Protein AF-A0ABD4PJG3-F1 (afdb_monomer)

Mean predicted aligned error: 10.16 Å

Solvent-accessible surface area (backbone atoms only — not comparable to full-atom values): 41115 Å² total; per-residue (Å²): 79,70,44,45,52,60,44,84,84,50,49,64,63,70,62,28,51,52,53,38,54,52,43,53,50,52,49,50,38,61,74,66,46,69,42,80,93,56,46,42,66,62,51,51,53,50,52,51,52,48,48,68,75,68,51,92,57,63,47,67,53,42,50,46,45,52,51,21,60,75,36,37,88,81,36,68,66,66,35,54,73,58,62,63,37,69,65,52,40,52,51,38,52,53,50,46,54,70,47,51,86,48,71,66,59,54,51,49,52,51,48,54,33,24,37,67,58,37,89,65,84,79,83,62,93,57,47,49,85,73,57,69,99,68,44,65,55,57,51,53,32,49,36,60,70,79,49,56,71,71,50,29,51,51,49,51,55,38,50,55,50,45,57,73,76,45,58,86,37,82,87,38,16,71,62,41,40,53,53,32,64,31,40,62,91,65,38,44,80,42,75,79,54,100,88,44,73,46,76,44,45,57,72,64,71,47,31,40,57,50,51,56,51,52,55,62,73,44,45,67,60,54,53,50,53,49,51,51,52,54,50,51,55,28,48,77,67,76,64,64,47,69,66,60,44,54,54,49,47,53,54,51,51,56,53,34,75,75,42,95,63,40,58,82,46,34,39,64,49,49,55,44,48,50,59,47,70,70,40,88,85,57,50,52,69,62,48,42,55,55,49,50,55,51,51,52,40,59,54,33,50,83,74,73,49,81,62,48,62,71,59,81,55,50,49,63,64,58,52,44,61,80,45,87,50,55,67,70,59,35,49,51,50,53,48,51,49,51,52,41,62,71,56,87,71,72,43,31,52,55,55,54,40,26,53,44,46,32,58,49,21,52,79,33,60,72,58,13,47,15,52,28,45,31,36,49,50,48,9,30,50,50,31,52,44,48,52,50,48,47,52,49,40,57,72,79,40,58,89,71,69,75,79,86,54,70,72,71,57,54,75,75,74,68,45,58,60,51,34,49,75,71,72,44,85,58,83,82,81,55,62,69,60,42,41,50,46,16,53,68,64,53,50,86,76,88,63,90,84,72,55,70,76,53,34,30,56,53,47,42,25,47,37,59,46,37,26,68,60,72,86,41,62,71,55,39,53,50,52,38,53,54,53,53,50,52,47,50,32,40,44,74,24,60,86,72,74,50,40,58,60,51,55,36,73,65,37,51,47,33,45,33,55,38,50,34,50,39,44,75,68,40,74,70,41,27,52,51,48,50,40,58,73,57,58,91,59,73,68,92,55,63,40,70,68,48,51,52,49,54,40,46,32,44,24,49,54,35,54,52,49,49,71,26,43,87,34,68,68,60,31,52,51,49,52,52,51,46,54,55,47,50,56,59,47,68,70,50,82,55,60,73,59,36,59,61,53,40,43,48,65,42,39,28,74,32,91,82,83,53,83,68,83,53,85,80,54,88,73,55,62,54,73,66,53,48,50,52,51,28,54,37,31,40,72,42,20,62,83,40,52,64,45,36,55,52,25,47,54,62,71,38,45,83,57,47,56,66,70,45,40,52,20,53,27,48,21,53,52,56,38,64,72,45,60,73,70,50,35,55,53,48,54,52,42,51,60,76,40,38,69,61,56,52,51,49,57,51,47,39,50,79,75,31,43,74,64,32,71,75,32,72,68,48,41,51,21,52,50,53,44,28,52,58,37,36,78,72,69,36,66,69,34,46,54,50,49,54,52,63,74,74,104

pLDDT: mean 89.96, std 7.24, range [56.19, 98.38]

Foldseek 3Di:
DLCQLQDPPPDPPVVSVVLLVVLVVLCVCLVVCVDVVSVNQVVLVVLLVCCVVPPPDCNNLNSQFQCCFVPCVVHPLSNLVLLLDLVSQVVQVVSLVSLPDDVVVVLVVCQVCLQLVNNDDDDDPNPSPPRPNDTNLNSLQVSCPPDDPVSVVSSVVSLVSQPVVQDQDLVRLVSVLSSQSSDQVQWDWDDPDPPDIDTHGDDDGNNVVVVVVVVVVCVLVVVVVVLVVVQVVCVVVVNCDLVSLVVSLVVLVVSLVPDPCNLVCLAVNVVSLLVNLPDPPRDQVVNQVSLVVVLVLLVCVVVVDHRDYDLLSVLSSLCCLVPPHDLVSVLSSLVLLLCLLPDPDSGSSSVVNNVSSLVSCLVVVLQLQLSLQLLFVVQLLQLVLQVVLQVCCVPPPVVVVDDDFALQDFRPPCSQVVCVVVVHDHRDGCNVVSSVQRNSVVDDDDCPVPDCSSGQLQSNLSSLSSNDAVVPVVSLVVLLVSLLSLLVNCLSCQVVVVSCSRHNPVSLVSNLVSLLCQCLVDPVSVVSSLCSLQPPDDPVSGHPVNLLSLLSSLLSLLVQCFVCQVPPVSNVSSLVSLVVVLVRLVPDPPVVSSLSNLLSNLSFQHDPPQPDDQLPDDGADDPVRLVSNLVSLLVNCLSPVLRNLVSCVSSPVLRSPDSSLLSVLSSLVVQCPDDPVSVVVSLVSCVVVVVSLLVNLVCCQPPPLVVLVVDPSSVVSSLSSLVSVVVSVDPSSVVSNVVSVVD

Sequence (743 aa):
MWLVTTEENRMPMVISDLIYCLKEELKSIIKNDAVVNKETIKFSENVKKFIYERSNNIALLTIIADIGMEFCDKLPGYALELATNIYIISYDLTRFSLSIKNPFIEMLEKQMLMTMSMPFRLQDRYNKNDIKQYNLLEYVGNSQIYYGEEIKRRCHNILDYLYSIVPNDKENANNYLQIQKMDLRTAQMVKLDDTTIALIPTVTGEAEKRIIQNKKQRQSENSVISLINDCNQKISKNKFELRDCLDSIKLLLEIRGNSITPVKYDKFLVDLIIIALQSKELDNNTREKLSQLWIDGIRSYFSGQCFIFEYRYCQVLFSQIETNVCSSIKEQIKLLILDLILYEGGNGVIIEIARYAKLYLRNNEEFARAIFNTIFKFAEDEMNHQKFNAQYISKYRPEEKIKFIPNTQPKLLGIDSYIEKDSGEKYKSQKDEIIIEYLFSNTKLDLLNFDIDNYDITTLCYAINCGLSLDDNNFAIIVKKIFRSMINVWKITERTHNSHDILGVYQLFEVMDFFQRELVASETKTSIVLDILFTGVDFSIFTRETIEFYLDVFGILLSEYFDSHSDKEKRVNCENIIYSLESKITEIKEERIKVELYKSLILFTNRYGTRGEWSKYPSGYSYQDKQFLNYLFSKYGVFHLREMLDTIYKLNLDKLLPEILLSVRDVFKNISQTNKLYNDIFEETIKEKKRIVLTMITKAFLNFSDTIKQDYDLINAFEEILEILVEMNYEEAATILDEFRVH

Nearest PDB structures (foldseek):
  6sl0-assembly1_B  TM=1.768E-01  e=1.335E-01  Thermochaetoides thermophila DSM 1495
  8oxm-assembly1_B  TM=1.268E-01  e=5.992E-02  Homo sapiens
  8oxo-assembly1_B  TM=1.230E-01  e=9.469E-02  Homo sapiens
  7mwq-assembly2_C  TM=2.675E-01  e=2.332E+00  synthetic construct
  6x35-assembly1_B  TM=1.376E-01  e=2.080E+00  Sus scrofa

Secondary structure (DSSP, 8-state):
-TTTTTSTTSS-HHHHHHHHHHHHHHHHHHHHT-SGGG-HHHHHHHHHHHHHHH--SSTTHHHHHHHHHHTTTTSTTTTGGGGGSHHHHHHHHHHHHHHS--HHHHHHHHHHHHHTT--SPPPPTT-GGGS-S--HHHHHHHHHHHS-HHHHHHHHHHHHHHHHHS-SSTTTHHHHHHHHHH--TTPEEEE-SSS-EEEE----THHHHHHHHHHHHTHHHHHHHHHHHHHHHHHHTT---HHHHHHHHHHHHHHHHT-S-GGGGHHHHHHHHHHHHH-TT--HHHHHHHHHHHHHHHHGGGGT----S-GGGHHHHHGGGGTT--HHHHHHHHHHHHHHHT--S--HHHHHHHHHHHHHHHT-HHHHHHHHHHHHHHHHHHHHHHHHHHHHHHHH-GGG-----TTSS---TTHHHHHHHTTPPPP---HHHHIIIIIIS------TT--GGGS-HHHHHHHHTSS--TTSHHHHHHHHHHHHHHHHHHHHHTTTT-GGGTS-HHHHHHHHHHHHHHHHH-HHHHHHHHHHHHTT--GGG--HHHHHHHHHHHTHHHHHHHHGGG-HHHHHHHHHHHHHHHHHHHT-S-HHHHHHHHHHHTT---TTT--S-GGGS-----HHHHHHHHHHHHHHGGG-HHHHHHHHHHTTHHHHTTTTHHHHHHHHHHHHTS-HHHHHHHHHHHHHTHHHHHHHHHHHHHHHHHHHTT-HHHHHHHHHHHHHHHHTT-HHHHHHHHHHHH-

Organism: Clostridium perfringens (NCBI:txid1502)

Radius of gyration: 34.22 Å; Cα contacts (8 Å, |Δi|>4): 811; chains: 1; bounding box: 86×71×84 Å

Structure (mmCIF, N/CA/C/O backbone):
data_AF-A0ABD4PJG3-F1
#
_entry.id   AF-A0ABD4PJG3-F1
#
loop_
_atom_site.group_PDB
_atom_site.id
_atom_site.type_symbol
_atom_site.label_atom_id
_atom_site.label_alt_id
_atom_site.label_comp_id
_atom_site.label_asym_id
_atom_site.label_entity_id
_atom_site.label_seq_id
_atom_site.pdbx_PDB_ins_code
_atom_site.Cartn_x
_atom_site.Cartn_y
_atom_site.Cartn_z
_atom_site.occupancy
_atom_site.B_iso_or_equiv
_atom_site.auth_seq_id
_atom_site.auth_comp_id
_atom_site.auth_asym_id
_atom_site.auth_atom_id
_atom_site.pdbx_PDB_model_num
ATOM 1 N N . MET A 1 1 ? 13.045 21.775 -25.726 1.00 83.75 1 MET A N 1
ATOM 2 C CA . MET A 1 1 ? 13.052 21.033 -27.007 1.00 83.75 1 MET A CA 1
ATOM 3 C C . MET A 1 1 ? 14.137 19.959 -27.063 1.00 83.75 1 MET A C 1
ATOM 5 O O . MET A 1 1 ? 13.777 18.849 -27.400 1.00 83.75 1 MET A O 1
ATOM 9 N N . TRP A 1 2 ? 15.409 20.208 -26.700 1.00 88.62 2 TRP A N 1
ATOM 10 C CA . TRP A 1 2 ? 16.451 19.148 -26.705 1.00 88.62 2 TRP A CA 1
ATOM 11 C C . TRP A 1 2 ? 16.137 17.942 -25.798 1.00 88.62 2 TRP A C 1
ATOM 13 O O . TRP A 1 2 ? 16.485 16.817 -26.110 1.00 88.62 2 TRP A O 1
ATOM 23 N N . LEU A 1 3 ? 15.425 18.168 -24.691 1.00 85.06 3 LEU A N 1
ATOM 24 C CA . LEU A 1 3 ? 14.982 17.116 -23.763 1.00 85.06 3 LEU A CA 1
ATOM 25 C C . LEU A 1 3 ? 13.711 16.370 -24.224 1.00 85.06 3 LEU A C 1
ATOM 27 O O . LEU A 1 3 ? 13.081 15.675 -23.427 1.00 85.06 3 LEU A O 1
ATOM 31 N N . VAL A 1 4 ? 13.293 16.545 -25.486 1.00 85.62 4 VAL A N 1
ATOM 32 C CA . VAL A 1 4 ? 12.200 15.758 -26.077 1.00 85.62 4 VAL A CA 1
ATOM 33 C C . VAL A 1 4 ? 12.536 14.271 -25.976 1.00 85.62 4 VAL A C 1
ATOM 35 O O . VAL A 1 4 ? 13.710 13.909 -26.030 1.00 85.62 4 VAL A O 1
ATOM 38 N N . THR A 1 5 ? 11.525 13.422 -25.792 1.00 83.12 5 THR A N 1
ATOM 39 C CA . THR A 1 5 ? 11.704 11.970 -25.600 1.00 83.12 5 THR A CA 1
ATOM 40 C C . THR A 1 5 ? 12.589 11.577 -24.410 1.00 83.12 5 THR A C 1
ATOM 42 O O . THR A 1 5 ? 13.045 10.444 -24.343 1.00 83.12 5 THR A O 1
ATOM 45 N N . THR A 1 6 ? 12.908 12.512 -23.513 1.00 78.75 6 THR A N 1
ATOM 46 C CA . THR A 1 6 ? 13.667 12.256 -22.279 1.00 78.75 6 THR A CA 1
ATOM 47 C C . THR A 1 6 ? 12.860 12.701 -21.074 1.00 78.75 6 THR A C 1
ATOM 49 O O . THR A 1 6 ? 12.818 12.007 -20.071 1.00 78.75 6 THR A O 1
ATOM 52 N N . GLU A 1 7 ? 12.192 13.851 -21.156 1.00 79.31 7 GLU A N 1
ATOM 53 C CA . GLU A 1 7 ? 11.362 14.375 -20.077 1.00 79.31 7 GLU A CA 1
ATOM 54 C C . GLU A 1 7 ? 9.979 14.753 -20.605 1.00 79.31 7 GLU A C 1
ATOM 56 O O . GLU A 1 7 ? 9.832 15.345 -21.680 1.00 79.31 7 GLU A O 1
ATOM 61 N N . GLU A 1 8 ? 8.953 14.397 -19.838 1.00 81.50 8 GLU A N 1
ATOM 62 C CA . GLU A 1 8 ? 7.569 14.713 -20.166 1.00 81.50 8 GLU A CA 1
ATOM 63 C C . GLU A 1 8 ? 7.324 16.228 -20.204 1.00 81.50 8 GLU A C 1
ATOM 65 O O . GLU A 1 8 ? 8.038 17.022 -19.591 1.00 81.50 8 GLU A O 1
ATOM 70 N N . ASN A 1 9 ? 6.303 16.647 -20.955 1.00 81.38 9 ASN A N 1
ATOM 71 C CA . ASN A 1 9 ? 5.842 18.040 -21.039 1.00 81.38 9 ASN A CA 1
ATOM 72 C C . ASN A 1 9 ? 6.875 19.062 -21.570 1.00 81.38 9 ASN A C 1
ATOM 74 O O . ASN A 1 9 ? 6.647 20.269 -21.510 1.00 81.38 9 ASN A O 1
ATOM 78 N N . ARG A 1 10 ? 7.993 18.611 -22.159 1.00 83.12 10 ARG A N 1
ATOM 79 C CA . ARG A 1 10 ? 8.966 19.482 -22.854 1.00 83.12 10 ARG A CA 1
ATOM 80 C C . ARG A 1 10 ? 8.514 19.934 -24.245 1.00 83.12 10 ARG A C 1
ATOM 82 O O . ARG A 1 10 ? 9.064 20.903 -24.776 1.00 83.12 10 ARG A O 1
ATOM 89 N N . MET A 1 11 ? 7.557 19.218 -24.827 1.00 86.00 11 MET A N 1
ATOM 90 C CA . MET A 1 11 ? 6.849 19.494 -26.081 1.00 86.00 11 MET A CA 1
ATOM 91 C C . MET A 1 11 ? 5.424 18.924 -25.978 1.00 86.00 11 MET A C 1
ATOM 93 O O . MET A 1 11 ? 5.178 18.117 -25.076 1.00 86.00 11 MET A O 1
ATOM 97 N N . PRO A 1 12 ? 4.492 19.294 -26.882 1.00 89.56 12 PRO A N 1
ATOM 98 C CA . PRO A 1 12 ? 3.200 18.623 -26.972 1.00 89.56 12 PRO A CA 1
ATOM 99 C C . PRO A 1 12 ? 3.376 17.102 -27.019 1.00 89.56 12 PRO A C 1
ATOM 101 O O . PRO A 1 12 ? 4.178 16.596 -27.804 1.00 89.56 12 PRO A O 1
ATOM 104 N N . MET A 1 13 ? 2.632 16.396 -26.167 1.00 87.31 13 MET A N 1
ATOM 105 C CA . MET A 1 13 ? 2.800 14.964 -25.891 1.00 87.31 13 MET A CA 1
ATOM 106 C C . MET A 1 13 ? 2.864 14.117 -27.168 1.00 87.31 13 MET A C 1
ATOM 108 O O . MET A 1 13 ? 3.813 13.368 -27.348 1.00 87.31 13 MET A O 1
ATOM 112 N N . VAL A 1 14 ? 1.937 14.343 -28.104 1.00 88.56 14 VAL A N 1
ATOM 113 C CA . VAL A 1 14 ? 1.886 13.646 -29.402 1.00 88.56 14 VAL A CA 1
ATOM 114 C C . VAL A 1 14 ? 3.178 13.823 -30.206 1.00 88.56 14 VAL A C 1
ATOM 116 O O . VAL A 1 14 ? 3.673 12.873 -30.798 1.00 88.56 14 VAL A O 1
ATOM 119 N N . ILE A 1 15 ? 3.756 15.027 -30.216 1.00 88.19 15 ILE A N 1
ATOM 120 C CA . ILE A 1 15 ? 4.996 15.302 -30.956 1.00 88.19 15 ILE A CA 1
ATOM 121 C C . ILE A 1 15 ? 6.170 14.561 -30.309 1.00 88.19 15 ILE A C 1
ATOM 123 O O . ILE A 1 15 ? 7.007 14.001 -31.011 1.00 88.19 15 ILE A O 1
ATOM 127 N N . SER A 1 16 ? 6.230 14.547 -28.977 1.00 89.00 16 SER A N 1
ATOM 128 C CA . SER A 1 16 ? 7.287 13.843 -28.252 1.00 89.00 16 SER A CA 1
ATOM 129 C C . SER A 1 16 ? 7.177 12.322 -28.422 1.00 89.00 16 SER A C 1
ATOM 131 O O . SER A 1 16 ? 8.187 11.684 -28.703 1.00 89.00 16 SER A O 1
ATOM 133 N N . ASP A 1 17 ? 5.968 11.757 -28.355 1.00 89.06 17 ASP A N 1
ATOM 134 C CA . ASP A 1 17 ? 5.719 10.329 -28.593 1.00 89.06 17 ASP A CA 1
ATOM 135 C C . ASP A 1 17 ? 6.102 9.927 -30.031 1.00 89.06 17 ASP A C 1
ATOM 137 O O . ASP A 1 17 ? 6.810 8.943 -30.227 1.00 89.06 17 ASP A O 1
ATOM 141 N N . LEU A 1 18 ? 5.739 10.729 -31.041 1.00 91.06 18 LEU A N 1
ATOM 142 C CA . LEU A 1 18 ? 6.120 10.474 -32.439 1.00 91.06 18 LEU A CA 1
ATOM 143 C C . LEU A 1 18 ? 7.640 10.476 -32.646 1.00 91.06 18 LEU A C 1
ATOM 145 O O . LEU A 1 18 ? 8.169 9.605 -33.335 1.00 91.06 18 LEU A O 1
ATOM 149 N N . ILE A 1 19 ? 8.351 11.442 -32.053 1.00 90.38 19 ILE A N 1
ATOM 150 C CA . ILE A 1 19 ? 9.817 11.497 -32.141 1.00 90.38 19 ILE A CA 1
ATOM 151 C C . ILE A 1 19 ? 10.432 10.295 -31.414 1.00 90.38 19 ILE A C 1
ATOM 153 O O . ILE A 1 19 ? 11.405 9.735 -31.912 1.00 90.38 19 ILE A O 1
ATOM 157 N N . TYR A 1 20 ? 9.873 9.875 -30.274 1.00 89.88 20 TYR A N 1
ATOM 158 C CA . TYR A 1 20 ? 10.345 8.698 -29.542 1.00 89.88 20 TYR A CA 1
ATOM 159 C C . TYR A 1 20 ? 10.176 7.420 -30.371 1.00 89.88 20 TYR A C 1
ATOM 161 O O . TYR A 1 20 ? 11.154 6.710 -30.590 1.00 89.88 20 TYR A O 1
ATOM 169 N N . CYS A 1 21 ? 8.986 7.175 -30.927 1.00 89.81 21 CYS A N 1
ATOM 170 C CA . CYS A 1 21 ? 8.741 6.027 -31.802 1.00 89.81 21 CYS A CA 1
ATOM 171 C C . CYS A 1 21 ? 9.666 6.028 -33.027 1.00 89.81 21 CYS A C 1
ATOM 173 O O . CYS A 1 21 ? 10.227 4.992 -33.373 1.00 89.81 21 CYS A O 1
ATOM 175 N N . LEU A 1 22 ? 9.881 7.191 -33.655 1.00 91.12 22 LEU A N 1
ATOM 176 C CA . LEU A 1 22 ? 10.804 7.316 -34.784 1.00 91.12 22 LEU A CA 1
ATOM 177 C C . LEU A 1 22 ? 12.248 6.974 -34.389 1.00 91.12 22 LEU A C 1
ATOM 179 O O . LEU A 1 22 ? 12.945 6.304 -35.148 1.00 91.12 22 LEU A O 1
ATOM 183 N N . LYS A 1 23 ? 12.707 7.423 -33.213 1.00 89.75 23 LYS A N 1
ATOM 184 C CA . LYS A 1 23 ? 14.040 7.084 -32.695 1.00 89.75 23 LYS A CA 1
ATOM 185 C C . LYS A 1 23 ? 14.196 5.583 -32.497 1.00 89.75 23 LYS A C 1
ATOM 187 O O . LYS A 1 23 ? 15.181 5.027 -32.973 1.00 89.75 23 LYS A O 1
ATOM 192 N N . GLU A 1 24 ? 13.248 4.944 -31.819 1.00 88.81 24 GLU A N 1
ATOM 193 C CA . GLU A 1 24 ? 13.313 3.509 -31.528 1.00 88.81 24 GLU A CA 1
ATOM 194 C C . GLU A 1 24 ? 13.258 2.662 -32.805 1.00 88.81 24 GLU A C 1
ATOM 196 O O . GLU A 1 24 ? 14.026 1.709 -32.944 1.00 88.81 24 GLU A O 1
ATOM 201 N N . GLU A 1 25 ? 12.458 3.066 -33.792 1.00 90.81 25 GLU A N 1
ATOM 202 C CA . GLU A 1 25 ? 12.422 2.395 -35.093 1.00 90.81 25 GLU A CA 1
ATOM 203 C C . GLU A 1 25 ? 13.756 2.532 -35.843 1.00 90.81 25 GLU A C 1
ATOM 205 O O . GLU A 1 25 ? 14.317 1.544 -36.318 1.00 90.81 25 GLU A O 1
ATOM 210 N N . LEU A 1 26 ? 14.337 3.737 -35.891 1.00 91.00 26 LEU A N 1
ATOM 211 C CA . LEU A 1 26 ? 15.648 3.950 -36.513 1.00 91.00 26 LEU A CA 1
ATOM 212 C C . LEU A 1 26 ? 16.750 3.144 -35.815 1.00 91.00 26 LEU A C 1
ATOM 214 O O . LEU A 1 26 ? 17.592 2.545 -36.488 1.00 91.00 26 LEU A O 1
ATOM 218 N N . LYS A 1 27 ? 16.735 3.084 -34.478 1.00 89.06 27 LYS A N 1
ATOM 219 C CA . LYS A 1 27 ? 17.655 2.240 -33.706 1.00 89.06 27 LYS A CA 1
ATOM 220 C C . LYS A 1 27 ? 17.476 0.768 -34.055 1.00 89.06 27 LYS A C 1
ATOM 222 O O . LYS A 1 27 ? 18.472 0.090 -34.294 1.00 89.06 27 LYS A O 1
ATOM 227 N N . SER A 1 28 ? 16.238 0.281 -34.131 1.00 88.62 28 SER A N 1
ATOM 228 C CA . SER A 1 28 ? 15.931 -1.100 -34.519 1.00 88.62 28 SER A CA 1
ATOM 229 C C . SER A 1 28 ? 16.490 -1.432 -35.907 1.00 88.62 28 SER A C 1
ATOM 231 O O . SER A 1 28 ? 17.200 -2.429 -36.068 1.00 88.62 28 SER A O 1
ATOM 233 N N . ILE A 1 29 ? 16.268 -0.554 -36.889 1.00 88.50 29 ILE A N 1
ATOM 234 C CA . ILE A 1 29 ? 16.765 -0.718 -38.262 1.00 88.50 29 ILE A CA 1
ATOM 235 C C . ILE A 1 29 ? 18.299 -0.792 -38.299 1.00 88.50 29 ILE A C 1
ATOM 237 O O . ILE A 1 29 ? 18.853 -1.695 -38.929 1.00 88.50 29 ILE A O 1
ATOM 241 N N . ILE A 1 30 ? 18.995 0.124 -37.611 1.00 88.62 30 ILE A N 1
ATOM 242 C CA . ILE A 1 30 ? 20.469 0.192 -37.598 1.00 88.62 30 ILE A CA 1
ATOM 243 C C . ILE A 1 30 ? 21.082 -0.973 -36.808 1.00 88.62 30 ILE A C 1
ATOM 245 O O . ILE A 1 30 ? 22.118 -1.533 -37.187 1.00 88.62 30 ILE A O 1
ATOM 249 N N . LYS A 1 31 ? 20.450 -1.363 -35.700 1.00 87.38 31 LYS A N 1
ATOM 250 C CA . LYS A 1 31 ? 20.897 -2.475 -34.860 1.00 87.38 31 LYS A CA 1
ATOM 251 C C . LYS A 1 31 ? 20.825 -3.800 -35.615 1.00 87.38 31 LYS A C 1
ATOM 253 O O . LYS A 1 31 ? 21.801 -4.548 -35.583 1.00 87.38 31 LYS A O 1
ATOM 258 N N . ASN A 1 32 ? 19.720 -4.039 -36.321 1.00 84.62 32 ASN A N 1
ATOM 259 C CA . ASN A 1 32 ? 19.439 -5.292 -37.025 1.00 84.62 32 ASN A CA 1
ATOM 260 C C . ASN A 1 32 ? 19.937 -5.322 -38.481 1.00 84.62 32 ASN A C 1
ATOM 262 O O . ASN A 1 32 ? 19.772 -6.338 -39.151 1.00 84.62 32 ASN A O 1
ATOM 266 N N . ASP A 1 33 ? 20.521 -4.226 -38.982 1.00 81.88 33 ASP A N 1
ATOM 267 C CA . ASP A 1 33 ? 20.931 -4.070 -40.385 1.00 81.88 33 ASP A CA 1
ATOM 268 C C . ASP A 1 33 ? 19.795 -4.422 -41.370 1.00 81.88 33 ASP A C 1
ATOM 270 O O . ASP A 1 33 ? 20.003 -5.052 -42.408 1.00 81.88 33 ASP A O 1
ATOM 274 N N . ALA A 1 34 ? 18.570 -3.996 -41.033 1.00 78.44 34 ALA A N 1
ATOM 275 C CA . ALA A 1 34 ? 17.327 -4.350 -41.729 1.00 78.44 34 ALA A CA 1
ATOM 276 C C . ALA A 1 34 ? 17.119 -3.609 -43.069 1.00 78.44 34 ALA A C 1
ATOM 278 O O . ALA A 1 34 ? 16.090 -3.763 -43.726 1.00 78.44 34 ALA A O 1
ATOM 279 N N . VAL A 1 35 ? 18.087 -2.787 -43.485 1.00 80.25 35 VAL A N 1
ATOM 280 C CA . VAL A 1 35 ? 18.043 -2.031 -44.742 1.00 80.25 35 VAL A CA 1
ATOM 281 C C . VAL A 1 35 ? 18.309 -2.964 -45.929 1.00 80.25 35 VAL A C 1
ATOM 283 O O . VAL A 1 35 ? 19.200 -3.815 -45.888 1.00 80.25 35 VAL A O 1
ATOM 286 N N . VAL A 1 36 ? 17.578 -2.766 -47.030 1.00 67.69 36 VAL A N 1
ATOM 287 C CA . VAL A 1 36 ? 17.808 -3.473 -48.302 1.00 67.69 36 VAL A CA 1
ATOM 288 C C . VAL A 1 36 ? 19.280 -3.337 -48.722 1.00 67.69 36 VAL A C 1
ATOM 290 O O . VAL A 1 36 ? 19.853 -2.251 -48.669 1.00 67.69 36 VAL A O 1
ATOM 293 N N . ASN A 1 37 ? 19.904 -4.448 -49.125 1.00 71.81 37 ASN A N 1
ATOM 294 C CA . ASN A 1 37 ? 21.336 -4.552 -49.458 1.00 71.81 37 ASN A CA 1
ATOM 295 C C . ASN A 1 37 ? 22.316 -4.255 -48.304 1.00 71.81 37 ASN A C 1
ATOM 297 O O . ASN A 1 37 ? 23.512 -4.121 -48.556 1.00 71.81 37 ASN A O 1
ATOM 301 N N . LYS A 1 38 ? 21.847 -4.176 -47.048 1.00 75.75 38 LYS A N 1
ATOM 302 C CA . LYS A 1 38 ? 22.664 -3.873 -45.856 1.00 75.75 38 LYS A CA 1
ATOM 303 C C . LYS A 1 38 ? 23.443 -2.552 -45.952 1.00 75.75 38 LYS A C 1
ATOM 305 O O . LYS A 1 38 ? 24.475 -2.383 -45.306 1.00 75.75 38 LYS A O 1
ATOM 310 N N . GLU A 1 39 ? 22.951 -1.581 -46.727 1.00 84.31 39 GLU A N 1
ATOM 311 C CA . GLU A 1 39 ? 23.560 -0.246 -46.858 1.00 84.31 39 GLU A CA 1
ATOM 312 C C . GLU A 1 39 ? 23.261 0.665 -45.640 1.00 84.31 39 GLU A C 1
ATOM 314 O O . GLU A 1 39 ? 22.984 1.857 -45.792 1.00 84.31 39 GLU A O 1
ATOM 319 N N . THR A 1 40 ? 23.313 0.131 -44.414 1.00 86.25 40 THR A N 1
ATOM 320 C CA . THR A 1 40 ? 22.914 0.822 -43.173 1.00 86.25 40 THR A CA 1
ATOM 321 C C . THR A 1 40 ? 23.628 2.163 -42.982 1.00 86.25 40 THR A C 1
ATOM 323 O O . THR A 1 40 ? 22.999 3.143 -42.596 1.00 86.25 40 THR A O 1
ATOM 326 N N . ILE A 1 41 ? 24.921 2.254 -43.318 1.00 87.19 41 ILE A N 1
ATOM 327 C CA . ILE A 1 41 ? 25.700 3.502 -43.207 1.00 87.19 41 ILE A CA 1
ATOM 328 C C . ILE A 1 41 ? 25.124 4.593 -44.115 1.00 87.19 41 ILE A C 1
ATOM 330 O O . ILE A 1 41 ? 24.888 5.718 -43.680 1.00 87.19 41 ILE A O 1
ATOM 334 N N . LYS A 1 42 ? 24.852 4.257 -45.377 1.00 89.62 42 LYS A N 1
ATOM 335 C CA . LYS A 1 42 ? 24.311 5.196 -46.366 1.00 89.62 42 LYS A CA 1
ATOM 336 C C . LYS A 1 42 ? 22.880 5.603 -46.026 1.00 89.62 42 LYS A C 1
ATOM 338 O O . LYS A 1 42 ? 22.520 6.764 -46.204 1.00 89.62 42 LYS A O 1
ATOM 343 N N . PHE A 1 43 ? 22.079 4.671 -45.508 1.00 92.19 43 PHE A N 1
ATOM 344 C CA . PHE A 1 43 ? 20.758 4.976 -44.964 1.00 92.19 43 PHE A CA 1
ATOM 345 C C . PHE A 1 43 ? 20.850 6.001 -43.827 1.00 92.19 43 PHE A C 1
ATOM 347 O O . PHE A 1 43 ? 20.203 7.044 -43.907 1.00 92.19 43 PHE A O 1
ATOM 354 N N . SER A 1 44 ? 21.703 5.763 -42.828 1.00 92.50 44 SER A N 1
ATOM 355 C CA . SER A 1 44 ? 21.902 6.689 -41.708 1.00 92.50 44 SER A CA 1
ATOM 356 C C . SER A 1 44 ? 22.377 8.064 -42.181 1.00 92.50 44 SER A C 1
ATOM 358 O O . SER A 1 44 ? 21.832 9.081 -41.764 1.00 92.50 44 SER A O 1
ATOM 360 N N . GLU A 1 45 ? 23.330 8.132 -43.113 1.00 92.19 45 GLU A N 1
ATOM 361 C CA . GLU A 1 45 ? 23.791 9.406 -43.684 1.00 92.19 45 GLU A CA 1
ATOM 362 C C . GLU A 1 45 ? 22.677 10.167 -44.423 1.00 92.19 45 GLU A C 1
ATOM 364 O O . GLU A 1 45 ? 22.563 11.388 -44.289 1.00 92.19 45 GLU A O 1
ATOM 369 N N . ASN A 1 46 ? 21.794 9.462 -45.139 1.00 92.88 46 ASN A N 1
ATOM 370 C CA . ASN A 1 46 ? 20.620 10.075 -45.763 1.00 92.88 46 ASN A CA 1
ATOM 371 C C . ASN A 1 46 ? 19.631 10.610 -44.720 1.00 92.88 46 ASN A C 1
ATOM 373 O O . ASN A 1 46 ? 19.108 11.711 -44.896 1.00 92.88 46 ASN A O 1
ATOM 377 N N . VAL A 1 47 ? 19.398 9.871 -43.628 1.00 92.69 47 VAL A N 1
ATOM 378 C CA . VAL A 1 47 ? 18.558 10.325 -42.507 1.00 92.69 47 VAL A CA 1
ATOM 379 C C . VAL A 1 47 ? 19.147 11.590 -41.883 1.00 92.69 47 VAL A C 1
ATOM 381 O O . VAL A 1 47 ? 18.433 12.582 -41.728 1.00 92.69 47 VAL A O 1
ATOM 384 N N . LYS A 1 48 ? 20.456 11.602 -41.594 1.00 94.81 48 LYS A N 1
ATOM 385 C CA . LYS A 1 48 ? 21.175 12.775 -41.075 1.00 94.81 48 LYS A CA 1
ATOM 386 C C . LYS A 1 48 ? 20.994 13.991 -41.979 1.00 94.81 48 LYS A C 1
ATOM 388 O O . LYS A 1 48 ? 20.584 15.054 -41.514 1.00 94.81 48 LYS A O 1
ATOM 393 N N . LYS A 1 49 ? 21.257 13.823 -43.279 1.00 94.38 49 LYS A N 1
ATOM 394 C CA . LYS A 1 49 ? 21.125 14.883 -44.285 1.00 94.38 49 LYS A CA 1
ATOM 395 C C . LYS A 1 49 ? 19.695 15.414 -44.354 1.00 94.38 49 LYS A C 1
ATOM 397 O O . LYS A 1 49 ? 19.492 16.624 -44.321 1.00 94.38 49 LYS A O 1
ATOM 402 N N . PHE A 1 50 ? 18.709 14.521 -44.381 1.00 94.19 50 PHE A N 1
ATOM 403 C CA . PHE A 1 50 ? 17.301 14.902 -44.416 1.00 94.19 50 PHE A CA 1
ATOM 404 C C . PHE A 1 50 ? 16.905 15.727 -43.187 1.00 94.19 50 PHE A C 1
ATOM 406 O O . PHE A 1 50 ? 16.250 16.759 -43.330 1.00 94.19 50 PHE A O 1
ATOM 413 N N . ILE A 1 51 ? 17.333 15.316 -41.988 1.00 93.50 51 ILE A N 1
ATOM 414 C CA . ILE A 1 51 ? 17.071 16.062 -40.752 1.00 93.50 51 ILE A CA 1
ATOM 415 C C . ILE A 1 51 ? 17.704 17.457 -40.817 1.00 93.50 51 ILE A C 1
ATOM 417 O O . ILE A 1 51 ? 17.018 18.429 -40.507 1.00 93.50 51 ILE A O 1
ATOM 421 N N . TYR A 1 52 ? 18.962 17.589 -41.248 1.00 91.06 52 TYR A N 1
ATOM 422 C CA . TYR A 1 52 ? 19.611 18.901 -41.356 1.00 91.06 52 TYR A CA 1
ATOM 423 C C . TYR A 1 52 ? 18.952 19.823 -42.390 1.00 91.06 52 TYR A C 1
ATOM 425 O O . TYR A 1 52 ? 18.837 21.021 -42.147 1.00 91.06 52 TYR A O 1
ATOM 433 N N . GLU A 1 53 ? 18.496 19.286 -43.523 1.00 92.44 53 GLU A N 1
ATOM 434 C CA . GLU A 1 53 ? 17.881 20.080 -44.596 1.00 92.44 53 GLU A CA 1
ATOM 435 C C . GLU A 1 53 ? 16.424 20.467 -44.311 1.00 92.44 53 GLU A C 1
ATOM 437 O O . GLU A 1 53 ? 15.948 21.493 -44.801 1.00 92.44 53 GLU A O 1
ATOM 442 N N . ARG A 1 54 ? 15.685 19.631 -43.571 1.00 90.56 54 ARG A N 1
ATOM 443 C CA . ARG A 1 54 ? 14.229 19.777 -43.394 1.00 90.56 54 ARG A CA 1
ATOM 444 C C . ARG A 1 54 ? 13.807 20.192 -41.992 1.00 90.56 54 ARG A C 1
ATOM 446 O O . ARG A 1 54 ? 12.690 20.685 -41.837 1.00 90.56 54 ARG A O 1
ATOM 453 N N . SER A 1 55 ? 14.644 19.997 -40.975 1.00 85.69 55 SER A N 1
ATOM 454 C CA . SER A 1 55 ? 14.296 20.392 -39.612 1.00 85.69 55 SER A CA 1
ATOM 455 C C . SER A 1 55 ? 14.440 21.898 -39.419 1.00 85.69 55 SER A C 1
ATOM 457 O O . SER A 1 55 ? 15.463 22.491 -39.741 1.00 85.69 55 SER A O 1
ATOM 459 N N . ASN A 1 56 ? 13.433 22.512 -38.802 1.00 83.88 56 ASN A N 1
ATOM 460 C CA . ASN A 1 56 ? 13.470 23.906 -38.356 1.00 83.88 56 ASN A CA 1
ATOM 461 C C . ASN A 1 56 ? 13.688 24.043 -36.839 1.00 83.88 56 ASN A C 1
ATOM 463 O O . ASN A 1 56 ? 13.591 25.143 -36.297 1.00 83.88 56 ASN A O 1
ATOM 467 N N . ASN A 1 57 ? 13.928 22.934 -36.132 1.00 84.06 57 ASN A N 1
ATOM 468 C CA . ASN A 1 57 ? 14.070 22.926 -34.681 1.00 84.06 57 ASN A CA 1
ATOM 469 C C . ASN A 1 57 ? 15.089 21.883 -34.193 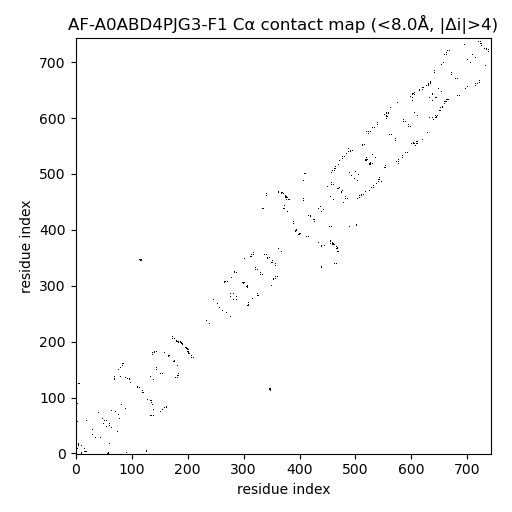1.00 84.06 57 ASN A C 1
ATOM 471 O O . ASN A 1 57 ? 15.454 20.937 -34.892 1.00 84.06 57 ASN A O 1
ATOM 475 N N . ILE A 1 58 ? 15.533 22.055 -32.948 1.00 88.12 58 ILE A N 1
ATOM 476 C CA . ILE A 1 58 ? 16.573 21.217 -32.338 1.00 88.12 58 ILE A CA 1
ATOM 477 C C . ILE A 1 58 ? 16.069 19.839 -31.879 1.00 88.12 58 ILE A C 1
ATOM 479 O O . ILE A 1 58 ? 16.879 19.003 -31.497 1.00 88.12 58 ILE A O 1
ATOM 483 N N . ALA A 1 59 ? 14.756 19.582 -31.887 1.00 89.81 59 ALA A N 1
ATOM 484 C CA . ALA A 1 59 ? 14.184 18.335 -31.376 1.00 89.81 59 ALA A CA 1
ATOM 485 C C . ALA A 1 59 ? 14.593 17.140 -32.250 1.00 89.81 59 ALA A C 1
ATOM 487 O O . ALA A 1 59 ? 15.031 16.120 -31.727 1.00 89.81 59 ALA A O 1
ATOM 488 N N . LEU A 1 60 ? 14.550 17.285 -33.579 1.00 91.12 60 LEU A N 1
ATOM 489 C CA . LEU A 1 60 ? 14.973 16.226 -34.507 1.00 91.12 60 LEU A CA 1
ATOM 490 C C . LEU A 1 60 ? 16.491 15.993 -34.501 1.00 91.12 60 LEU A C 1
ATOM 492 O O . LEU A 1 60 ? 16.937 14.885 -34.779 1.00 91.12 60 LEU A O 1
ATOM 496 N N . LEU A 1 61 ? 17.294 16.990 -34.115 1.00 92.50 61 LEU A N 1
ATOM 497 C CA . LEU A 1 61 ? 18.746 16.821 -33.971 1.00 92.50 61 LEU A CA 1
ATOM 498 C C . LEU A 1 61 ? 19.113 15.842 -32.846 1.00 92.50 61 LEU A C 1
ATOM 500 O O . LEU A 1 61 ? 20.173 15.222 -32.895 1.00 92.50 61 LEU A O 1
ATOM 504 N N . THR A 1 62 ? 18.222 15.639 -31.871 1.00 90.19 62 THR A N 1
ATOM 505 C CA . THR A 1 62 ? 18.422 14.632 -30.817 1.00 90.19 62 THR A CA 1
ATOM 506 C C . THR A 1 62 ? 18.464 13.209 -31.379 1.00 90.19 62 THR A C 1
ATOM 508 O O . THR A 1 62 ? 19.138 12.362 -30.811 1.00 90.19 62 THR A O 1
ATOM 511 N N . ILE A 1 63 ? 17.818 12.952 -32.526 1.00 90.69 63 ILE A N 1
ATOM 512 C CA . ILE A 1 63 ? 17.897 11.667 -33.239 1.00 90.69 63 ILE A CA 1
ATOM 513 C C . ILE A 1 63 ? 19.332 11.424 -33.719 1.00 90.69 63 ILE A C 1
ATOM 515 O O . ILE A 1 63 ? 19.863 10.330 -33.556 1.00 90.69 63 ILE A O 1
ATOM 519 N N . ILE A 1 64 ? 19.978 12.456 -34.277 1.00 92.81 64 ILE A N 1
ATOM 520 C CA . ILE A 1 64 ? 21.368 12.376 -34.744 1.00 92.81 64 ILE A CA 1
ATOM 521 C C . ILE A 1 64 ? 22.305 12.116 -33.562 1.00 92.81 64 ILE A C 1
ATOM 523 O O . ILE A 1 64 ? 23.183 11.260 -33.663 1.00 92.81 64 ILE A O 1
ATOM 527 N N . ALA A 1 65 ? 22.098 12.829 -32.449 1.00 90.56 65 ALA A N 1
ATOM 528 C CA . ALA A 1 65 ? 22.873 12.639 -31.229 1.00 90.56 65 ALA A CA 1
ATOM 529 C C . ALA A 1 65 ? 22.750 11.194 -30.722 1.00 90.56 65 ALA A C 1
ATOM 531 O O . ALA A 1 65 ? 23.762 10.509 -30.599 1.00 90.56 65 ALA A O 1
ATOM 532 N N . ASP A 1 66 ? 21.523 10.715 -30.497 1.00 87.94 66 ASP A N 1
ATOM 533 C CA . ASP A 1 66 ? 21.260 9.392 -29.924 1.00 87.94 66 ASP A CA 1
ATOM 534 C C . ASP A 1 66 ? 21.807 8.268 -30.824 1.00 87.94 66 ASP A C 1
ATOM 536 O O . ASP A 1 66 ? 22.519 7.397 -30.332 1.00 87.94 66 ASP A O 1
ATOM 540 N N . ILE A 1 67 ? 21.576 8.325 -32.145 1.00 90.06 67 ILE A N 1
ATOM 541 C CA . ILE A 1 67 ? 22.123 7.343 -33.102 1.00 90.06 67 ILE A CA 1
ATOM 542 C C . ILE A 1 67 ? 23.656 7.371 -33.107 1.00 90.06 67 ILE A C 1
ATOM 544 O O . ILE A 1 67 ? 24.291 6.318 -33.047 1.00 90.06 67 ILE A O 1
ATOM 548 N N . GLY A 1 68 ? 24.262 8.559 -33.178 1.00 89.94 68 GLY A N 1
ATOM 549 C CA . GLY A 1 68 ? 25.718 8.686 -33.240 1.00 89.94 68 GLY A CA 1
ATOM 550 C C . GLY A 1 68 ? 26.410 8.176 -31.979 1.00 89.94 68 GLY A C 1
ATOM 551 O O . GLY A 1 68 ? 27.450 7.531 -32.075 1.00 89.94 68 GLY A O 1
ATOM 552 N N . MET A 1 69 ? 25.822 8.414 -30.805 1.00 87.56 69 MET A N 1
ATOM 553 C CA . MET A 1 69 ? 26.360 7.923 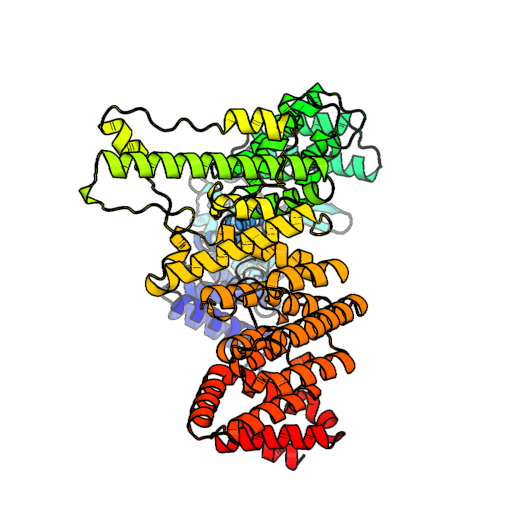-29.534 1.00 87.56 69 MET A CA 1
ATOM 554 C C . MET A 1 69 ? 26.095 6.426 -29.336 1.00 87.56 69 MET A C 1
ATOM 556 O O . MET A 1 69 ? 26.969 5.717 -28.846 1.00 87.56 69 MET A O 1
ATOM 560 N N . GLU A 1 70 ? 24.920 5.923 -29.722 1.00 87.25 70 GLU A N 1
ATOM 561 C CA . GLU A 1 70 ? 24.556 4.517 -29.530 1.00 87.25 70 GLU A CA 1
ATOM 562 C C . GLU A 1 70 ? 25.322 3.565 -30.454 1.00 87.25 70 GLU A C 1
ATOM 564 O O . GLU A 1 70 ? 25.674 2.459 -30.025 1.00 87.25 70 GLU A O 1
ATOM 569 N N . PHE A 1 71 ? 25.570 3.999 -31.692 1.00 88.75 71 PHE A N 1
ATOM 570 C CA . PHE A 1 71 ? 26.195 3.221 -32.761 1.00 88.75 71 PHE A CA 1
ATOM 571 C C . PHE A 1 71 ? 27.563 3.783 -33.164 1.00 88.75 71 PHE A C 1
ATOM 573 O O . PHE A 1 71 ? 27.949 3.676 -34.326 1.00 88.75 71 PHE A O 1
ATOM 580 N N . CYS A 1 72 ? 28.301 4.371 -32.222 1.00 87.31 72 CYS A N 1
ATOM 581 C CA . CYS A 1 72 ? 29.575 5.049 -32.473 1.00 87.31 72 CYS A CA 1
ATOM 582 C C . CYS A 1 72 ? 30.632 4.164 -33.169 1.00 87.31 72 CYS A C 1
ATOM 584 O O . CYS A 1 72 ? 31.420 4.669 -33.964 1.00 87.31 72 CYS A O 1
ATOM 586 N N . ASP A 1 73 ? 30.599 2.844 -32.952 1.00 85.44 73 ASP A N 1
ATOM 587 C CA . ASP A 1 73 ? 31.463 1.880 -33.649 1.00 85.44 73 ASP A CA 1
ATOM 588 C C . ASP A 1 73 ? 31.040 1.639 -35.109 1.00 85.44 73 ASP A C 1
ATOM 590 O O . ASP A 1 73 ? 31.889 1.508 -35.990 1.00 85.44 73 ASP A O 1
ATOM 594 N N . LYS A 1 74 ? 29.726 1.590 -35.388 1.00 87.81 74 LYS A N 1
ATOM 595 C CA . LYS A 1 74 ? 29.183 1.395 -36.749 1.00 87.81 74 LYS A CA 1
ATOM 596 C C . LYS A 1 74 ? 29.180 2.697 -37.564 1.00 87.81 74 LYS A C 1
ATOM 598 O O . LYS A 1 74 ? 29.274 2.650 -38.788 1.00 87.81 74 LYS A O 1
ATOM 603 N N . LEU A 1 75 ? 29.027 3.844 -36.901 1.00 89.81 75 LEU A N 1
ATOM 604 C CA . LEU A 1 75 ? 28.853 5.174 -37.493 1.00 89.81 75 LEU A CA 1
ATOM 605 C C . LEU A 1 75 ? 29.827 6.188 -36.854 1.00 89.81 75 LEU A C 1
ATOM 607 O O . LEU A 1 75 ? 29.397 7.158 -36.217 1.00 89.81 75 LEU A O 1
ATOM 611 N N . PRO A 1 76 ? 31.148 5.989 -37.000 1.00 88.62 76 PRO A N 1
ATOM 612 C CA . PRO A 1 76 ? 32.135 6.821 -36.327 1.00 88.62 76 PRO A CA 1
ATOM 613 C C . PRO A 1 76 ? 32.075 8.260 -36.852 1.00 88.62 76 PRO A C 1
ATOM 615 O O . PRO A 1 76 ? 32.081 8.523 -38.054 1.00 88.62 76 PRO A O 1
ATOM 618 N N . GLY A 1 77 ? 31.996 9.221 -35.935 1.00 88.88 77 GLY A N 1
ATOM 619 C CA . GLY A 1 77 ? 31.931 10.645 -36.265 1.00 88.88 77 GLY A CA 1
ATOM 620 C C . GLY A 1 77 ? 30.547 11.178 -36.673 1.00 88.88 77 GLY A C 1
ATOM 621 O O . GLY A 1 77 ? 30.421 12.378 -36.916 1.00 88.88 77 GLY A O 1
ATOM 622 N N . TYR A 1 78 ? 29.499 10.346 -36.675 1.00 92.69 78 TYR A N 1
ATOM 623 C CA . TYR A 1 78 ? 28.155 10.701 -37.158 1.00 92.69 78 TYR A CA 1
ATOM 624 C C . TYR A 1 78 ? 27.539 11.942 -36.490 1.00 92.69 78 TYR A C 1
ATOM 626 O O . TYR A 1 78 ? 26.974 12.790 -37.178 1.00 92.69 78 TYR A O 1
ATOM 634 N N . ALA A 1 79 ? 27.697 12.086 -35.169 1.00 93.44 79 ALA A N 1
ATOM 635 C CA . ALA A 1 79 ? 27.146 13.204 -34.398 1.00 93.44 79 ALA A CA 1
ATOM 636 C C . ALA A 1 79 ? 28.112 14.392 -34.190 1.00 93.44 79 ALA A C 1
ATOM 638 O O . ALA A 1 79 ? 27.738 15.359 -33.528 1.00 93.44 79 ALA A O 1
ATOM 639 N N . LEU A 1 80 ? 29.343 14.364 -34.730 1.00 93.12 80 LEU A N 1
ATOM 640 C CA . LEU A 1 80 ? 30.372 15.375 -34.407 1.00 93.12 80 LEU A CA 1
ATOM 641 C C . LEU A 1 80 ? 29.966 16.800 -34.780 1.00 93.12 80 LEU A C 1
ATOM 643 O O . LEU A 1 80 ? 30.302 17.741 -34.071 1.00 93.12 80 LEU A O 1
ATOM 647 N N . GLU A 1 81 ? 29.222 16.969 -35.869 1.00 91.50 81 GLU A N 1
ATOM 648 C CA . GLU A 1 81 ? 28.760 18.282 -36.334 1.00 91.50 81 GLU A CA 1
ATOM 649 C C . GLU A 1 81 ? 27.893 19.002 -35.295 1.00 91.50 81 GLU A C 1
ATOM 651 O O . GLU A 1 81 ? 27.925 20.229 -35.217 1.00 91.50 81 GLU A O 1
ATOM 656 N N . LEU A 1 82 ? 27.184 18.262 -34.434 1.00 93.25 82 LEU A N 1
ATOM 657 C CA . LEU A 1 82 ? 26.394 18.844 -33.348 1.00 93.25 82 LEU A CA 1
ATOM 658 C C . LEU A 1 82 ? 27.266 19.568 -32.311 1.00 93.25 82 LEU A C 1
ATOM 660 O O . LEU A 1 82 ? 26.805 20.525 -31.690 1.00 93.25 82 LEU A O 1
ATOM 664 N N . ALA A 1 83 ? 28.529 19.161 -32.154 1.00 93.38 83 ALA A N 1
ATOM 665 C CA . ALA A 1 83 ? 29.466 19.777 -31.218 1.00 93.38 83 ALA A CA 1
ATOM 666 C C . ALA A 1 83 ? 29.981 21.148 -31.686 1.00 93.38 83 ALA A C 1
ATOM 668 O O . ALA A 1 83 ? 30.609 21.854 -30.907 1.00 93.38 83 ALA A O 1
ATOM 669 N N . THR A 1 84 ? 29.679 21.574 -32.919 1.00 92.62 84 THR A N 1
ATOM 670 C CA . THR A 1 84 ? 30.006 22.932 -33.402 1.00 92.62 84 THR A CA 1
ATOM 671 C C . THR A 1 84 ? 29.285 24.038 -32.628 1.00 92.62 84 THR A C 1
ATOM 673 O O . THR A 1 84 ? 29.673 25.199 -32.718 1.00 92.62 84 THR A O 1
ATOM 676 N N . ASN A 1 85 ? 28.261 23.701 -31.838 1.00 92.06 85 ASN A N 1
ATOM 677 C CA . ASN A 1 85 ? 27.523 24.644 -31.012 1.00 92.06 85 ASN A CA 1
ATOM 678 C C . ASN A 1 85 ? 27.633 24.279 -29.523 1.00 92.06 85 ASN A C 1
ATOM 680 O O . ASN A 1 85 ? 27.107 23.262 -29.067 1.00 92.06 85 ASN A O 1
ATOM 684 N N . ILE A 1 86 ? 28.253 25.164 -28.739 1.00 92.06 86 ILE A N 1
ATOM 685 C CA . ILE A 1 86 ? 28.464 24.956 -27.301 1.00 92.06 86 ILE A CA 1
ATOM 686 C C . ILE A 1 86 ? 27.161 24.842 -26.497 1.00 92.06 86 ILE A C 1
ATOM 688 O O . ILE A 1 86 ? 27.112 24.137 -25.490 1.00 92.06 86 ILE A O 1
ATOM 692 N N . TYR A 1 87 ? 26.074 25.474 -26.949 1.00 91.19 87 TYR A N 1
ATOM 693 C CA . TYR A 1 87 ? 24.774 25.359 -26.292 1.00 91.19 87 TYR A CA 1
ATOM 694 C C . TYR A 1 87 ? 24.163 23.972 -26.484 1.00 91.19 87 TYR A C 1
ATOM 696 O O . TYR A 1 87 ? 23.541 23.467 -25.554 1.00 91.19 87 TYR A O 1
ATOM 704 N N . ILE A 1 88 ? 24.379 23.324 -27.637 1.00 91.94 88 ILE A N 1
ATOM 705 C CA . ILE A 1 88 ? 23.944 21.935 -27.851 1.00 91.94 88 ILE A CA 1
ATOM 706 C C . ILE A 1 88 ? 24.668 21.012 -26.874 1.00 91.94 88 ILE A C 1
ATOM 708 O O . ILE A 1 88 ? 24.013 20.208 -26.219 1.00 91.94 88 ILE A O 1
ATOM 712 N N . ILE A 1 89 ? 25.980 21.186 -26.695 1.00 92.19 89 ILE A N 1
ATOM 713 C CA . ILE A 1 89 ? 26.753 20.431 -25.697 1.00 92.19 89 ILE A CA 1
ATOM 714 C C . ILE A 1 89 ? 26.183 20.658 -24.290 1.00 92.19 89 ILE A C 1
ATOM 716 O O . ILE A 1 89 ? 25.945 19.702 -23.559 1.00 92.19 89 ILE A O 1
ATOM 720 N N . SER A 1 90 ? 25.893 21.905 -23.914 1.00 90.00 90 SER A N 1
ATOM 721 C CA . SER A 1 90 ? 25.300 22.228 -22.608 1.00 90.00 90 SER A CA 1
ATOM 722 C C . SER A 1 90 ? 23.900 21.619 -22.411 1.00 90.00 90 SER A C 1
ATOM 724 O O . SER A 1 90 ? 23.592 21.105 -21.330 1.00 90.00 90 SER A O 1
ATOM 726 N N . TYR A 1 91 ? 23.045 21.624 -23.439 1.00 90.19 91 TYR A N 1
ATOM 727 C CA . TYR A 1 91 ? 21.739 20.958 -23.391 1.00 90.19 91 TYR A CA 1
ATOM 728 C C . TYR A 1 91 ? 21.868 19.435 -23.323 1.00 90.19 91 TYR A C 1
ATOM 730 O O . TYR A 1 91 ? 21.105 18.794 -22.601 1.00 90.19 91 TYR A O 1
ATOM 738 N N . ASP A 1 92 ? 22.845 18.861 -24.019 1.00 90.31 92 ASP A N 1
ATOM 739 C CA . ASP A 1 92 ? 23.138 17.431 -23.996 1.00 90.31 92 ASP A CA 1
ATOM 740 C C . ASP A 1 92 ? 23.659 16.977 -22.630 1.00 90.31 92 ASP A C 1
ATOM 742 O O . ASP A 1 92 ? 23.176 15.989 -22.089 1.00 90.31 92 ASP A O 1
ATOM 746 N N . LEU A 1 93 ? 24.541 17.760 -22.002 1.00 88.94 93 LEU A N 1
ATOM 747 C CA . LEU A 1 93 ? 24.979 17.544 -20.621 1.00 88.94 93 LEU A CA 1
ATOM 748 C C . LEU A 1 93 ? 23.814 17.639 -19.632 1.00 88.94 93 LEU A C 1
ATOM 750 O O . LEU A 1 93 ? 23.754 16.873 -18.673 1.00 88.94 93 LEU A O 1
ATOM 754 N N . THR A 1 94 ? 22.860 18.541 -19.877 1.00 86.00 94 THR A N 1
ATOM 755 C CA . THR A 1 94 ? 21.627 18.610 -19.079 1.00 86.00 94 THR A CA 1
ATOM 756 C C . THR A 1 94 ? 20.800 17.336 -19.262 1.00 86.00 94 THR A C 1
ATOM 758 O O . THR A 1 94 ? 20.408 16.729 -18.267 1.00 86.00 94 THR A O 1
ATOM 761 N N . ARG A 1 95 ? 20.603 16.869 -20.506 1.00 84.81 95 ARG A N 1
ATOM 762 C CA . ARG A 1 95 ? 19.924 15.593 -20.809 1.00 84.81 95 ARG A CA 1
ATOM 763 C C . ARG A 1 95 ? 20.607 14.426 -20.105 1.00 84.81 95 ARG A C 1
ATOM 765 O O . ARG A 1 95 ? 19.954 13.638 -19.432 1.00 84.81 95 ARG A O 1
ATOM 772 N N . PHE A 1 96 ? 21.926 14.351 -20.221 1.00 84.00 96 PHE A N 1
ATOM 773 C CA . PHE A 1 96 ? 22.750 13.328 -19.599 1.00 84.00 96 PHE A CA 1
ATOM 774 C C . PHE A 1 96 ? 22.635 13.358 -18.074 1.00 84.00 96 PHE A C 1
ATOM 776 O O . PHE A 1 96 ? 22.461 12.313 -17.456 1.00 84.00 96 PHE A O 1
ATOM 783 N N . SER A 1 97 ? 22.629 14.541 -17.455 1.00 80.56 97 SER A N 1
ATOM 784 C CA . SER A 1 97 ? 22.470 14.665 -16.002 1.00 80.56 97 SER A CA 1
ATOM 785 C C . SER A 1 97 ? 21.152 14.081 -15.481 1.00 80.56 97 SER A C 1
ATOM 787 O O . SER A 1 97 ? 21.130 13.576 -14.364 1.00 80.56 97 SER A O 1
ATOM 789 N N . LEU A 1 98 ? 20.088 14.076 -16.298 1.00 76.69 98 LEU A N 1
ATOM 790 C CA . LEU A 1 98 ? 18.806 13.445 -15.962 1.00 76.69 98 LEU A CA 1
ATOM 791 C C . LEU A 1 98 ? 18.858 11.910 -16.031 1.00 76.69 98 LEU A C 1
ATOM 793 O O . LEU A 1 98 ? 18.057 11.253 -15.375 1.00 76.69 98 LEU A O 1
ATOM 797 N N . SER A 1 99 ? 19.783 11.340 -16.813 1.00 72.44 99 SER A N 1
ATOM 798 C CA . SER A 1 99 ? 20.017 9.886 -16.867 1.00 72.44 99 SER A CA 1
ATOM 799 C C . SER A 1 99 ? 20.868 9.378 -15.698 1.00 72.44 99 SER A C 1
ATOM 801 O O . SER A 1 99 ? 20.823 8.197 -15.350 1.00 72.44 99 SER A O 1
ATOM 803 N N . ILE A 1 100 ? 21.635 10.266 -15.054 1.00 76.25 100 ILE A N 1
ATOM 804 C CA . ILE A 1 100 ? 22.408 9.917 -13.865 1.00 76.25 100 ILE A CA 1
ATOM 805 C C . ILE A 1 100 ? 21.429 9.744 -12.708 1.00 76.25 100 ILE A C 1
ATOM 807 O O . ILE A 1 100 ? 20.844 10.713 -12.220 1.00 76.25 100 ILE A O 1
ATOM 811 N N . LYS A 1 101 ? 21.291 8.505 -12.228 1.00 73.19 101 LYS A N 1
ATOM 812 C CA . LYS A 1 101 ? 20.514 8.220 -11.021 1.00 73.19 101 LYS A CA 1
ATOM 813 C C . LYS A 1 101 ? 21.071 9.039 -9.867 1.00 73.19 101 LYS A C 1
ATOM 815 O O . LYS A 1 101 ? 22.214 8.848 -9.453 1.00 73.19 101 LYS A O 1
ATOM 820 N N . ASN A 1 102 ? 20.256 9.953 -9.355 1.00 76.69 102 ASN A N 1
ATOM 821 C CA . ASN A 1 102 ? 20.552 10.696 -8.146 1.00 76.69 102 ASN A CA 1
ATOM 822 C C . ASN A 1 102 ? 19.756 10.061 -6.999 1.00 76.69 102 ASN A C 1
ATOM 824 O O . ASN A 1 102 ? 18.551 10.310 -6.905 1.00 76.69 102 ASN A O 1
ATOM 828 N N . PRO A 1 103 ? 20.403 9.283 -6.109 1.00 79.19 103 PRO A N 1
ATOM 829 C CA . PRO A 1 103 ? 19.703 8.574 -5.041 1.00 79.19 103 PRO A CA 1
ATOM 830 C C . PRO A 1 103 ? 18.910 9.505 -4.122 1.00 79.19 103 PRO A C 1
ATOM 832 O O . PRO A 1 103 ? 17.893 9.103 -3.572 1.00 79.19 103 PRO A O 1
ATOM 835 N N . PHE A 1 104 ? 19.353 10.758 -3.961 1.00 80.75 104 PHE A N 1
ATOM 836 C CA . PHE A 1 104 ? 18.650 11.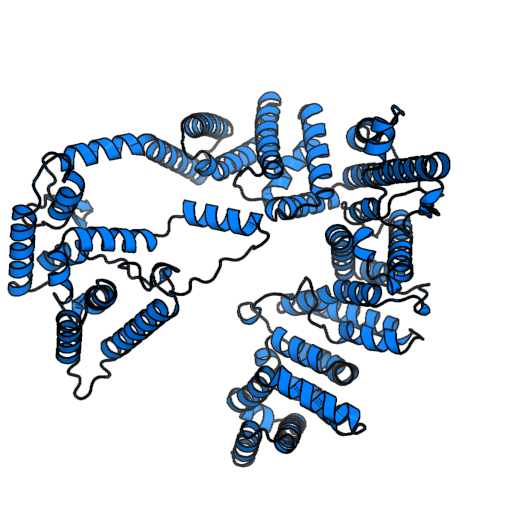738 -3.140 1.00 80.75 104 PHE A CA 1
ATOM 837 C C . PHE A 1 104 ? 17.366 12.233 -3.814 1.00 80.75 104 PHE A C 1
ATOM 839 O O . PHE A 1 104 ? 16.338 12.314 -3.150 1.00 80.75 104 PHE A O 1
ATOM 846 N N . ILE A 1 105 ? 17.397 12.511 -5.124 1.00 81.56 105 ILE A N 1
ATOM 847 C CA . ILE A 1 105 ? 16.187 12.879 -5.877 1.00 81.56 105 ILE A CA 1
ATOM 848 C C . ILE A 1 105 ? 15.210 11.704 -5.894 1.00 81.56 105 ILE A C 1
ATOM 850 O O . ILE A 1 105 ? 14.053 11.896 -5.545 1.00 81.56 105 ILE A O 1
ATOM 854 N N . GLU A 1 106 ? 15.673 10.487 -6.195 1.00 81.44 106 GLU A N 1
ATOM 855 C CA . GLU A 1 106 ? 14.813 9.294 -6.192 1.00 81.44 106 GLU A CA 1
ATOM 856 C C . GLU A 1 106 ? 14.183 9.048 -4.810 1.00 81.44 106 GLU A C 1
ATOM 858 O O . GLU A 1 106 ? 13.009 8.694 -4.704 1.00 81.44 106 GLU A O 1
ATOM 863 N N . MET A 1 107 ? 14.944 9.271 -3.734 1.00 83.75 107 MET A N 1
ATOM 864 C CA . MET A 1 107 ? 14.441 9.181 -2.365 1.00 83.75 107 MET A CA 1
ATOM 865 C C . MET A 1 107 ? 13.385 10.256 -2.067 1.00 83.75 107 MET A C 1
ATOM 867 O O . MET A 1 107 ? 12.364 9.937 -1.462 1.00 83.75 107 MET A O 1
ATOM 871 N N . LEU A 1 108 ? 13.595 11.505 -2.496 1.00 85.88 108 LEU A N 1
ATOM 872 C CA . LEU A 1 108 ? 12.618 12.588 -2.333 1.00 85.88 108 LEU A CA 1
ATOM 873 C C . LEU A 1 108 ? 11.350 12.351 -3.159 1.00 85.88 108 LEU A C 1
ATOM 875 O O . LEU A 1 108 ? 10.255 12.530 -2.639 1.00 85.88 108 LEU A O 1
ATOM 879 N N . GLU A 1 109 ? 11.479 11.914 -4.412 1.00 85.31 109 GLU A N 1
ATOM 880 C CA . GLU A 1 109 ? 10.346 11.548 -5.269 1.00 85.31 109 GLU A CA 1
ATOM 881 C C . GLU A 1 109 ? 9.535 10.421 -4.631 1.00 85.31 109 GLU A C 1
ATOM 883 O O . GLU A 1 109 ? 8.316 10.531 -4.502 1.00 85.31 109 GLU A O 1
ATOM 888 N N . LYS A 1 110 ? 10.214 9.369 -4.151 1.00 85.06 110 LYS A N 1
ATOM 889 C CA . LYS A 1 110 ? 9.570 8.287 -3.402 1.00 85.06 110 LYS A CA 1
ATOM 890 C C . LYS A 1 110 ? 8.844 8.833 -2.176 1.00 85.06 110 LYS A C 1
ATOM 892 O O . LYS A 1 110 ? 7.714 8.431 -1.924 1.00 85.06 110 LYS A O 1
ATOM 897 N N . GLN A 1 111 ? 9.459 9.753 -1.436 1.00 85.38 111 GLN A N 1
ATOM 898 C CA . GLN A 1 111 ? 8.840 10.356 -0.262 1.00 85.38 111 GLN A CA 1
ATOM 899 C C . GLN A 1 111 ? 7.598 11.178 -0.616 1.00 85.38 111 GLN A C 1
ATOM 901 O O . GLN A 1 111 ? 6.582 11.052 0.058 1.00 85.38 111 GLN A O 1
ATOM 906 N N . MET A 1 112 ? 7.646 11.983 -1.678 1.00 87.44 112 MET A N 1
ATOM 907 C CA . MET A 1 112 ? 6.497 12.759 -2.152 1.00 87.44 112 MET A CA 1
ATOM 908 C C . MET A 1 112 ? 5.340 11.849 -2.566 1.00 87.44 112 MET A C 1
ATOM 910 O O . MET A 1 112 ? 4.205 12.077 -2.152 1.00 87.44 112 MET A O 1
ATOM 914 N N . LEU A 1 113 ? 5.632 10.794 -3.332 1.00 87.50 113 LEU A N 1
ATOM 915 C CA . LEU A 1 113 ? 4.633 9.811 -3.748 1.00 87.50 113 LEU A CA 1
ATOM 916 C C . LEU A 1 113 ? 4.036 9.079 -2.535 1.00 87.50 113 LEU A C 1
ATOM 918 O O . LEU A 1 113 ? 2.815 8.999 -2.421 1.00 87.50 113 LEU A O 1
ATOM 922 N N . MET A 1 114 ? 4.868 8.646 -1.579 1.00 87.12 114 MET A N 1
ATOM 923 C CA . MET A 1 114 ? 4.411 8.042 -0.319 1.00 87.12 114 MET A CA 1
ATOM 924 C C . MET A 1 114 ? 3.516 8.987 0.488 1.00 87.12 114 MET A C 1
ATOM 926 O O . MET A 1 114 ? 2.478 8.555 0.977 1.00 87.12 114 MET A O 1
ATOM 930 N N . THR A 1 115 ? 3.863 10.272 0.602 1.00 88.25 115 THR A N 1
ATOM 931 C CA . THR A 1 115 ? 3.019 11.275 1.274 1.00 88.25 115 THR A CA 1
ATOM 932 C C . THR A 1 115 ? 1.649 11.388 0.605 1.00 88.25 115 THR A C 1
ATOM 934 O O . THR A 1 115 ? 0.646 11.529 1.293 1.00 88.25 115 THR A O 1
ATOM 937 N N . MET A 1 116 ? 1.579 11.255 -0.722 1.00 86.06 116 MET A N 1
ATOM 938 C CA . MET A 1 116 ? 0.322 11.225 -1.481 1.00 86.06 116 MET A CA 1
ATOM 939 C C . MET A 1 116 ? -0.350 9.839 -1.509 1.00 86.06 116 MET A C 1
ATOM 941 O O . MET A 1 116 ? -1.242 9.611 -2.324 1.00 86.06 116 MET A O 1
ATOM 945 N N . SER A 1 117 ? 0.073 8.905 -0.650 1.00 78.94 117 SER A N 1
ATOM 946 C CA . SER A 1 117 ? -0.440 7.530 -0.586 1.00 78.94 117 SER A CA 1
ATOM 947 C C . SER A 1 117 ? -0.265 6.730 -1.890 1.00 78.94 117 SER A C 1
ATOM 949 O O . SER A 1 117 ? -1.045 5.831 -2.197 1.00 78.94 117 SER A O 1
ATOM 951 N N . MET A 1 118 ? 0.787 7.031 -2.659 1.00 80.50 118 MET A N 1
ATOM 952 C CA . MET A 1 118 ? 1.198 6.308 -3.867 1.00 80.50 118 MET A CA 1
ATOM 953 C C . MET A 1 118 ? 2.535 5.588 -3.619 1.00 80.50 118 MET A C 1
ATOM 955 O O . MET A 1 118 ? 3.599 6.162 -3.837 1.00 80.50 118 MET A O 1
ATOM 959 N N . PRO A 1 119 ? 2.531 4.321 -3.168 1.00 67.31 119 PRO A N 1
ATOM 960 C CA . PRO A 1 119 ? 3.752 3.641 -2.731 1.00 67.31 119 PRO A CA 1
ATOM 961 C C . PRO A 1 119 ? 4.634 3.094 -3.862 1.00 67.31 119 PRO A C 1
ATOM 963 O O . PRO A 1 119 ? 5.675 2.487 -3.606 1.00 67.31 119 PRO A O 1
ATOM 966 N N . PHE A 1 120 ? 4.234 3.283 -5.118 1.00 67.56 120 PHE A N 1
ATOM 967 C CA . PHE A 1 120 ? 4.920 2.748 -6.289 1.00 67.56 120 PHE A CA 1
ATOM 968 C C . PHE A 1 120 ? 5.552 3.856 -7.129 1.00 67.56 120 PHE A C 1
ATOM 970 O O . PHE A 1 120 ? 5.073 4.986 -7.190 1.00 67.56 120 PHE A O 1
ATOM 977 N N . ARG A 1 121 ? 6.640 3.505 -7.821 1.00 67.31 121 ARG A N 1
ATOM 978 C CA . ARG A 1 121 ? 7.270 4.396 -8.796 1.00 67.31 121 ARG A CA 1
ATOM 979 C C . ARG A 1 121 ? 6.339 4.539 -9.998 1.00 67.31 121 ARG A C 1
ATOM 981 O O . ARG A 1 121 ? 5.916 3.534 -10.570 1.00 67.31 121 ARG A O 1
ATOM 988 N N . LEU A 1 122 ? 6.056 5.774 -10.396 1.00 72.94 122 LEU A N 1
ATOM 989 C CA . LEU A 1 122 ? 5.391 6.036 -11.667 1.00 72.94 122 LEU A CA 1
ATOM 990 C C . LEU A 1 122 ? 6.291 5.538 -12.802 1.00 72.94 122 LEU A C 1
ATOM 992 O O . LEU A 1 122 ? 7.500 5.785 -12.796 1.00 72.94 122 LEU A O 1
ATOM 996 N N . GLN A 1 123 ? 5.713 4.786 -13.739 1.00 70.44 123 GLN A N 1
ATOM 997 C CA . GLN A 1 123 ? 6.456 4.343 -14.912 1.00 70.44 123 GLN A CA 1
ATOM 998 C C . GLN A 1 123 ? 6.856 5.564 -15.730 1.00 70.44 123 GLN A C 1
ATOM 1000 O O . GLN A 1 123 ? 6.056 6.469 -15.953 1.00 70.44 123 GLN A O 1
ATOM 1005 N N . ASP A 1 124 ? 8.113 5.581 -16.148 1.00 74.12 124 ASP A N 1
ATOM 1006 C CA . ASP A 1 124 ? 8.641 6.643 -16.982 1.00 74.12 124 ASP A CA 1
ATOM 1007 C C . ASP A 1 124 ? 8.252 6.386 -18.434 1.00 74.12 124 ASP A C 1
ATOM 1009 O O . ASP A 1 124 ? 8.615 5.353 -18.996 1.00 74.12 124 ASP A O 1
ATOM 1013 N N . ARG A 1 125 ? 7.532 7.325 -19.046 1.00 78.06 125 ARG A N 1
ATOM 1014 C CA . ARG A 1 125 ? 7.017 7.182 -20.411 1.00 78.06 125 ARG A CA 1
ATOM 1015 C C . ARG A 1 125 ? 8.101 6.909 -21.454 1.00 78.06 125 ARG A C 1
ATOM 1017 O O . ARG A 1 125 ? 7.826 6.222 -22.431 1.00 78.06 125 ARG A O 1
ATOM 1024 N N . TYR A 1 126 ? 9.307 7.451 -21.262 1.00 79.25 126 TYR A N 1
ATOM 1025 C CA . TYR A 1 126 ? 10.404 7.344 -22.233 1.00 79.25 126 TYR A CA 1
ATOM 1026 C C . TYR A 1 126 ? 11.589 6.502 -21.746 1.00 79.25 126 TYR A C 1
ATOM 1028 O O . TYR A 1 126 ? 12.657 6.566 -22.353 1.00 79.25 126 TYR A O 1
ATOM 1036 N N . ASN A 1 127 ? 11.428 5.729 -20.665 1.00 68.31 127 ASN A N 1
ATOM 1037 C CA . ASN A 1 127 ? 12.471 4.856 -20.115 1.00 68.31 127 ASN A CA 1
ATOM 1038 C C . ASN A 1 127 ? 13.847 5.550 -19.970 1.00 68.31 127 ASN A C 1
ATOM 1040 O O . ASN A 1 127 ? 14.841 5.085 -20.526 1.00 68.31 127 ASN A O 1
ATOM 1044 N N . LYS A 1 128 ? 13.960 6.631 -19.177 1.00 65.69 128 LYS A N 1
ATOM 1045 C CA . LYS A 1 128 ? 15.233 7.358 -18.929 1.00 65.69 128 LYS A CA 1
ATOM 1046 C C . LYS A 1 128 ? 16.393 6.451 -18.493 1.00 65.69 128 LYS A C 1
ATOM 1048 O O . LYS A 1 128 ? 17.550 6.821 -18.665 1.00 65.69 128 LYS A O 1
ATOM 1053 N N . ASN A 1 129 ? 16.091 5.278 -17.930 1.00 56.19 129 ASN A N 1
ATOM 1054 C CA . ASN A 1 129 ? 17.074 4.284 -17.495 1.00 56.19 129 ASN A CA 1
ATOM 1055 C C . ASN A 1 129 ? 17.802 3.566 -18.651 1.00 56.19 129 ASN A C 1
ATOM 1057 O O . ASN A 1 129 ? 18.860 2.996 -18.398 1.00 56.19 129 ASN A O 1
ATOM 1061 N N . ASP A 1 130 ? 17.273 3.612 -19.879 1.00 56.59 130 ASP A N 1
ATOM 1062 C CA . ASP A 1 130 ? 17.881 3.005 -21.077 1.00 56.59 130 ASP A CA 1
ATOM 1063 C C . ASP A 1 130 ? 18.745 3.994 -21.881 1.00 56.59 130 ASP A C 1
ATOM 1065 O O . ASP A 1 130 ? 19.335 3.637 -22.905 1.00 56.59 130 ASP A O 1
ATOM 1069 N N . ILE A 1 131 ? 18.870 5.246 -21.423 1.00 60.28 131 ILE A N 1
ATOM 1070 C CA . ILE A 1 131 ? 19.808 6.206 -22.012 1.00 60.28 131 ILE A CA 1
ATOM 1071 C C . ILE A 1 131 ? 21.225 5.714 -21.697 1.00 60.28 131 ILE A C 1
ATOM 1073 O O . ILE A 1 131 ? 21.669 5.756 -20.548 1.00 60.28 131 ILE A O 1
ATOM 1077 N N . LYS A 1 132 ? 21.949 5.231 -22.718 1.00 59.00 132 LYS A N 1
ATOM 1078 C CA . LYS A 1 132 ? 23.364 4.853 -22.579 1.00 59.00 132 LYS A CA 1
ATOM 1079 C C . LYS A 1 132 ? 24.153 6.014 -21.966 1.00 59.00 132 LYS A C 1
ATOM 1081 O O . LYS A 1 132 ? 23.942 7.171 -22.328 1.00 59.00 132 LYS A O 1
ATOM 1086 N N . GLN A 1 133 ? 25.087 5.693 -21.067 1.00 61.16 133 GLN A N 1
ATOM 1087 C CA . GLN A 1 133 ? 25.919 6.666 -20.352 1.00 61.16 133 GLN A CA 1
ATOM 1088 C C . GLN A 1 133 ? 27.004 7.282 -21.258 1.00 61.16 133 GLN A C 1
ATOM 1090 O O . GLN A 1 133 ? 28.192 7.146 -20.989 1.00 61.16 133 GLN A O 1
ATOM 1095 N N . TYR A 1 134 ? 26.606 7.916 -22.356 1.00 74.38 134 TYR A N 1
ATOM 1096 C CA . TYR A 1 134 ? 27.522 8.550 -23.292 1.00 74.38 134 TYR A CA 1
ATOM 1097 C C . TYR A 1 134 ? 26.925 9.871 -23.761 1.00 74.38 134 TYR A C 1
ATOM 1099 O O . TYR A 1 134 ? 25.809 9.895 -24.278 1.00 74.38 134 TYR A O 1
ATOM 1107 N N . ASN A 1 135 ? 27.629 10.976 -23.519 1.00 87.75 135 ASN A N 1
ATOM 1108 C CA . ASN A 1 135 ? 27.192 12.324 -23.899 1.00 87.75 135 ASN A CA 1
ATOM 1109 C C . ASN A 1 135 ? 28.055 12.902 -25.029 1.00 87.75 135 ASN A C 1
ATOM 1111 O O . ASN A 1 135 ? 29.134 12.395 -25.338 1.00 87.75 135 ASN A O 1
ATOM 1115 N N . LEU A 1 136 ? 27.595 13.995 -25.642 1.00 90.88 136 LEU A N 1
ATOM 1116 C CA . LEU A 1 136 ? 28.265 14.602 -26.794 1.00 90.88 136 LEU A CA 1
ATOM 1117 C C . LEU A 1 136 ? 29.684 15.107 -26.470 1.00 90.88 136 LEU A C 1
ATOM 1119 O O . LEU A 1 136 ? 30.559 15.071 -27.333 1.00 90.88 136 LEU A O 1
ATOM 1123 N N . LEU A 1 137 ? 29.930 15.546 -25.231 1.00 92.00 137 LEU A N 1
ATOM 1124 C CA . LEU A 1 137 ? 31.251 15.988 -24.776 1.00 92.00 137 LEU A CA 1
ATOM 1125 C C . LEU A 1 137 ? 32.239 14.811 -24.752 1.00 92.00 137 LEU A C 1
ATOM 1127 O O . LEU A 1 137 ? 33.327 14.904 -25.324 1.00 92.00 137 LEU A O 1
ATOM 1131 N N . GLU A 1 138 ? 31.847 13.692 -24.144 1.00 89.69 138 GLU A N 1
ATOM 1132 C CA . GLU A 1 138 ? 32.633 12.451 -24.125 1.00 89.69 138 GLU A CA 1
ATOM 1133 C C . GLU A 1 138 ? 32.826 11.887 -25.531 1.00 89.69 138 GLU A C 1
ATOM 1135 O O . GLU A 1 138 ? 33.926 11.463 -25.877 1.00 89.69 138 GLU A O 1
ATOM 1140 N N . TYR A 1 139 ? 31.789 11.954 -26.368 1.00 91.00 139 TYR A N 1
ATOM 1141 C CA . TYR A 1 139 ? 31.836 11.520 -27.759 1.00 91.00 139 TYR A CA 1
ATOM 1142 C C . TYR A 1 139 ? 32.939 12.244 -28.550 1.00 91.00 139 TYR A C 1
ATOM 1144 O O . TYR A 1 139 ? 33.709 11.596 -29.260 1.00 91.00 139 TYR A O 1
ATOM 1152 N N . VAL A 1 140 ? 33.074 13.568 -28.398 1.00 92.50 140 VAL A N 1
ATOM 1153 C CA . VAL A 1 140 ? 34.136 14.360 -29.053 1.00 92.50 140 VAL A CA 1
ATOM 1154 C C . VAL A 1 140 ? 35.521 14.025 -28.499 1.00 92.50 140 VAL A C 1
ATOM 1156 O O . VAL A 1 140 ? 36.471 13.879 -29.275 1.00 92.50 140 VAL A O 1
ATOM 1159 N N . GLY A 1 141 ? 35.648 13.889 -27.175 1.00 89.94 141 GLY A N 1
ATOM 1160 C CA . GLY A 1 141 ? 36.905 13.509 -26.523 1.00 89.94 141 GLY A CA 1
ATOM 1161 C C . GLY A 1 141 ? 37.395 12.145 -27.007 1.00 89.94 141 GLY A C 1
ATOM 1162 O O . GLY A 1 141 ? 38.476 12.018 -27.577 1.00 89.94 141 GLY A O 1
ATOM 1163 N N . ASN A 1 142 ? 36.549 11.128 -26.893 1.00 89.25 142 ASN A N 1
ATOM 1164 C CA . ASN A 1 142 ? 36.866 9.761 -27.294 1.00 89.25 142 ASN A CA 1
ATOM 1165 C C . ASN A 1 142 ? 37.096 9.624 -28.801 1.00 89.25 142 ASN A C 1
ATOM 1167 O O . ASN A 1 142 ? 37.940 8.829 -29.219 1.00 89.25 142 ASN A O 1
ATOM 1171 N N . SER A 1 143 ? 36.430 10.445 -29.620 1.00 90.69 143 SER A N 1
ATOM 1172 C CA . SER A 1 143 ? 36.666 10.458 -31.066 1.00 90.69 143 SER A CA 1
ATOM 1173 C C . SER A 1 143 ? 38.095 10.850 -31.450 1.00 90.69 143 SER A C 1
ATOM 1175 O O . SER A 1 143 ? 38.576 10.433 -32.502 1.00 90.69 143 SER A O 1
ATOM 1177 N N . GLN A 1 144 ? 38.793 11.617 -30.605 1.00 91.56 144 GLN A N 1
ATOM 1178 C CA . GLN A 1 144 ? 40.204 11.961 -30.815 1.00 91.56 144 GLN A CA 1
ATOM 1179 C C . GLN A 1 144 ? 41.147 10.779 -30.536 1.00 91.56 144 GLN A C 1
ATOM 1181 O O . GLN A 1 144 ? 42.260 10.752 -31.061 1.00 91.56 144 GLN A O 1
ATOM 1186 N N . ILE A 1 145 ? 40.711 9.806 -29.730 1.00 87.44 145 ILE A N 1
ATOM 1187 C CA . ILE A 1 145 ? 41.516 8.652 -29.310 1.00 87.44 145 ILE A CA 1
ATOM 1188 C C . ILE A 1 145 ? 41.270 7.456 -30.233 1.00 87.44 145 ILE A C 1
ATOM 1190 O O . ILE A 1 145 ? 42.222 6.887 -30.765 1.00 87.44 145 ILE A O 1
ATOM 1194 N N . TYR A 1 146 ? 40.004 7.071 -30.415 1.00 85.56 146 TYR A N 1
ATOM 1195 C CA . TYR A 1 146 ? 39.647 5.751 -30.946 1.00 85.56 146 TYR A CA 1
ATOM 1196 C C . TYR A 1 146 ? 39.460 5.693 -32.467 1.00 85.56 146 TYR A C 1
ATOM 1198 O O . TYR A 1 146 ? 39.515 4.604 -33.036 1.00 85.56 146 TYR A O 1
ATOM 1206 N N . TYR A 1 147 ? 39.248 6.825 -33.145 1.00 87.50 147 TYR A N 1
ATOM 1207 C CA . TYR A 1 147 ? 38.915 6.841 -34.577 1.00 87.50 147 TYR A CA 1
ATOM 1208 C C . TYR A 1 147 ? 40.063 7.326 -35.472 1.00 87.50 147 TYR A C 1
ATOM 1210 O O . TYR A 1 147 ? 41.082 7.832 -35.007 1.00 87.50 147 TYR A O 1
ATOM 1218 N N . GLY A 1 148 ? 39.906 7.142 -36.788 1.00 88.00 148 GLY A N 1
ATOM 1219 C CA . GLY A 1 148 ? 40.925 7.469 -37.790 1.00 88.00 148 GLY A CA 1
ATOM 1220 C C . GLY A 1 148 ? 41.240 8.966 -37.923 1.00 88.00 148 GLY A C 1
ATOM 1221 O O . GLY A 1 148 ? 40.482 9.831 -37.484 1.00 88.00 148 GLY A O 1
ATOM 1222 N N . GLU A 1 149 ? 42.358 9.277 -38.588 1.00 90.56 149 GLU A N 1
ATOM 1223 C CA . GLU A 1 149 ? 42.907 10.641 -38.711 1.00 90.56 149 GLU A CA 1
ATOM 1224 C C . GLU A 1 149 ? 41.945 11.670 -39.328 1.00 90.56 149 GLU A C 1
ATOM 1226 O O . GLU A 1 149 ? 41.988 12.850 -38.978 1.00 90.56 149 GLU A O 1
ATOM 1231 N N . GLU A 1 150 ? 41.042 11.242 -40.213 1.00 92.25 150 GLU A N 1
ATOM 1232 C CA . GLU A 1 150 ? 40.011 12.119 -40.777 1.00 92.25 150 GLU A CA 1
ATOM 1233 C C . GLU A 1 150 ? 39.072 12.660 -39.688 1.00 92.25 150 GLU A C 1
ATOM 1235 O O . GLU A 1 150 ? 38.829 13.866 -39.606 1.00 92.25 150 GLU A O 1
ATOM 1240 N N . ILE A 1 151 ? 38.595 11.780 -38.805 1.00 92.06 151 ILE A N 1
ATOM 1241 C CA . ILE A 1 151 ? 37.696 12.134 -37.705 1.00 92.06 151 ILE A CA 1
ATOM 1242 C C . ILE A 1 151 ? 38.424 12.999 -36.674 1.00 92.06 151 ILE A C 1
ATOM 1244 O O . ILE A 1 151 ? 37.889 14.027 -36.257 1.00 92.06 151 ILE A O 1
ATOM 1248 N N . LYS A 1 152 ? 39.674 12.662 -36.333 1.00 93.00 152 LYS A N 1
ATOM 1249 C CA . LYS A 1 152 ? 40.492 13.484 -35.426 1.00 93.00 152 LYS A CA 1
ATOM 1250 C C . LYS A 1 152 ? 40.668 14.910 -35.945 1.00 93.00 152 LYS A C 1
ATOM 1252 O O . LYS A 1 152 ? 40.482 15.869 -35.197 1.00 93.00 152 LYS A O 1
ATOM 1257 N N . ARG A 1 153 ? 40.960 15.069 -37.243 1.00 92.94 153 ARG A N 1
ATOM 1258 C CA . ARG A 1 153 ? 41.085 16.390 -37.877 1.00 92.94 153 ARG A CA 1
ATOM 1259 C C . ARG A 1 153 ? 39.784 17.186 -37.785 1.00 92.94 153 ARG A C 1
ATOM 1261 O O . ARG A 1 153 ? 39.825 18.381 -37.503 1.00 92.94 153 ARG A O 1
ATOM 1268 N N . ARG A 1 154 ? 38.633 16.533 -37.974 1.00 94.19 154 ARG A N 1
ATOM 1269 C CA . ARG A 1 154 ? 37.321 17.171 -37.787 1.00 94.19 154 ARG A CA 1
ATOM 1270 C C . ARG A 1 154 ? 37.121 17.639 -36.344 1.00 94.19 154 ARG A C 1
ATOM 1272 O O . ARG A 1 154 ? 36.698 18.776 -36.160 1.00 94.19 154 ARG A O 1
ATOM 1279 N N . CYS A 1 155 ? 37.472 16.827 -35.344 1.00 94.12 155 CYS A N 1
ATOM 1280 C CA . CYS A 1 155 ? 37.413 17.235 -33.936 1.00 94.12 155 CYS A CA 1
ATOM 1281 C C . CYS A 1 155 ? 38.277 18.474 -33.662 1.00 94.12 155 CYS A C 1
ATOM 1283 O O . CYS A 1 155 ? 37.796 19.419 -33.043 1.00 94.12 155 CYS A O 1
ATOM 1285 N N . HIS A 1 156 ? 39.517 18.512 -34.162 1.00 94.25 156 HIS A N 1
ATOM 1286 C CA . HIS A 1 156 ? 40.401 19.670 -33.981 1.00 94.25 156 HIS A CA 1
ATOM 1287 C C . HIS A 1 156 ? 39.822 20.943 -34.610 1.00 94.25 156 HIS A C 1
ATOM 1289 O O . HIS A 1 156 ? 39.778 21.974 -33.948 1.00 94.25 156 HIS A O 1
ATOM 1295 N N . ASN A 1 157 ? 39.285 20.855 -35.832 1.00 95.38 157 ASN A N 1
ATOM 1296 C CA . ASN A 1 157 ? 38.641 21.995 -36.489 1.00 95.38 157 ASN A CA 1
ATOM 1297 C C . ASN A 1 157 ? 37.433 22.518 -35.694 1.00 95.38 157 ASN A C 1
ATOM 1299 O O . ASN A 1 157 ? 37.229 23.728 -35.610 1.00 95.38 157 ASN A O 1
ATOM 1303 N N . ILE A 1 158 ? 36.634 21.618 -35.106 1.00 95.75 158 ILE A N 1
ATOM 1304 C CA . ILE A 1 158 ? 35.501 21.990 -34.248 1.00 95.75 158 ILE A CA 1
ATOM 1305 C C . ILE A 1 158 ? 35.998 22.707 -32.990 1.00 95.75 158 ILE A C 1
ATOM 1307 O O . ILE A 1 158 ? 35.466 23.759 -32.648 1.00 95.75 158 ILE A O 1
ATOM 1311 N N . LEU A 1 159 ? 37.023 22.177 -32.317 1.00 95.31 159 LEU A N 1
ATOM 1312 C CA . LEU A 1 159 ? 37.590 22.789 -31.111 1.00 95.31 159 LEU A CA 1
ATOM 1313 C C . LEU A 1 159 ? 38.170 24.177 -31.399 1.00 95.31 159 LEU A C 1
ATOM 1315 O O . LEU A 1 159 ? 37.874 25.121 -30.671 1.00 95.31 159 LEU A O 1
ATOM 1319 N N . ASP A 1 160 ? 38.942 24.320 -32.477 1.00 95.12 160 ASP A N 1
ATOM 1320 C CA . ASP A 1 160 ? 39.533 25.601 -32.877 1.00 95.12 160 ASP A CA 1
ATOM 1321 C C . ASP A 1 160 ? 38.447 26.633 -33.215 1.00 95.12 160 ASP A C 1
ATOM 1323 O O . ASP A 1 160 ? 38.533 27.792 -32.802 1.00 95.12 160 ASP A O 1
ATOM 1327 N N . TYR A 1 161 ? 37.373 26.199 -33.885 1.00 96.56 161 TYR A N 1
ATOM 1328 C CA . TYR A 1 161 ? 36.196 27.033 -34.107 1.00 96.56 161 TYR A CA 1
ATOM 1329 C C . TYR A 1 161 ? 35.541 27.456 -32.787 1.00 96.56 161 TYR A C 1
ATOM 1331 O O . TYR A 1 161 ? 35.332 28.651 -32.578 1.00 96.56 161 TYR A O 1
ATOM 1339 N N . LEU A 1 162 ? 35.268 26.523 -31.869 1.00 95.25 162 LEU A N 1
ATOM 1340 C CA . LEU A 1 162 ? 34.649 26.827 -30.575 1.00 95.25 162 LEU A CA 1
ATOM 1341 C C . LEU A 1 162 ? 35.491 27.809 -29.747 1.00 95.25 162 LEU A C 1
ATOM 1343 O O . LEU A 1 162 ? 34.936 28.749 -29.180 1.00 95.25 162 LEU A O 1
ATOM 1347 N N . TYR A 1 163 ? 36.817 27.649 -29.718 1.00 94.38 163 TYR A N 1
ATOM 1348 C CA . TYR A 1 163 ? 37.715 28.602 -29.058 1.00 94.38 163 TYR A CA 1
ATOM 1349 C C . TYR A 1 163 ? 37.704 29.989 -29.713 1.00 94.38 163 TYR A C 1
ATOM 1351 O O . TYR A 1 163 ? 37.915 30.982 -29.020 1.00 94.38 163 TYR A O 1
ATOM 1359 N N . SER A 1 164 ? 37.446 30.081 -31.022 1.00 94.94 164 SER A N 1
ATOM 1360 C CA . SER A 1 164 ? 37.360 31.370 -31.723 1.00 94.94 164 SER A CA 1
ATOM 1361 C C . SER A 1 164 ? 36.092 32.164 -31.388 1.00 94.94 164 SER A C 1
ATOM 1363 O O . SER A 1 164 ? 36.113 33.392 -31.449 1.00 94.94 164 SER A O 1
ATOM 1365 N N . ILE A 1 165 ? 35.002 31.480 -31.015 1.00 94.19 165 ILE A N 1
ATOM 1366 C CA . ILE A 1 165 ? 33.701 32.108 -30.734 1.00 94.19 165 ILE A CA 1
ATOM 1367 C C . ILE A 1 165 ? 33.357 32.192 -29.239 1.00 94.19 165 ILE A C 1
ATOM 1369 O O . ILE A 1 165 ? 32.483 32.975 -28.873 1.00 94.19 165 ILE A O 1
ATOM 1373 N N . VAL A 1 166 ? 34.018 31.415 -28.372 1.00 91.81 166 VAL A N 1
ATOM 1374 C CA . VAL A 1 166 ? 33.809 31.442 -26.914 1.00 91.81 166 VAL A CA 1
ATOM 1375 C C . VAL A 1 166 ? 35.061 31.999 -26.222 1.00 91.81 166 VAL A C 1
ATOM 1377 O O . VAL A 1 166 ? 36.057 31.284 -26.109 1.00 91.81 166 VAL A O 1
ATOM 1380 N N . PRO A 1 167 ? 35.045 33.252 -25.731 1.00 90.12 167 PRO A N 1
ATOM 1381 C CA . PRO A 1 167 ? 36.194 33.849 -25.047 1.00 90.12 167 PRO A CA 1
ATOM 1382 C C . PRO A 1 167 ? 36.428 33.256 -23.644 1.00 90.12 167 PRO A C 1
ATOM 1384 O O . PRO A 1 167 ? 35.499 32.807 -22.971 1.00 90.12 167 PRO A O 1
ATOM 1387 N N . ASN A 1 168 ? 37.680 33.287 -23.169 1.00 88.31 168 ASN A N 1
ATOM 1388 C CA . ASN A 1 168 ? 38.049 32.881 -21.803 1.00 88.31 168 ASN A CA 1
ATOM 1389 C C . ASN A 1 168 ? 37.845 34.037 -20.810 1.00 88.31 168 ASN A C 1
ATOM 1391 O O . ASN A 1 168 ? 38.804 34.626 -20.309 1.00 88.31 168 ASN A O 1
ATOM 1395 N N . ASP A 1 169 ? 36.587 34.390 -20.563 1.00 90.06 169 ASP A N 1
ATOM 1396 C CA . ASP A 1 169 ? 36.198 35.410 -19.592 1.00 90.06 169 ASP A CA 1
ATOM 1397 C C . ASP A 1 169 ? 35.267 34.843 -18.507 1.00 90.06 169 ASP A C 1
ATOM 1399 O O . ASP A 1 169 ? 34.878 33.673 -18.507 1.00 90.06 169 ASP A O 1
ATOM 1403 N N . LYS A 1 170 ? 34.915 35.685 -17.532 1.00 87.38 170 LYS A N 1
ATOM 1404 C CA . LYS A 1 170 ? 34.107 35.285 -16.374 1.00 87.38 170 LYS A CA 1
ATOM 1405 C C . LYS A 1 170 ? 32.669 34.888 -16.740 1.00 87.38 170 LYS A C 1
ATOM 1407 O O . LYS A 1 170 ? 32.077 34.072 -16.025 1.00 87.38 170 LYS A O 1
ATOM 1412 N N . GLU A 1 171 ? 32.107 35.475 -17.796 1.00 88.81 171 GLU A N 1
ATOM 1413 C CA . GLU A 1 171 ? 30.740 35.214 -18.267 1.00 88.81 171 GLU A CA 1
ATOM 1414 C C . GLU A 1 171 ? 30.671 33.857 -18.974 1.00 88.81 171 GLU A C 1
ATOM 1416 O O . GLU A 1 171 ? 29.787 33.044 -18.700 1.00 88.81 171 GLU A O 1
ATOM 1421 N N . ASN A 1 172 ? 31.684 33.559 -19.785 1.00 88.69 172 ASN A N 1
ATOM 1422 C CA . ASN A 1 172 ? 31.770 32.357 -20.601 1.00 88.69 172 ASN A CA 1
ATOM 1423 C C . ASN A 1 172 ? 32.520 31.197 -19.935 1.00 88.69 172 ASN A C 1
ATOM 1425 O O . ASN A 1 172 ? 32.553 30.101 -20.492 1.00 88.69 172 ASN A O 1
ATOM 1429 N N . ALA A 1 173 ? 33.059 31.383 -18.726 1.00 87.62 173 ALA A N 1
ATOM 1430 C CA . ALA A 1 173 ? 33.886 30.402 -18.016 1.00 87.62 173 ALA A CA 1
ATOM 1431 C C . ALA A 1 173 ? 33.306 28.971 -17.986 1.00 87.62 173 ALA A C 1
ATOM 1433 O O . ALA A 1 173 ? 34.052 28.004 -18.118 1.00 87.62 173 ALA A O 1
ATOM 1434 N N . ASN A 1 174 ? 31.984 28.811 -17.838 1.00 87.06 174 ASN A N 1
ATOM 1435 C CA . ASN A 1 174 ? 31.339 27.489 -17.823 1.00 87.06 174 ASN A CA 1
ATOM 1436 C C . ASN A 1 174 ? 31.337 26.808 -19.199 1.00 87.06 174 ASN A C 1
ATOM 1438 O O . ASN A 1 174 ? 31.560 25.598 -19.280 1.00 87.06 174 ASN A O 1
ATOM 1442 N N . ASN A 1 175 ? 31.079 27.579 -20.257 1.00 90.50 175 ASN A N 1
ATOM 1443 C CA . ASN A 1 175 ? 31.099 27.113 -21.641 1.00 90.50 175 ASN A CA 1
ATOM 1444 C C . ASN A 1 175 ? 32.539 26.810 -22.065 1.00 90.50 175 ASN A C 1
ATOM 1446 O O . ASN A 1 175 ? 32.818 25.728 -22.574 1.00 90.50 175 ASN A O 1
ATOM 1450 N N . TYR A 1 176 ? 33.466 27.718 -21.748 1.00 92.75 176 TYR A N 1
ATOM 1451 C CA . TYR A 1 176 ? 34.896 27.554 -21.999 1.00 92.75 176 TYR A CA 1
ATOM 1452 C C . TYR A 1 176 ? 35.458 26.301 -21.311 1.00 92.75 176 TYR A C 1
ATOM 1454 O O . TYR A 1 176 ? 36.194 25.530 -21.922 1.00 92.75 176 TYR A O 1
ATOM 1462 N N . LEU A 1 177 ? 35.025 26.025 -20.074 1.00 91.44 177 LEU A N 1
ATOM 1463 C CA . LEU A 1 177 ? 35.368 24.796 -19.358 1.00 91.44 177 LEU A CA 1
ATOM 1464 C C . LEU A 1 177 ? 34.931 23.531 -20.112 1.00 91.44 177 LEU A C 1
ATOM 1466 O O . LEU A 1 177 ? 35.668 22.548 -20.110 1.00 91.44 177 LEU A O 1
ATOM 1470 N N . GLN A 1 178 ? 33.748 23.516 -20.738 1.00 92.69 178 GLN A N 1
ATOM 1471 C CA . GLN A 1 178 ? 33.311 22.331 -21.489 1.00 92.69 178 GLN A CA 1
ATOM 1472 C C . GLN A 1 178 ? 34.164 22.117 -22.745 1.00 92.69 178 GLN A C 1
ATOM 1474 O O . GLN A 1 178 ? 34.477 20.974 -23.062 1.00 92.69 178 GLN A O 1
ATOM 1479 N N . ILE A 1 179 ? 34.605 23.194 -23.408 1.00 93.56 179 ILE A N 1
ATOM 1480 C CA . ILE A 1 179 ? 35.540 23.107 -24.543 1.00 93.56 179 ILE A CA 1
ATOM 1481 C C . ILE A 1 179 ? 36.869 22.499 -24.083 1.00 93.56 179 ILE A C 1
ATOM 1483 O O . ILE A 1 179 ? 37.335 21.529 -24.676 1.00 93.56 179 ILE A O 1
ATOM 1487 N N . GLN A 1 180 ? 37.428 22.992 -22.972 1.00 91.69 180 GLN A N 1
ATOM 1488 C CA . GLN A 1 180 ? 38.674 22.457 -22.410 1.00 91.69 180 GLN A CA 1
ATOM 1489 C C . GLN A 1 180 ? 38.556 20.987 -21.999 1.00 91.69 180 GLN A C 1
ATOM 1491 O O . GLN A 1 180 ? 39.510 20.237 -22.152 1.00 91.69 180 GLN A O 1
ATOM 1496 N N . LYS A 1 181 ? 37.387 20.545 -21.521 1.00 90.94 181 LYS A N 1
ATOM 1497 C CA . LYS A 1 181 ? 37.142 19.131 -21.205 1.00 90.94 181 LYS A CA 1
ATOM 1498 C C . LYS A 1 181 ? 37.095 18.220 -22.435 1.00 90.94 181 LYS A C 1
ATOM 1500 O O . LYS A 1 181 ? 37.389 17.038 -22.297 1.00 90.94 181 LYS A O 1
ATOM 1505 N N . MET A 1 182 ? 36.712 18.742 -23.601 1.00 92.69 182 MET A N 1
ATOM 1506 C CA . MET A 1 182 ? 36.735 17.986 -24.859 1.00 92.69 182 MET A CA 1
ATOM 1507 C C . MET A 1 182 ? 38.134 17.919 -25.474 1.00 92.69 182 MET A C 1
ATOM 1509 O O . MET A 1 182 ? 38.411 16.997 -26.235 1.00 92.69 182 MET A O 1
ATOM 1513 N N . ASP A 1 183 ? 39.001 18.894 -25.199 1.00 93.00 183 ASP A N 1
ATOM 1514 C CA . ASP A 1 183 ? 40.303 19.023 -25.852 1.00 93.00 183 ASP A CA 1
ATOM 1515 C C . ASP A 1 183 ? 41.364 18.125 -25.203 1.00 93.00 183 ASP A C 1
ATOM 1517 O O . ASP A 1 183 ? 41.901 18.420 -24.132 1.00 93.00 183 ASP A O 1
ATOM 1521 N N . LEU A 1 184 ? 41.695 17.023 -25.878 1.00 91.12 184 LEU A N 1
ATOM 1522 C CA . LEU A 1 184 ? 42.689 16.067 -25.395 1.00 91.12 184 LEU A CA 1
ATOM 1523 C C . LEU A 1 184 ? 44.097 16.323 -25.943 1.00 91.12 184 LEU A C 1
ATOM 1525 O O . LEU A 1 184 ? 45.031 15.627 -25.547 1.00 91.12 184 LEU A O 1
ATOM 1529 N N . ARG A 1 185 ? 44.296 17.347 -26.789 1.00 89.19 185 ARG A N 1
ATOM 1530 C CA . ARG A 1 185 ? 45.611 17.672 -27.382 1.00 89.19 185 ARG A CA 1
ATOM 1531 C C . ARG A 1 185 ? 46.660 18.038 -26.333 1.00 89.19 185 ARG A C 1
ATOM 1533 O O . ARG A 1 185 ? 47.853 17.873 -26.567 1.00 89.19 185 ARG A O 1
ATOM 1540 N N . THR A 1 186 ? 46.210 18.545 -25.186 1.00 85.25 186 THR A N 1
ATOM 1541 C CA . THR A 1 186 ? 47.058 18.968 -24.060 1.00 85.25 186 THR A CA 1
ATOM 1542 C C . THR A 1 186 ? 46.765 18.191 -22.774 1.00 85.25 186 THR A C 1
ATOM 1544 O O . THR A 1 186 ? 47.125 18.645 -21.687 1.00 85.25 186 THR A O 1
ATOM 1547 N N . ALA A 1 187 ? 46.087 17.042 -22.862 1.00 87.44 187 ALA A N 1
ATOM 1548 C CA . ALA A 1 187 ? 45.709 16.264 -21.686 1.00 87.44 187 ALA A CA 1
ATOM 1549 C C . ALA A 1 187 ? 46.931 15.701 -20.942 1.00 87.44 187 ALA A C 1
ATOM 1551 O O . ALA A 1 187 ? 47.921 15.275 -21.537 1.00 87.44 187 ALA A O 1
ATOM 1552 N N . GLN A 1 188 ? 46.837 15.672 -19.617 1.00 86.50 188 GLN A N 1
ATOM 1553 C CA . GLN A 1 188 ? 47.828 15.070 -18.735 1.00 86.50 188 GLN A CA 1
ATOM 1554 C C . GLN A 1 188 ? 47.520 13.586 -18.545 1.00 86.50 188 GLN A C 1
ATOM 1556 O O . GLN A 1 188 ? 46.370 13.208 -18.324 1.00 86.50 188 GLN A O 1
ATOM 1561 N N . MET A 1 189 ? 48.553 12.746 -18.592 1.00 84.19 189 MET A N 1
ATOM 1562 C CA . MET A 1 189 ? 48.423 11.314 -18.326 1.00 84.19 189 MET A CA 1
ATOM 1563 C C . MET A 1 189 ? 48.706 11.032 -16.853 1.00 84.19 189 MET A C 1
ATOM 1565 O O . MET A 1 189 ? 49.820 11.260 -16.380 1.00 84.19 189 MET A O 1
ATOM 1569 N N . VAL A 1 190 ? 47.710 10.522 -16.131 1.00 86.94 190 VAL A N 1
ATOM 1570 C CA . VAL A 1 190 ? 47.828 10.147 -14.718 1.00 86.94 190 VAL A CA 1
ATOM 1571 C C . VAL A 1 190 ? 47.616 8.646 -14.579 1.00 86.94 190 VAL A C 1
ATOM 1573 O O . VAL A 1 190 ? 46.556 8.126 -14.921 1.00 86.94 190 VAL A O 1
ATOM 1576 N N . LYS A 1 191 ? 48.624 7.936 -14.069 1.00 84.81 191 LYS A N 1
ATOM 1577 C CA . LYS A 1 191 ? 48.513 6.507 -13.755 1.00 84.81 191 LYS A CA 1
ATOM 1578 C C . LYS A 1 191 ? 47.643 6.341 -12.501 1.00 84.81 191 LYS A C 1
ATOM 1580 O O . LYS A 1 191 ? 48.010 6.860 -11.448 1.00 84.81 191 LYS A O 1
ATOM 1585 N N . LEU A 1 192 ? 46.497 5.666 -12.625 1.00 78.88 192 LEU A N 1
ATOM 1586 C CA . LEU A 1 192 ? 45.587 5.391 -11.501 1.00 78.88 192 LEU A CA 1
ATOM 1587 C C . LEU A 1 192 ? 45.965 4.091 -10.778 1.00 78.88 192 LEU A C 1
ATOM 1589 O O . LEU A 1 192 ? 45.942 4.041 -9.552 1.00 78.88 192 LEU A O 1
ATOM 1593 N N . ASP A 1 193 ? 46.358 3.071 -11.541 1.00 81.44 193 ASP A N 1
ATOM 1594 C CA . ASP A 1 193 ? 46.866 1.778 -11.074 1.00 81.44 193 ASP A CA 1
ATOM 1595 C C . ASP A 1 193 ? 47.776 1.149 -12.150 1.00 81.44 193 ASP A C 1
ATOM 1597 O O . ASP A 1 193 ? 48.131 1.803 -13.133 1.00 81.44 193 ASP A O 1
ATOM 1601 N N . ASP A 1 194 ? 48.195 -0.106 -11.974 1.00 79.69 194 ASP A N 1
ATOM 1602 C CA . ASP A 1 194 ? 49.112 -0.790 -12.897 1.00 79.69 194 ASP A CA 1
ATOM 1603 C C . ASP A 1 194 ? 48.559 -1.048 -14.303 1.00 79.69 194 ASP A C 1
ATOM 1605 O O . ASP A 1 194 ? 49.343 -1.267 -15.226 1.00 79.69 194 ASP A O 1
ATOM 1609 N N . THR A 1 195 ? 47.245 -0.958 -14.488 1.00 83.31 195 THR A N 1
ATOM 1610 C CA . THR A 1 195 ? 46.552 -1.268 -15.746 1.00 83.31 195 THR A CA 1
ATOM 1611 C C . THR A 1 195 ? 45.800 -0.082 -16.350 1.00 83.31 195 THR A C 1
ATOM 1613 O O . THR A 1 195 ? 45.413 -0.143 -17.515 1.00 83.31 195 THR A O 1
ATOM 1616 N N . THR A 1 196 ? 45.632 1.012 -15.601 1.00 81.06 196 THR A N 1
ATOM 1617 C CA . THR A 1 196 ? 44.734 2.114 -15.962 1.00 81.06 196 THR A CA 1
ATOM 1618 C C . THR A 1 196 ? 45.458 3.461 -15.995 1.00 81.06 196 THR A C 1
ATOM 1620 O O . THR A 1 196 ? 46.004 3.930 -14.990 1.00 81.06 196 THR A O 1
ATOM 1623 N N . ILE A 1 197 ? 45.407 4.130 -17.151 1.00 83.00 197 ILE A N 1
ATOM 1624 C CA . ILE A 1 197 ? 45.880 5.509 -17.339 1.00 83.00 197 ILE A CA 1
ATOM 1625 C C . ILE A 1 197 ? 44.667 6.409 -17.570 1.00 83.00 197 ILE A C 1
ATOM 1627 O O . ILE A 1 197 ? 43.892 6.194 -18.500 1.00 83.00 197 ILE A O 1
ATOM 1631 N N . ALA A 1 198 ? 44.520 7.438 -16.741 1.00 84.06 198 ALA A N 1
ATOM 1632 C CA . ALA A 1 198 ? 43.538 8.491 -16.938 1.00 84.06 198 ALA A CA 1
ATOM 1633 C C . ALA A 1 198 ? 44.132 9.624 -17.778 1.00 84.06 198 ALA A C 1
ATOM 1635 O O . ALA A 1 198 ? 45.216 10.130 -17.480 1.00 84.06 198 ALA A O 1
ATOM 1636 N N . LEU A 1 199 ? 43.392 10.053 -18.799 1.00 84.94 199 LEU A N 1
ATOM 1637 C CA . LEU A 1 199 ? 43.665 11.285 -19.533 1.00 84.94 199 LEU A CA 1
ATOM 1638 C C . LEU A 1 199 ? 42.846 12.411 -18.908 1.00 84.94 199 LEU A C 1
ATOM 1640 O O . LEU A 1 199 ? 41.617 12.384 -18.939 1.00 84.94 199 LEU A O 1
ATOM 1644 N N . ILE A 1 200 ? 43.527 13.389 -18.319 1.00 84.38 200 ILE A N 1
ATOM 1645 C CA . ILE A 1 200 ? 42.895 14.530 -17.660 1.00 84.38 200 ILE A CA 1
ATOM 1646 C C . ILE A 1 200 ? 43.099 15.767 -18.541 1.00 84.38 200 ILE A C 1
ATOM 1648 O O . ILE A 1 200 ? 44.241 16.199 -18.706 1.00 84.38 200 ILE A O 1
ATOM 1652 N N . PRO A 1 201 ? 42.033 16.359 -19.105 1.00 86.38 201 PRO A N 1
ATOM 1653 C CA . PRO A 1 201 ? 42.150 17.576 -19.902 1.00 86.38 201 PRO A CA 1
ATOM 1654 C C . PRO A 1 201 ? 42.738 18.740 -19.091 1.00 86.38 201 PRO A C 1
ATOM 1656 O O . PRO A 1 201 ? 42.456 18.889 -17.898 1.00 86.38 201 PRO A O 1
ATOM 1659 N N . THR A 1 202 ? 43.537 19.589 -19.740 1.00 86.69 202 THR A N 1
ATOM 1660 C CA . THR A 1 202 ? 44.165 20.744 -19.085 1.00 86.69 202 THR A CA 1
ATOM 1661 C C . THR A 1 202 ? 43.186 21.921 -19.028 1.00 86.69 202 THR A C 1
ATOM 1663 O O . THR A 1 202 ? 42.809 22.484 -20.053 1.00 86.69 202 THR A O 1
ATOM 1666 N N . VAL A 1 203 ? 42.780 22.310 -17.815 1.00 85.50 203 VAL A N 1
ATOM 1667 C CA . VAL A 1 203 ? 41.875 23.446 -17.560 1.00 85.50 203 VAL A CA 1
ATOM 1668 C C . VAL A 1 203 ? 42.682 24.650 -17.082 1.00 85.50 203 VAL A C 1
ATOM 1670 O O . VAL A 1 203 ? 43.530 24.506 -16.207 1.00 85.50 203 VAL A O 1
ATOM 1673 N N . THR A 1 204 ? 42.408 25.838 -17.625 1.00 85.62 204 THR A N 1
ATOM 1674 C CA . THR A 1 204 ? 43.163 27.072 -17.324 1.00 85.62 204 THR A CA 1
ATOM 1675 C C . THR A 1 204 ? 42.265 28.313 -17.289 1.00 85.62 204 THR A C 1
ATOM 1677 O O . THR A 1 204 ? 41.151 28.317 -17.815 1.00 85.62 204 THR A O 1
ATOM 1680 N N . GLY A 1 205 ? 42.752 29.405 -16.693 1.00 86.94 205 GLY A N 1
ATOM 1681 C CA . GLY A 1 205 ? 42.089 30.716 -16.735 1.00 86.94 205 GLY A CA 1
ATOM 1682 C C . GLY A 1 205 ? 40.871 30.826 -15.810 1.00 86.94 205 GLY A C 1
ATOM 1683 O O . GLY A 1 205 ? 40.891 30.344 -14.676 1.00 86.94 205 GLY A O 1
ATOM 1684 N N . GLU A 1 206 ? 39.800 31.486 -16.262 1.00 85.94 206 GLU A N 1
ATOM 1685 C CA . GLU A 1 206 ? 38.593 31.700 -15.441 1.00 85.94 206 GLU A CA 1
ATOM 1686 C C . GLU A 1 206 ? 37.833 30.391 -15.149 1.00 85.94 206 GLU A C 1
ATOM 1688 O O . GLU A 1 206 ? 37.201 30.252 -14.096 1.00 85.94 206 GLU A O 1
ATOM 1693 N N . ALA A 1 207 ? 37.952 29.393 -16.030 1.00 81.94 207 ALA A N 1
ATOM 1694 C CA . ALA A 1 207 ? 37.390 28.056 -15.840 1.00 81.94 207 ALA A CA 1
ATOM 1695 C C . ALA A 1 207 ? 37.999 27.322 -14.627 1.00 81.94 207 ALA A C 1
ATOM 1697 O O . ALA A 1 207 ? 37.283 26.684 -13.850 1.00 81.94 207 ALA A O 1
ATOM 1698 N N . GLU A 1 208 ? 39.308 27.458 -14.402 1.00 86.06 208 GLU A N 1
ATOM 1699 C CA . GLU A 1 208 ? 40.006 26.832 -13.272 1.00 86.06 208 GLU A CA 1
ATOM 1700 C C . GLU A 1 208 ? 39.528 27.403 -11.926 1.00 86.06 208 GLU A C 1
ATOM 1702 O O . GLU A 1 208 ? 39.237 26.659 -10.981 1.00 86.06 208 GLU A O 1
ATOM 1707 N N . LYS A 1 209 ? 39.338 28.729 -11.858 1.00 86.31 209 LYS A N 1
ATOM 1708 C CA . LYS A 1 209 ? 38.814 29.413 -10.662 1.00 86.31 209 LYS A CA 1
ATOM 1709 C C . LYS A 1 209 ? 37.442 28.866 -10.252 1.00 86.31 209 LYS A C 1
ATOM 1711 O O . LYS A 1 209 ? 37.188 28.674 -9.059 1.00 86.31 209 LYS A O 1
ATOM 1716 N N . ARG A 1 210 ? 36.576 28.551 -11.224 1.00 78.69 210 ARG A N 1
ATOM 1717 C CA . ARG A 1 210 ? 35.258 27.930 -10.985 1.00 78.69 210 ARG A CA 1
ATOM 1718 C C . ARG A 1 210 ? 35.368 26.518 -10.415 1.00 78.69 210 ARG A C 1
ATOM 1720 O O . ARG A 1 210 ? 34.620 26.186 -9.497 1.00 78.69 210 ARG A O 1
ATOM 1727 N N . ILE A 1 211 ? 36.307 25.699 -10.894 1.00 79.88 211 ILE A N 1
ATOM 1728 C CA . ILE A 1 211 ? 36.541 24.354 -10.338 1.00 79.88 211 ILE A CA 1
ATOM 1729 C C . ILE A 1 211 ? 36.940 24.449 -8.864 1.00 79.88 211 ILE A C 1
ATOM 1731 O O . ILE A 1 211 ? 36.397 23.724 -8.028 1.00 79.88 211 ILE A O 1
ATOM 1735 N N . ILE A 1 212 ? 37.861 25.356 -8.533 1.00 82.12 212 ILE A N 1
ATOM 1736 C CA . ILE A 1 212 ? 38.317 25.564 -7.153 1.00 82.12 212 ILE A CA 1
ATOM 1737 C C . ILE A 1 212 ? 37.150 26.016 -6.263 1.00 82.12 212 ILE A C 1
ATOM 1739 O O . ILE A 1 212 ? 36.988 25.508 -5.152 1.00 82.12 212 ILE A O 1
ATOM 1743 N N . GLN A 1 213 ? 36.305 26.927 -6.748 1.00 79.69 213 GLN A N 1
ATOM 1744 C CA . GLN A 1 213 ? 35.122 27.384 -6.018 1.00 79.69 213 GLN A CA 1
ATOM 1745 C C . GLN A 1 213 ? 34.107 26.252 -5.783 1.00 79.69 213 GLN A C 1
ATOM 1747 O O . GLN A 1 213 ? 33.640 26.081 -4.658 1.00 79.69 213 GLN A O 1
ATOM 1752 N N . ASN A 1 214 ? 33.826 25.432 -6.799 1.00 77.12 214 ASN A N 1
ATOM 1753 C CA . ASN A 1 214 ? 32.924 24.283 -6.674 1.00 77.12 214 ASN A CA 1
ATOM 1754 C C . ASN A 1 214 ? 33.462 23.227 -5.696 1.00 77.12 214 ASN A C 1
ATOM 1756 O O . ASN A 1 214 ? 32.696 22.673 -4.909 1.00 77.12 214 ASN A O 1
ATOM 1760 N N . LYS A 1 215 ? 34.780 22.968 -5.691 1.00 75.62 215 LYS A N 1
ATOM 1761 C CA . LYS A 1 215 ? 35.414 22.069 -4.709 1.00 75.62 215 LYS A CA 1
ATOM 1762 C C . LYS A 1 215 ? 35.216 22.565 -3.273 1.00 75.62 215 LYS A C 1
ATOM 1764 O O . LYS A 1 215 ? 34.918 21.756 -2.401 1.00 75.62 215 LYS A O 1
ATOM 1769 N N . LYS A 1 216 ? 35.321 23.878 -3.036 1.00 75.44 216 LYS A N 1
ATOM 1770 C CA . LYS A 1 216 ? 35.044 24.484 -1.720 1.00 75.44 216 LYS A CA 1
ATOM 1771 C C . LYS A 1 216 ? 33.573 24.342 -1.317 1.00 75.44 216 LYS A C 1
ATOM 1773 O O . LYS A 1 216 ? 33.288 24.022 -0.171 1.00 75.44 216 LYS A O 1
ATOM 1778 N N . GLN A 1 217 ? 32.640 24.517 -2.253 1.00 71.50 217 GLN A N 1
ATOM 1779 C CA . GLN A 1 217 ? 31.203 24.374 -1.981 1.00 71.50 217 GLN A CA 1
ATOM 1780 C C . GLN A 1 217 ? 30.786 22.937 -1.619 1.00 71.50 217 GLN A C 1
ATOM 1782 O O . GLN A 1 217 ? 29.836 22.760 -0.864 1.00 71.50 217 GLN A O 1
ATOM 1787 N N . ARG A 1 218 ? 31.504 21.913 -2.105 1.00 71.38 218 ARG A N 1
ATOM 1788 C CA . ARG A 1 218 ? 31.231 20.488 -1.815 1.00 71.38 218 ARG A CA 1
ATOM 1789 C C . ARG A 1 218 ? 31.937 19.940 -0.569 1.00 71.38 218 ARG A C 1
ATOM 1791 O O . ARG A 1 218 ? 31.908 18.738 -0.321 1.00 71.38 218 ARG A O 1
ATOM 1798 N N . GLN A 1 219 ? 32.591 20.791 0.220 1.00 72.19 219 GLN A N 1
ATOM 1799 C CA . GLN A 1 219 ? 33.387 20.344 1.366 1.00 72.19 219 GLN A CA 1
ATOM 1800 C C . GLN A 1 219 ? 32.551 19.604 2.425 1.00 72.19 219 GLN A C 1
ATOM 1802 O O . GLN A 1 219 ? 33.000 18.580 2.931 1.00 72.19 219 GLN A O 1
ATOM 1807 N N . SER A 1 220 ? 31.327 20.062 2.704 1.00 68.44 220 SER A N 1
ATOM 1808 C CA . SER A 1 220 ? 30.407 19.400 3.643 1.00 68.44 220 SER A CA 1
ATOM 1809 C C . SER A 1 220 ? 29.998 17.998 3.183 1.00 68.44 220 SER A C 1
ATOM 1811 O O . SER A 1 220 ? 29.942 17.079 3.995 1.00 68.44 220 SER A O 1
ATOM 1813 N N . GLU A 1 221 ? 29.777 17.800 1.880 1.00 72.12 221 GLU A N 1
ATOM 1814 C CA . GLU A 1 221 ? 29.460 16.485 1.312 1.00 72.12 221 GLU A CA 1
ATOM 1815 C C . GLU A 1 221 ? 30.632 15.512 1.471 1.00 72.12 221 GLU A C 1
ATOM 1817 O O . GLU A 1 221 ? 30.435 14.365 1.869 1.00 72.12 221 GLU A O 1
ATOM 1822 N N . ASN A 1 222 ? 31.858 15.987 1.235 1.00 75.88 222 ASN A N 1
ATOM 1823 C CA . ASN A 1 222 ? 33.068 15.186 1.420 1.00 75.88 222 ASN A CA 1
ATOM 1824 C C . ASN A 1 222 ? 33.263 14.776 2.887 1.00 75.88 222 ASN A C 1
ATOM 1826 O O . ASN A 1 222 ? 33.653 13.641 3.156 1.00 75.88 222 ASN A O 1
ATOM 1830 N N . SER A 1 223 ? 32.962 15.669 3.836 1.00 78.75 223 SER A N 1
ATOM 1831 C CA . SER A 1 223 ? 33.026 15.364 5.269 1.00 78.75 223 SER A CA 1
ATOM 1832 C C . SER A 1 223 ? 32.048 14.257 5.671 1.00 78.75 223 SER A C 1
ATOM 1834 O O . SER A 1 223 ? 32.426 13.362 6.423 1.00 78.75 223 SER A O 1
ATOM 1836 N N . VAL A 1 224 ? 30.822 14.262 5.135 1.00 80.38 224 VAL A N 1
ATOM 1837 C CA . VAL A 1 224 ? 29.831 13.204 5.407 1.00 80.38 224 VAL A CA 1
ATOM 1838 C C . VAL A 1 224 ? 30.240 11.877 4.775 1.00 80.38 224 VAL A C 1
ATOM 1840 O O . VAL A 1 224 ? 30.123 10.841 5.422 1.00 80.38 224 VAL A O 1
ATOM 1843 N N . ILE A 1 225 ? 30.762 11.890 3.544 1.00 81.06 225 ILE A N 1
ATOM 1844 C CA . ILE A 1 225 ? 31.276 10.675 2.892 1.00 81.06 225 ILE A CA 1
ATOM 1845 C C . ILE A 1 225 ? 32.418 10.065 3.717 1.00 81.06 225 ILE A C 1
ATOM 1847 O O . ILE A 1 225 ? 32.436 8.853 3.925 1.00 81.06 225 ILE A O 1
ATOM 1851 N N . SER A 1 226 ? 33.336 10.893 4.228 1.00 84.81 226 SER A N 1
ATOM 1852 C CA . SER A 1 226 ? 34.399 10.435 5.132 1.00 84.81 226 SER A CA 1
ATOM 1853 C C . SER A 1 226 ? 33.820 9.806 6.397 1.00 84.81 226 SER A C 1
ATOM 1855 O O . SER A 1 226 ? 34.186 8.684 6.730 1.00 84.81 226 SER A O 1
ATOM 1857 N N . LEU A 1 227 ? 32.863 10.477 7.050 1.00 86.88 227 LEU A N 1
ATOM 1858 C CA . LEU A 1 227 ? 32.216 9.975 8.263 1.00 86.88 227 LEU A CA 1
ATOM 1859 C C . LEU A 1 227 ? 31.550 8.609 8.038 1.00 86.88 227 LEU A C 1
ATOM 1861 O O . LEU A 1 227 ? 31.735 7.694 8.837 1.00 86.88 227 LEU A O 1
ATOM 1865 N N . ILE A 1 228 ? 30.804 8.455 6.940 1.00 84.75 228 ILE A N 1
ATOM 1866 C CA . ILE A 1 228 ? 30.143 7.193 6.579 1.00 84.75 228 ILE A CA 1
ATOM 1867 C C . ILE A 1 228 ? 31.180 6.089 6.347 1.00 84.75 228 ILE A C 1
ATOM 1869 O O . ILE A 1 228 ? 31.022 4.979 6.858 1.00 84.75 228 ILE A O 1
ATOM 1873 N N . ASN A 1 229 ? 32.253 6.379 5.608 1.00 86.69 229 ASN A N 1
ATOM 1874 C CA . ASN A 1 229 ? 33.311 5.406 5.336 1.00 86.69 229 ASN A CA 1
ATOM 1875 C C . ASN A 1 229 ? 34.032 4.969 6.616 1.00 86.69 229 ASN A C 1
ATOM 1877 O O . ASN A 1 229 ? 34.262 3.773 6.802 1.00 86.69 229 ASN A O 1
ATOM 1881 N N . ASP A 1 230 ? 34.326 5.908 7.514 1.00 88.50 230 ASP A N 1
ATOM 1882 C CA . ASP A 1 230 ? 34.965 5.626 8.800 1.00 88.50 230 ASP A CA 1
ATOM 1883 C C . ASP A 1 230 ? 34.064 4.752 9.687 1.00 88.50 230 ASP A C 1
ATOM 1885 O O . ASP A 1 230 ? 34.528 3.760 10.260 1.00 88.50 230 ASP A O 1
ATOM 1889 N N . CYS A 1 231 ? 32.761 5.058 9.744 1.00 87.38 231 CYS A N 1
ATOM 1890 C CA . CYS A 1 231 ? 31.771 4.236 10.446 1.00 87.38 231 CYS A CA 1
ATOM 1891 C C . CYS A 1 231 ? 31.721 2.818 9.864 1.00 87.38 231 CYS A C 1
ATOM 1893 O O . CYS A 1 231 ? 31.896 1.843 10.595 1.00 87.38 231 CYS A O 1
ATOM 1895 N N . ASN A 1 232 ? 31.566 2.687 8.543 1.00 87.31 232 ASN A N 1
ATOM 1896 C CA . ASN A 1 232 ? 31.500 1.393 7.860 1.00 87.31 232 ASN A CA 1
ATOM 1897 C C . ASN A 1 232 ? 32.771 0.563 8.075 1.00 87.31 232 ASN A C 1
ATOM 1899 O O . ASN A 1 232 ? 32.700 -0.646 8.310 1.00 87.31 232 ASN A O 1
ATOM 1903 N N . GLN A 1 233 ? 33.945 1.198 8.053 1.00 89.94 233 GLN A N 1
ATOM 1904 C CA . GLN A 1 233 ? 35.206 0.513 8.303 1.00 89.94 233 GLN A CA 1
ATOM 1905 C C . GLN A 1 233 ? 35.286 -0.013 9.743 1.00 89.94 233 GLN A C 1
ATOM 1907 O O . GLN A 1 233 ? 35.724 -1.147 9.952 1.00 89.94 233 GLN A O 1
ATOM 1912 N N . LYS A 1 234 ? 34.845 0.766 10.737 1.00 89.31 234 LYS A N 1
ATOM 1913 C CA . LYS A 1 234 ? 34.788 0.319 12.138 1.00 89.31 234 LYS A CA 1
ATOM 1914 C C . LYS A 1 234 ? 33.770 -0.803 12.340 1.00 89.31 234 LYS A C 1
ATOM 1916 O O . LYS A 1 234 ? 34.105 -1.796 12.986 1.00 89.31 234 LYS A O 1
ATOM 1921 N N . ILE A 1 235 ? 32.585 -0.696 11.734 1.00 87.38 235 ILE A N 1
ATOM 1922 C CA . ILE A 1 235 ? 31.527 -1.719 11.789 1.00 87.38 235 ILE A CA 1
ATOM 1923 C C . ILE A 1 235 ? 32.026 -3.032 11.179 1.00 87.38 235 ILE A C 1
ATOM 1925 O O . ILE A 1 235 ? 31.950 -4.068 11.828 1.00 87.38 235 ILE A O 1
ATOM 1929 N N . SER A 1 236 ? 32.636 -2.993 9.988 1.00 87.00 236 SER A N 1
ATOM 1930 C CA . SER A 1 236 ? 33.168 -4.197 9.320 1.00 87.00 236 SER A CA 1
ATOM 1931 C C . SER A 1 236 ? 34.250 -4.927 10.127 1.00 87.00 236 SER A C 1
ATOM 1933 O O . SER A 1 236 ? 34.455 -6.127 9.960 1.00 87.00 236 SER A O 1
ATOM 1935 N N . LYS A 1 237 ? 34.938 -4.211 11.023 1.00 89.88 237 LYS A N 1
ATOM 1936 C CA . LYS A 1 237 ? 35.960 -4.757 11.924 1.00 89.88 237 LYS A CA 1
ATOM 1937 C C . LYS A 1 237 ? 35.400 -5.147 13.298 1.00 89.88 237 LYS A C 1
ATOM 1939 O O . LYS A 1 237 ? 36.195 -5.534 14.150 1.00 89.88 237 LYS A O 1
ATOM 1944 N N . ASN A 1 238 ? 34.085 -5.030 13.526 1.00 83.81 238 ASN A N 1
ATOM 1945 C CA . ASN A 1 238 ? 33.423 -5.168 14.832 1.00 83.81 238 ASN A CA 1
ATOM 1946 C C . ASN A 1 238 ? 34.043 -4.274 15.926 1.00 83.81 238 ASN A C 1
ATOM 1948 O O . ASN A 1 238 ? 34.177 -4.684 17.075 1.00 83.81 238 ASN A O 1
ATOM 1952 N N . LYS A 1 239 ? 34.460 -3.056 15.559 1.00 87.88 239 LYS A N 1
ATOM 1953 C CA . LYS A 1 239 ? 35.091 -2.061 16.450 1.00 87.88 239 LYS A CA 1
ATOM 1954 C C . LYS A 1 239 ? 34.293 -0.760 16.540 1.00 87.88 239 LYS A C 1
ATOM 1956 O O . LYS A 1 239 ? 34.871 0.290 16.785 1.00 87.88 239 LYS A O 1
ATOM 1961 N N . PHE A 1 240 ? 33.003 -0.800 16.222 1.00 88.75 240 PHE A N 1
ATOM 1962 C CA . PHE A 1 240 ? 32.143 0.374 16.305 1.00 88.75 240 PHE A CA 1
ATOM 1963 C C . PHE A 1 240 ? 31.458 0.391 17.668 1.00 88.75 240 PHE A C 1
ATOM 1965 O O . PHE A 1 240 ? 30.570 -0.421 17.924 1.00 88.75 240 PHE A O 1
ATOM 1972 N N . GLU A 1 241 ? 31.916 1.275 18.550 1.00 89.88 241 GLU A N 1
ATOM 1973 C CA . GLU A 1 241 ? 31.435 1.367 19.930 1.00 89.88 241 GLU A CA 1
ATOM 1974 C C . GLU A 1 241 ? 30.385 2.478 20.095 1.00 89.88 241 GLU A C 1
ATOM 1976 O O . GLU A 1 241 ? 30.230 3.356 19.242 1.00 89.88 241 GLU A O 1
ATOM 1981 N N . LEU A 1 242 ? 29.676 2.491 21.232 1.00 90.38 242 LEU A N 1
ATOM 1982 C CA . LEU A 1 242 ? 28.676 3.524 21.534 1.00 90.38 242 LEU A CA 1
ATOM 1983 C C . LEU A 1 242 ? 29.270 4.939 21.447 1.00 90.38 242 LEU A C 1
ATOM 1985 O O . LEU A 1 242 ? 28.626 5.848 20.929 1.00 90.38 242 LEU A O 1
ATOM 1989 N N . ARG A 1 243 ? 30.511 5.124 21.910 1.00 91.06 243 ARG A N 1
ATOM 1990 C CA . ARG A 1 243 ? 31.200 6.417 21.844 1.00 91.06 243 ARG A CA 1
ATOM 1991 C C . ARG A 1 243 ? 31.393 6.892 20.403 1.00 91.06 243 ARG A C 1
ATOM 1993 O O . ARG A 1 243 ? 31.072 8.039 20.109 1.00 91.06 243 ARG A O 1
ATOM 2000 N N . ASP A 1 244 ? 31.835 6.005 19.510 1.00 90.75 244 ASP A N 1
ATOM 2001 C CA . ASP A 1 244 ? 31.975 6.317 18.083 1.00 90.75 244 ASP A CA 1
ATOM 2002 C C . ASP A 1 244 ? 30.631 6.726 17.469 1.00 90.75 244 ASP A C 1
ATOM 2004 O O . ASP A 1 244 ? 30.561 7.658 16.666 1.00 90.75 244 ASP A O 1
ATOM 2008 N N . CYS A 1 245 ? 29.554 6.046 17.871 1.00 92.94 245 CYS A N 1
ATOM 2009 C CA . CYS A 1 245 ? 28.200 6.349 17.428 1.00 92.94 245 CYS A CA 1
ATOM 2010 C C . CYS A 1 245 ? 27.747 7.745 17.881 1.00 92.94 245 CYS A C 1
ATOM 2012 O O . CYS A 1 245 ? 27.269 8.530 17.063 1.00 92.94 245 CYS A O 1
ATOM 2014 N N . LEU A 1 246 ? 27.924 8.084 19.162 1.00 93.94 246 LEU A N 1
ATOM 2015 C CA . LEU A 1 246 ? 27.534 9.387 19.711 1.00 93.94 246 LEU A CA 1
ATOM 2016 C C . LEU A 1 246 ? 28.347 10.540 19.105 1.00 93.94 246 LEU A C 1
ATOM 2018 O O . LEU A 1 246 ? 27.775 11.579 18.763 1.00 93.94 246 LEU A O 1
ATOM 2022 N N . ASP A 1 247 ? 29.654 10.343 18.914 1.00 92.81 247 ASP A N 1
ATOM 2023 C CA . ASP A 1 247 ? 30.522 11.320 18.249 1.00 92.81 247 ASP A CA 1
ATOM 2024 C C . ASP A 1 247 ? 30.077 11.546 16.790 1.00 92.81 247 ASP A C 1
ATOM 2026 O O . ASP A 1 247 ? 30.009 12.687 16.322 1.00 92.81 247 ASP A O 1
ATOM 2030 N N . SER A 1 248 ? 29.677 10.473 16.097 1.00 93.69 248 SER A N 1
ATOM 2031 C CA . SER A 1 248 ? 29.150 10.540 14.727 1.00 93.69 248 SER A CA 1
ATOM 2032 C C . SER A 1 248 ? 27.807 11.272 14.652 1.00 93.69 248 SER A C 1
ATOM 2034 O O . SER A 1 248 ? 27.622 12.109 13.768 1.00 93.69 248 SER A O 1
ATOM 2036 N N . ILE A 1 249 ? 26.891 11.019 15.597 1.00 94.69 249 ILE A N 1
ATOM 2037 C CA . ILE A 1 249 ? 25.606 11.735 15.697 1.00 94.69 249 ILE A CA 1
ATOM 2038 C C . ILE A 1 249 ? 25.852 13.232 15.878 1.00 94.69 249 ILE A C 1
ATOM 2040 O O . ILE A 1 249 ? 25.261 14.044 15.167 1.00 94.69 249 ILE A O 1
ATOM 2044 N N . LYS A 1 250 ? 26.743 13.609 16.802 1.00 93.38 250 LYS A N 1
ATOM 2045 C CA . LYS A 1 250 ? 27.043 15.016 17.082 1.00 93.38 250 LYS A CA 1
ATOM 2046 C C . LYS A 1 250 ? 27.569 15.737 15.840 1.00 93.38 250 LYS A C 1
ATOM 2048 O O . LYS A 1 250 ? 27.041 16.789 15.482 1.00 93.38 250 LYS A O 1
ATOM 2053 N N . LEU A 1 251 ? 28.556 15.151 15.160 1.00 91.06 251 LEU A N 1
ATOM 2054 C CA . LEU A 1 251 ? 29.114 15.723 13.936 1.00 91.06 251 LEU A CA 1
ATOM 2055 C C . LEU A 1 251 ? 28.050 15.852 12.837 1.00 91.06 251 LEU A C 1
ATOM 2057 O O . LEU A 1 251 ? 27.976 16.871 12.150 1.00 91.06 251 LEU A O 1
ATOM 2061 N N . LEU A 1 252 ? 27.195 14.840 12.681 1.00 91.94 252 LEU A N 1
ATOM 2062 C CA . LEU A 1 252 ? 26.147 14.849 11.666 1.00 91.94 252 LEU A CA 1
ATOM 2063 C C . LEU A 1 252 ? 25.090 15.929 11.935 1.00 91.94 252 LEU A C 1
ATOM 2065 O O . LEU A 1 252 ? 24.643 16.579 10.992 1.00 91.94 252 LEU A O 1
ATOM 2069 N N . LEU A 1 253 ? 24.729 16.173 13.199 1.00 91.44 253 LEU A N 1
ATOM 2070 C CA . LEU A 1 253 ? 23.820 17.259 13.584 1.00 91.44 253 LEU A CA 1
ATOM 2071 C C . LEU A 1 253 ? 24.404 18.645 13.275 1.00 91.44 253 LEU A C 1
ATOM 2073 O O . LEU A 1 253 ? 23.684 19.508 12.771 1.00 91.44 253 LEU A O 1
ATOM 2077 N N . GLU A 1 254 ? 25.704 18.851 13.506 1.00 89.38 254 GLU A N 1
ATOM 2078 C CA . GLU A 1 254 ? 26.400 20.097 13.150 1.00 89.38 254 GLU A CA 1
ATOM 2079 C C . GLU A 1 254 ? 26.418 20.322 11.629 1.00 89.38 254 GLU A C 1
ATOM 2081 O O . GLU A 1 254 ? 26.140 21.426 11.150 1.00 89.38 254 GLU A O 1
ATOM 2086 N N . ILE A 1 255 ? 26.692 19.273 10.847 1.00 86.88 255 ILE A N 1
ATOM 2087 C CA . ILE A 1 255 ? 26.654 19.344 9.378 1.00 86.88 255 ILE A CA 1
ATOM 2088 C C . ILE A 1 255 ? 25.230 19.628 8.891 1.00 86.88 255 ILE A C 1
ATOM 2090 O O . ILE A 1 255 ? 25.029 20.473 8.014 1.00 86.88 255 ILE A O 1
ATOM 2094 N N . ARG A 1 256 ? 24.239 18.950 9.475 1.00 87.19 256 ARG A N 1
ATOM 2095 C CA . ARG A 1 256 ? 22.820 19.107 9.151 1.00 87.19 256 ARG A CA 1
ATOM 2096 C C . ARG A 1 256 ? 22.340 20.536 9.399 1.00 87.19 256 ARG A C 1
ATOM 2098 O O . ARG A 1 256 ? 21.688 21.096 8.524 1.00 87.19 256 ARG A O 1
ATOM 2105 N N . GLY A 1 257 ? 22.696 21.137 10.537 1.00 84.62 257 GLY A N 1
ATOM 2106 C CA . GLY A 1 257 ? 22.312 22.511 10.890 1.00 84.62 257 GLY A CA 1
ATOM 2107 C C . GLY A 1 257 ? 22.885 23.585 9.958 1.00 84.62 257 GLY A C 1
ATOM 2108 O O . GLY A 1 257 ? 22.266 24.626 9.771 1.00 84.62 257 GLY A O 1
ATOM 2109 N N . ASN A 1 258 ? 24.029 23.314 9.325 1.00 82.44 258 ASN A N 1
ATOM 2110 C CA . ASN A 1 258 ? 24.683 24.225 8.379 1.00 82.44 258 ASN A CA 1
ATOM 2111 C C . ASN A 1 258 ? 24.334 23.938 6.906 1.00 82.44 258 ASN A C 1
ATOM 2113 O O . ASN A 1 258 ? 24.863 24.589 6.001 1.00 8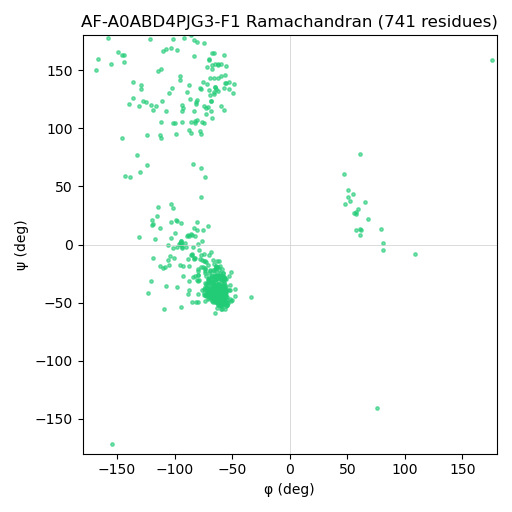2.44 258 ASN A O 1
ATOM 2117 N N . SER A 1 259 ? 23.488 22.941 6.635 1.00 80.19 259 SER A N 1
ATOM 2118 C CA . SER A 1 259 ? 23.143 22.524 5.278 1.00 80.19 259 SER A CA 1
ATOM 2119 C C . SER A 1 259 ? 21.860 23.181 4.778 1.00 80.19 259 SER A C 1
ATOM 2121 O O . SER A 1 259 ? 20.873 23.278 5.496 1.00 80.19 259 SER A O 1
ATOM 2123 N N . ILE A 1 260 ? 21.842 23.542 3.492 1.00 77.62 260 ILE A N 1
ATOM 2124 C CA . ILE A 1 260 ? 20.630 23.990 2.785 1.00 77.62 260 ILE A CA 1
ATOM 2125 C C . ILE A 1 260 ? 19.645 22.821 2.587 1.00 77.62 260 ILE A C 1
ATOM 2127 O O . ILE A 1 260 ? 18.444 23.035 2.457 1.00 77.62 260 ILE A O 1
ATOM 2131 N N . THR A 1 261 ? 20.131 21.574 2.609 1.00 78.25 261 THR A N 1
ATOM 2132 C CA . THR A 1 261 ? 19.318 20.359 2.433 1.00 78.25 261 THR A CA 1
ATOM 2133 C C . THR A 1 261 ? 19.480 19.387 3.615 1.00 78.25 261 THR A C 1
ATOM 2135 O O . THR A 1 261 ? 20.051 18.307 3.433 1.00 78.25 261 THR A O 1
ATOM 2138 N N . PRO A 1 262 ? 18.984 19.724 4.826 1.00 83.19 262 PRO A N 1
ATOM 2139 C CA . PRO A 1 262 ? 19.130 18.894 6.031 1.00 83.19 262 PRO A CA 1
ATOM 2140 C C . PRO A 1 262 ? 18.596 17.465 5.873 1.00 83.19 262 PRO A C 1
ATOM 2142 O O . PRO A 1 262 ? 19.212 16.518 6.356 1.00 83.19 262 PRO A O 1
ATOM 2145 N N . VAL A 1 263 ? 17.496 17.315 5.125 1.00 85.31 263 VAL A N 1
ATOM 2146 C CA . VAL A 1 263 ? 16.774 16.047 4.912 1.00 85.31 263 VAL A CA 1
ATOM 2147 C C . VAL A 1 263 ? 17.655 14.952 4.296 1.00 85.31 263 VAL A C 1
ATOM 2149 O O . VAL A 1 263 ? 17.428 13.764 4.508 1.00 85.31 263 VAL A O 1
ATOM 2152 N N . LYS A 1 264 ? 18.725 15.334 3.583 1.00 84.94 264 LYS A N 1
ATOM 2153 C CA . LYS A 1 264 ? 19.719 14.406 3.014 1.00 84.94 264 LYS A CA 1
ATOM 2154 C C . LYS A 1 264 ? 20.390 13.523 4.069 1.00 84.94 264 LYS A C 1
ATOM 2156 O O . LYS A 1 264 ? 20.868 12.443 3.733 1.00 84.94 264 LYS A O 1
ATOM 2161 N N . TYR A 1 265 ? 20.431 13.977 5.318 1.00 87.38 265 TYR A N 1
ATOM 2162 C CA . TYR A 1 265 ? 21.152 13.312 6.398 1.00 87.38 265 TYR A CA 1
ATOM 2163 C C . TYR A 1 265 ? 20.242 12.560 7.372 1.00 87.38 265 TYR A C 1
ATOM 2165 O O . TYR A 1 265 ? 20.758 11.802 8.188 1.00 87.38 265 TYR A O 1
ATOM 2173 N N . ASP A 1 266 ? 18.917 12.730 7.283 1.00 89.88 266 ASP A N 1
ATOM 2174 C CA . ASP A 1 266 ? 17.967 12.196 8.270 1.00 89.88 266 ASP A CA 1
ATOM 2175 C C . ASP A 1 266 ? 18.022 10.667 8.358 1.00 89.88 266 ASP A C 1
ATOM 2177 O O . ASP A 1 266 ? 18.077 10.123 9.458 1.00 89.88 266 ASP A O 1
ATOM 2181 N N . LYS A 1 267 ? 18.123 9.971 7.218 1.00 90.25 267 LYS A N 1
ATOM 2182 C CA . LYS A 1 267 ? 18.192 8.503 7.204 1.00 90.25 267 LYS A CA 1
ATOM 2183 C C . LYS A 1 267 ? 19.403 7.994 7.985 1.00 90.25 267 LYS A C 1
ATOM 2185 O O . LYS A 1 267 ? 19.255 7.176 8.884 1.00 90.25 267 LYS A O 1
ATOM 2190 N N . PHE A 1 268 ? 20.587 8.524 7.674 1.00 90.38 268 PHE A N 1
ATOM 2191 C CA . PHE A 1 268 ? 21.822 8.127 8.351 1.00 90.38 268 PHE A CA 1
ATOM 2192 C C . PHE A 1 268 ? 21.822 8.538 9.830 1.00 90.38 268 PHE A C 1
ATOM 2194 O O . PHE A 1 268 ? 22.311 7.799 10.681 1.00 90.38 268 PHE A O 1
ATOM 2201 N N . LEU A 1 269 ? 21.224 9.688 10.155 1.00 93.62 269 LEU A N 1
ATOM 2202 C CA . LEU A 1 269 ? 21.046 10.132 11.534 1.00 93.62 269 LEU A CA 1
ATOM 2203 C C . LEU A 1 269 ? 20.180 9.151 12.332 1.00 93.62 269 LEU A C 1
ATOM 2205 O O . LEU A 1 269 ? 20.568 8.761 13.431 1.00 93.62 269 LEU A O 1
ATOM 2209 N N . VAL A 1 270 ? 19.038 8.733 11.784 1.00 94.81 270 VAL A N 1
ATOM 2210 C CA . VAL A 1 270 ? 18.142 7.775 12.444 1.00 94.81 270 VAL A CA 1
ATOM 2211 C C . VAL A 1 270 ? 18.801 6.401 12.574 1.00 94.81 270 VAL A C 1
ATOM 2213 O O . VAL A 1 270 ? 18.690 5.796 13.636 1.00 94.81 270 VAL A O 1
ATOM 2216 N N . ASP A 1 271 ? 19.559 5.944 11.572 1.00 93.12 271 ASP A N 1
ATOM 2217 C CA . ASP A 1 271 ? 20.324 4.689 11.655 1.00 93.12 271 ASP A CA 1
ATOM 2218 C C . ASP A 1 271 ? 21.306 4.696 12.846 1.00 93.12 271 ASP A C 1
ATOM 2220 O O . ASP A 1 271 ? 21.371 3.731 13.611 1.00 93.12 271 ASP A O 1
ATOM 2224 N N . LEU A 1 272 ? 22.019 5.806 13.073 1.00 94.75 272 LEU A N 1
ATOM 2225 C CA . LEU A 1 272 ? 22.892 5.965 14.243 1.00 94.75 272 LEU A CA 1
ATOM 2226 C C . LEU A 1 272 ? 22.098 6.052 15.558 1.00 94.75 272 LEU A C 1
ATOM 2228 O O . LEU A 1 272 ? 22.499 5.466 16.565 1.00 94.75 272 LEU A O 1
ATOM 2232 N N . ILE A 1 273 ? 20.960 6.754 15.568 1.00 96.00 273 ILE A N 1
ATOM 2233 C CA . ILE A 1 273 ? 20.081 6.843 16.747 1.00 96.00 273 ILE A CA 1
ATOM 2234 C C . ILE A 1 273 ? 19.574 5.459 17.153 1.00 96.00 273 ILE A C 1
ATOM 2236 O O . ILE A 1 273 ? 19.554 5.149 18.343 1.00 96.00 273 ILE A O 1
ATOM 2240 N N . ILE A 1 274 ? 19.215 4.609 16.191 1.00 95.19 274 ILE A N 1
ATOM 2241 C CA . ILE A 1 274 ? 18.782 3.231 16.448 1.00 95.19 274 ILE A CA 1
ATOM 2242 C C . ILE A 1 274 ? 19.885 2.450 17.166 1.00 95.19 274 ILE A C 1
ATOM 2244 O O . ILE A 1 274 ? 19.619 1.858 18.214 1.00 95.19 274 ILE A O 1
ATOM 2248 N N . ILE A 1 275 ? 21.119 2.494 16.648 1.00 92.88 275 ILE A N 1
ATOM 2249 C CA . ILE A 1 275 ? 22.275 1.818 17.261 1.00 92.88 275 ILE A CA 1
ATOM 2250 C C . ILE A 1 275 ? 22.480 2.313 18.699 1.00 92.88 275 ILE A C 1
ATOM 2252 O O . ILE A 1 275 ? 22.654 1.510 19.618 1.00 92.88 275 ILE A O 1
ATOM 2256 N N . ALA A 1 276 ? 22.412 3.630 18.914 1.00 94.50 276 ALA A N 1
ATOM 2257 C CA . ALA A 1 276 ? 22.570 4.219 20.237 1.00 94.50 276 ALA A CA 1
ATOM 2258 C C . ALA A 1 276 ? 21.460 3.774 21.207 1.00 94.50 276 ALA A C 1
ATOM 2260 O O . ALA A 1 276 ? 21.764 3.310 22.306 1.00 94.50 276 ALA A O 1
ATOM 2261 N N . LEU A 1 277 ? 20.184 3.865 20.810 1.00 94.56 277 LEU A N 1
ATOM 2262 C CA . LEU A 1 277 ? 19.034 3.526 21.662 1.00 94.56 277 LEU A CA 1
ATOM 2263 C C . LEU A 1 277 ? 18.972 2.035 22.025 1.00 94.56 277 LEU A C 1
ATOM 2265 O O . LEU A 1 277 ? 18.465 1.691 23.095 1.00 94.56 277 LEU A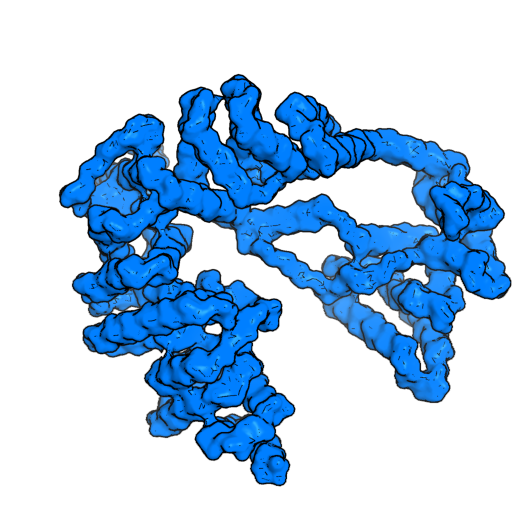 O 1
ATOM 2269 N N . GLN A 1 278 ? 19.511 1.156 21.180 1.00 91.88 278 GLN A N 1
ATOM 2270 C CA . GLN A 1 278 ? 19.622 -0.276 21.470 1.00 91.88 278 GLN A CA 1
ATOM 2271 C C . GLN A 1 278 ? 20.738 -0.607 22.473 1.00 91.88 278 GLN A C 1
ATOM 2273 O O . GLN A 1 278 ? 20.709 -1.675 23.090 1.00 91.88 278 GLN A O 1
ATOM 2278 N N . SER A 1 279 ? 21.706 0.291 22.679 1.00 90.06 279 SER A N 1
ATOM 2279 C CA . SER A 1 279 ? 22.769 0.070 23.656 1.00 90.06 279 SER A CA 1
ATOM 2280 C C . SER A 1 279 ? 22.243 0.148 25.090 1.00 90.06 279 SER A C 1
ATOM 2282 O O . SER A 1 279 ? 21.553 1.095 25.481 1.00 90.06 279 SER A O 1
ATOM 2284 N N . LYS A 1 280 ? 22.631 -0.836 25.909 1.00 86.25 280 LYS A N 1
ATOM 2285 C CA . LYS A 1 280 ? 22.358 -0.855 27.356 1.00 86.25 280 LYS A CA 1
ATOM 2286 C C . LYS A 1 280 ? 23.221 0.143 28.132 1.00 86.25 280 LYS A C 1
ATOM 2288 O O . LYS A 1 280 ? 22.854 0.518 29.238 1.00 86.25 280 LYS A O 1
ATOM 2293 N N . GLU A 1 281 ? 24.347 0.565 27.558 1.00 88.56 281 GLU A N 1
ATOM 2294 C CA . GLU A 1 281 ? 25.305 1.491 28.177 1.00 88.56 281 GLU A CA 1
ATOM 2295 C C . GLU A 1 281 ? 24.923 2.966 27.980 1.00 88.56 281 GLU A C 1
ATOM 2297 O O . GLU A 1 281 ? 25.540 3.847 28.575 1.00 88.56 281 GLU A O 1
ATOM 2302 N N . LEU A 1 282 ? 23.915 3.253 27.147 1.00 91.75 282 LEU A N 1
ATOM 2303 C CA . LEU A 1 282 ? 23.473 4.617 26.873 1.00 91.75 282 LEU A CA 1
ATOM 2304 C C . LEU A 1 282 ? 22.814 5.239 28.110 1.00 91.75 282 LEU A C 1
ATOM 2306 O O . LEU A 1 282 ? 21.808 4.728 28.612 1.00 91.75 282 LEU A O 1
ATOM 2310 N N . ASP A 1 283 ? 23.354 6.379 28.541 1.00 91.62 283 ASP A N 1
ATOM 2311 C CA . ASP A 1 283 ? 22.853 7.132 29.684 1.00 91.62 283 ASP A CA 1
ATOM 2312 C C . ASP A 1 283 ? 21.465 7.743 29.429 1.00 91.62 283 ASP A C 1
ATOM 2314 O O . ASP A 1 283 ? 21.074 8.035 28.295 1.00 91.62 283 ASP A O 1
ATOM 2318 N N . ASN A 1 284 ? 20.716 7.970 30.509 1.00 89.44 284 ASN A N 1
ATOM 2319 C CA . ASN A 1 284 ? 19.321 8.404 30.429 1.00 89.44 284 ASN A CA 1
ATOM 2320 C C . ASN A 1 284 ? 19.143 9.790 29.784 1.00 89.44 284 ASN A C 1
ATOM 2322 O O . ASN A 1 284 ? 18.156 9.997 29.084 1.00 89.44 284 ASN A O 1
ATOM 2326 N N . ASN A 1 285 ? 20.080 10.725 29.982 1.00 91.06 285 ASN A N 1
ATOM 2327 C CA . ASN A 1 285 ? 19.978 12.087 29.441 1.00 91.06 285 ASN A CA 1
ATOM 2328 C C . ASN A 1 285 ? 20.205 12.083 27.924 1.00 91.06 285 ASN A C 1
ATOM 2330 O O . ASN A 1 285 ? 19.462 12.701 27.162 1.00 91.06 285 ASN A O 1
ATOM 2334 N N . THR A 1 286 ? 21.208 11.340 27.458 1.00 92.62 286 THR A N 1
ATOM 2335 C CA . THR A 1 286 ? 21.428 11.165 26.020 1.00 92.62 286 THR A CA 1
ATOM 2336 C C . THR A 1 286 ? 20.272 10.393 25.386 1.00 92.62 286 THR A C 1
ATOM 2338 O O . THR A 1 286 ? 19.776 10.807 24.340 1.00 92.62 286 THR A O 1
ATOM 2341 N N . ARG A 1 287 ? 19.767 9.337 26.039 1.00 94.44 287 ARG A N 1
ATOM 2342 C CA . ARG A 1 287 ? 18.577 8.593 25.586 1.00 94.44 287 ARG A CA 1
ATOM 2343 C C . ARG A 1 287 ? 17.355 9.496 25.417 1.00 94.44 287 ARG A C 1
ATOM 2345 O O . ARG A 1 287 ? 16.680 9.402 24.393 1.00 94.44 287 ARG A O 1
ATOM 2352 N N . GLU A 1 288 ? 17.100 10.383 26.376 1.00 94.62 288 GLU A N 1
ATOM 2353 C CA . GLU A 1 288 ? 16.028 11.381 26.310 1.00 94.62 288 GLU A CA 1
ATOM 2354 C C . GLU A 1 288 ? 16.186 12.297 25.090 1.00 94.62 288 GLU A C 1
ATOM 2356 O O . GLU A 1 288 ? 15.268 12.396 24.279 1.00 94.62 288 GLU A O 1
ATOM 2361 N N . LYS A 1 289 ? 17.370 12.888 24.891 1.00 95.25 289 LYS A N 1
ATOM 2362 C CA . LYS A 1 289 ? 17.638 13.787 23.754 1.00 95.25 289 LYS A CA 1
ATOM 2363 C C . LYS A 1 289 ? 17.460 13.108 22.398 1.00 95.25 289 LYS A C 1
ATOM 2365 O O . LYS A 1 289 ? 16.876 13.697 21.492 1.00 95.25 289 LYS A O 1
ATOM 2370 N N . LEU A 1 290 ? 17.970 11.884 22.249 1.00 96.31 290 LEU A N 1
ATOM 2371 C CA . LEU A 1 290 ? 17.849 11.132 20.997 1.00 96.31 290 LEU A CA 1
ATOM 2372 C C . LEU A 1 290 ? 16.396 10.721 20.727 1.00 96.31 290 LEU A C 1
ATOM 2374 O O . LEU A 1 290 ? 15.943 10.799 19.586 1.00 96.31 290 LEU A O 1
ATOM 2378 N N . SER A 1 291 ? 15.657 10.337 21.773 1.00 97.00 291 SER A N 1
ATOM 2379 C CA . SER A 1 291 ? 14.229 10.019 21.662 1.00 97.00 291 SER A CA 1
ATOM 2380 C C . SER A 1 291 ? 13.418 11.253 21.268 1.00 97.00 291 SER A C 1
ATOM 2382 O O . SER A 1 291 ? 12.624 11.170 20.337 1.00 97.00 291 SER A O 1
ATOM 2384 N N . GLN A 1 292 ? 13.663 12.404 21.906 1.00 97.06 292 GLN A N 1
ATOM 2385 C CA . GLN A 1 292 ? 12.990 13.665 21.579 1.00 97.06 292 GLN A CA 1
ATOM 2386 C C . GLN A 1 292 ? 13.214 14.059 20.118 1.00 97.06 292 GLN A C 1
ATOM 2388 O O . GLN A 1 292 ? 12.255 14.356 19.415 1.00 97.06 292 GLN A O 1
ATOM 2393 N N . LEU A 1 293 ? 14.459 13.985 19.634 1.00 95.75 293 LEU A N 1
ATOM 2394 C CA . LEU A 1 293 ? 14.779 14.311 18.244 1.00 95.75 293 LEU A CA 1
ATOM 2395 C C . LEU A 1 293 ? 13.973 13.454 17.262 1.00 95.75 293 LEU A C 1
ATOM 2397 O O . LEU A 1 293 ? 13.464 13.964 16.264 1.00 95.75 293 LEU A O 1
ATOM 2401 N N . TRP A 1 294 ? 13.848 12.155 17.540 1.00 96.62 294 TRP A N 1
ATOM 2402 C CA . TRP A 1 294 ? 13.092 11.253 16.676 1.00 96.62 294 TRP A CA 1
ATOM 2403 C C . TRP A 1 294 ? 11.578 11.499 16.769 1.00 96.62 294 TRP A C 1
ATOM 2405 O O . TRP A 1 294 ? 10.906 11.525 15.737 1.00 96.62 294 TRP A O 1
ATOM 2415 N N . ILE A 1 295 ? 11.043 11.753 17.970 1.00 97.44 295 ILE A N 1
ATOM 2416 C CA . ILE A 1 295 ? 9.637 12.143 18.175 1.00 97.44 295 ILE A CA 1
ATOM 2417 C C . ILE A 1 295 ? 9.315 13.405 17.369 1.00 97.44 295 ILE A C 1
ATOM 2419 O O . ILE A 1 295 ? 8.340 13.412 16.619 1.00 97.44 295 ILE A O 1
ATOM 2423 N N . ASP A 1 296 ? 10.153 14.438 17.464 1.00 95.69 296 ASP A N 1
ATOM 2424 C CA . ASP A 1 296 ? 9.987 15.696 16.731 1.00 95.69 296 ASP A CA 1
ATOM 2425 C C . ASP A 1 296 ? 10.044 15.468 15.215 1.00 95.69 296 ASP A C 1
ATOM 2427 O O . ASP A 1 296 ? 9.233 16.016 14.465 1.00 95.69 296 ASP A O 1
ATOM 2431 N N . GLY A 1 297 ? 10.952 14.595 14.767 1.00 94.19 297 GLY A N 1
ATOM 2432 C CA . GLY A 1 297 ? 11.046 14.160 13.377 1.00 94.19 297 GLY A CA 1
ATOM 2433 C C . GLY A 1 297 ? 9.745 13.541 12.860 1.00 94.19 297 GLY A C 1
ATOM 2434 O O . GLY A 1 297 ? 9.261 13.938 11.802 1.00 94.19 297 GLY A O 1
ATOM 2435 N N . ILE A 1 298 ? 9.122 12.631 13.617 1.00 95.81 298 ILE A N 1
ATOM 2436 C CA . ILE A 1 298 ? 7.836 12.024 13.230 1.00 95.81 298 ILE A CA 1
ATOM 2437 C C . ILE A 1 298 ? 6.697 13.051 13.308 1.00 95.81 298 ILE A C 1
ATOM 2439 O O . ILE A 1 298 ? 5.882 13.136 12.389 1.00 95.81 298 ILE A O 1
ATOM 2443 N N . ARG A 1 299 ? 6.653 13.878 14.361 1.00 95.81 299 ARG A N 1
ATOM 2444 C CA . ARG A 1 299 ? 5.638 14.936 14.523 1.00 95.81 299 ARG A CA 1
ATOM 2445 C C . ARG A 1 299 ? 5.665 15.957 13.389 1.00 95.81 299 ARG A C 1
ATOM 2447 O O . ARG A 1 299 ? 4.620 16.494 13.030 1.00 95.81 299 ARG A O 1
ATOM 2454 N N . SER A 1 300 ? 6.827 16.179 12.779 1.00 92.94 300 SER A N 1
ATOM 2455 C CA . SER A 1 300 ? 6.980 17.068 11.625 1.00 92.94 300 SER A CA 1
ATOM 2456 C C . SER A 1 300 ? 6.078 16.676 10.438 1.00 92.94 300 SER A C 1
ATOM 2458 O O . SER A 1 300 ? 5.617 17.544 9.697 1.00 92.94 300 SER A O 1
ATOM 2460 N N . TYR A 1 301 ? 5.716 15.394 10.290 1.00 92.19 301 TYR A N 1
ATOM 2461 C CA . TYR A 1 301 ? 4.800 14.960 9.233 1.00 92.19 301 TYR A CA 1
ATOM 2462 C C . TYR A 1 301 ? 3.375 15.492 9.401 1.00 92.19 301 TYR A C 1
ATOM 2464 O O . TYR A 1 301 ? 2.709 15.770 8.401 1.00 92.19 301 TYR A O 1
ATOM 2472 N N . PHE A 1 302 ? 2.912 15.679 10.641 1.00 90.94 302 PHE A N 1
ATOM 2473 C CA . PHE A 1 302 ? 1.576 16.213 10.928 1.00 90.94 302 PHE A CA 1
ATOM 2474 C C . PHE A 1 302 ? 1.455 17.697 10.554 1.00 90.94 302 PHE A C 1
ATOM 2476 O O . PHE A 1 302 ? 0.356 18.180 10.299 1.00 90.94 302 PHE A O 1
ATOM 2483 N N . SER A 1 303 ? 2.581 18.412 10.460 1.00 89.06 303 SER A N 1
ATOM 2484 C CA . SER A 1 303 ? 2.651 19.806 10.004 1.00 89.06 303 SER A CA 1
ATOM 2485 C C . SER A 1 303 ? 3.089 19.954 8.539 1.00 89.06 303 SER A C 1
ATOM 2487 O O . SER A 1 303 ? 3.348 21.067 8.083 1.00 89.06 303 SER A O 1
ATOM 2489 N N . GLY A 1 304 ? 3.159 18.851 7.783 1.00 83.44 304 GLY A N 1
ATOM 2490 C CA . GLY A 1 304 ? 3.515 18.850 6.359 1.00 83.44 304 GLY A CA 1
ATOM 2491 C C . GLY A 1 304 ? 5.016 18.960 6.065 1.00 83.44 304 GLY A C 1
ATOM 2492 O O . GLY A 1 304 ? 5.395 19.213 4.921 1.00 83.44 304 GLY A O 1
ATOM 2493 N N . GLN A 1 305 ? 5.876 18.781 7.070 1.00 86.31 305 GLN A N 1
ATOM 2494 C CA . GLN A 1 305 ? 7.329 18.728 6.894 1.00 86.31 305 GLN A CA 1
ATOM 2495 C C . GLN A 1 305 ? 7.805 17.308 6.534 1.00 86.31 305 GLN A C 1
ATOM 2497 O O . GLN A 1 305 ? 7.012 16.379 6.370 1.00 86.31 305 GLN A O 1
ATOM 2502 N N . CYS A 1 306 ? 9.119 17.147 6.348 1.00 83.25 306 CYS A N 1
ATOM 2503 C CA . CYS A 1 306 ? 9.736 15.914 5.870 1.00 83.25 306 CYS A CA 1
ATOM 2504 C C . CYS A 1 306 ? 10.888 15.477 6.784 1.00 83.25 306 CYS A C 1
ATOM 2506 O O . CYS A 1 306 ? 11.748 16.294 7.113 1.00 83.25 306 CYS A O 1
ATOM 2508 N N . PHE A 1 307 ? 10.918 14.189 7.137 1.00 90.44 307 PHE A N 1
ATOM 2509 C CA . PHE A 1 307 ? 11.954 13.583 7.974 1.00 90.44 307 PHE A CA 1
ATOM 2510 C C . PHE A 1 307 ? 12.230 12.132 7.553 1.00 90.44 307 PHE A C 1
ATOM 2512 O O . PHE A 1 307 ? 11.547 11.218 7.987 1.00 90.44 307 PHE A O 1
ATOM 2519 N N . ILE A 1 308 ? 13.188 11.886 6.660 1.00 90.25 308 ILE A N 1
ATOM 2520 C CA . ILE A 1 308 ? 13.261 10.601 5.936 1.00 90.25 308 ILE A CA 1
ATOM 2521 C C . ILE A 1 308 ? 14.035 9.530 6.714 1.00 90.25 308 ILE A C 1
ATOM 2523 O O . ILE A 1 308 ? 15.207 9.720 7.019 1.00 90.25 308 ILE A O 1
ATOM 2527 N N . PHE A 1 309 ? 13.417 8.367 6.940 1.00 92.25 309 PHE A N 1
ATOM 2528 C CA . PHE A 1 309 ? 14.047 7.174 7.520 1.00 92.25 309 PHE A CA 1
ATOM 2529 C C . PHE A 1 309 ? 13.269 5.894 7.152 1.00 92.25 309 PHE A C 1
ATOM 2531 O O . PHE A 1 309 ? 12.239 5.949 6.483 1.00 92.25 309 PHE A O 1
ATOM 2538 N N . GLU A 1 310 ? 13.756 4.723 7.572 1.00 91.62 310 GLU A N 1
ATOM 2539 C CA . GLU A 1 310 ? 13.042 3.451 7.383 1.00 91.62 310 GLU A CA 1
ATOM 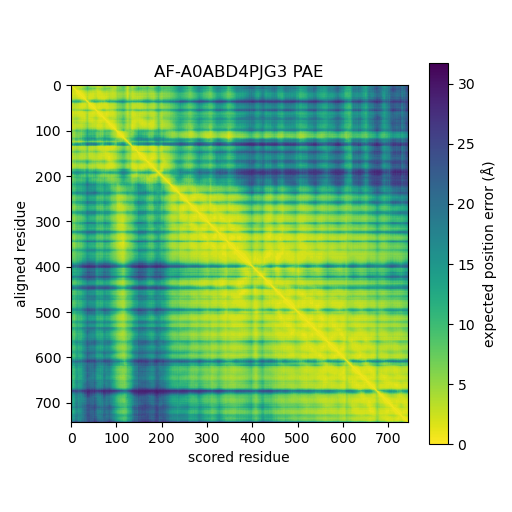2540 C C . GLU A 1 310 ? 11.982 3.242 8.485 1.00 91.62 310 GLU A C 1
ATOM 2542 O O . GLU A 1 310 ? 12.308 2.902 9.625 1.00 91.62 310 GLU A O 1
ATOM 2547 N N . TYR A 1 311 ? 10.699 3.399 8.140 1.00 92.50 311 TYR A N 1
ATOM 2548 C CA . TYR A 1 311 ? 9.577 3.445 9.098 1.00 92.50 311 TYR A CA 1
ATOM 2549 C C . TYR A 1 311 ? 9.431 2.215 9.996 1.00 92.50 311 TYR A C 1
ATOM 2551 O O . TYR A 1 311 ? 8.976 2.332 11.132 1.00 92.50 311 TYR A O 1
ATOM 2559 N N . ARG A 1 312 ? 9.874 1.036 9.536 1.00 93.31 312 ARG A N 1
ATOM 2560 C CA . ARG A 1 312 ? 9.836 -0.195 10.345 1.00 93.31 312 ARG A CA 1
ATOM 2561 C C . ARG A 1 312 ? 10.580 -0.063 11.671 1.00 93.31 312 ARG A C 1
ATOM 2563 O O . ARG A 1 312 ? 10.236 -0.731 12.641 1.00 93.31 312 ARG A O 1
ATOM 2570 N N . TYR A 1 313 ? 11.586 0.807 11.722 1.00 94.44 313 TYR A N 1
ATOM 2571 C CA . TYR A 1 313 ? 12.379 1.016 12.923 1.00 94.44 313 TYR A CA 1
ATOM 2572 C C . TYR A 1 313 ? 11.693 1.901 13.967 1.00 94.44 313 TYR A C 1
ATOM 2574 O O . TYR A 1 313 ? 12.205 1.984 15.079 1.00 94.44 313 TYR A O 1
ATOM 2582 N N . CYS A 1 314 ? 10.513 2.476 13.693 1.00 96.12 314 CYS A N 1
ATOM 2583 C CA . CYS A 1 314 ? 9.706 3.155 14.716 1.00 96.12 314 CYS A CA 1
ATOM 2584 C C . CYS A 1 314 ? 9.451 2.276 15.950 1.00 96.12 314 CYS A C 1
ATOM 2586 O O . CYS A 1 314 ? 9.342 2.797 17.053 1.00 96.12 314 CYS A O 1
ATOM 2588 N N . GLN A 1 315 ? 9.443 0.947 15.799 1.00 93.88 315 GLN A N 1
ATOM 2589 C CA . GLN A 1 315 ? 9.348 0.013 16.923 1.00 93.88 315 GLN A CA 1
ATOM 2590 C C . GLN A 1 315 ? 10.462 0.209 17.967 1.00 93.88 315 GLN A C 1
ATOM 2592 O O . GLN A 1 315 ? 10.215 0.049 19.159 1.00 93.88 315 GLN A O 1
ATOM 2597 N N . VAL A 1 316 ? 11.669 0.614 17.550 1.00 95.69 316 VAL A N 1
ATOM 2598 C CA . VAL A 1 316 ? 12.781 0.920 18.468 1.00 95.69 316 VAL A CA 1
ATOM 2599 C C . VAL A 1 316 ? 12.456 2.148 19.316 1.00 95.69 316 VAL A C 1
ATOM 2601 O O . VAL A 1 316 ? 12.674 2.121 20.528 1.00 95.69 316 VAL A O 1
ATOM 2604 N N . LEU A 1 317 ? 11.882 3.194 18.711 1.00 97.06 317 LEU A N 1
ATOM 2605 C CA . LEU A 1 317 ? 11.403 4.367 19.443 1.00 97.06 317 LEU A CA 1
ATOM 2606 C C . LEU A 1 317 ? 10.258 3.994 20.390 1.00 97.06 317 LEU A C 1
ATOM 2608 O O . LEU A 1 317 ? 10.298 4.348 21.563 1.00 97.06 317 LEU A O 1
ATOM 2612 N N . PHE A 1 318 ? 9.268 3.242 19.907 1.00 96.62 318 PHE A N 1
ATOM 2613 C CA . PHE A 1 318 ? 8.108 2.855 20.710 1.00 96.62 318 PHE A CA 1
ATOM 2614 C C . PHE A 1 318 ? 8.503 2.008 21.924 1.00 96.62 318 PHE A C 1
ATOM 2616 O O . PHE A 1 318 ? 8.050 2.289 23.030 1.00 96.62 318 PHE A O 1
ATOM 2623 N N . SER A 1 319 ? 9.454 1.081 21.764 1.00 94.94 319 SER A N 1
ATOM 2624 C CA . SER A 1 319 ? 9.990 0.274 22.872 1.00 94.94 319 SER A CA 1
ATOM 2625 C C . SER A 1 319 ? 10.673 1.096 23.975 1.00 94.94 319 SER A C 1
ATOM 2627 O O . SER A 1 319 ? 10.873 0.593 25.079 1.00 94.94 319 SER A O 1
ATOM 2629 N N . GLN A 1 320 ? 10.994 2.380 23.747 1.00 94.94 320 GLN A N 1
ATOM 2630 C CA . GLN A 1 320 ? 11.581 3.212 24.800 1.00 94.94 320 GLN A CA 1
ATOM 2631 C C . GLN A 1 320 ? 10.635 3.408 25.997 1.00 94.94 320 GLN A C 1
ATOM 2633 O O . GLN A 1 320 ? 11.132 3.673 27.094 1.00 94.94 320 GLN A O 1
ATOM 2638 N N . ILE A 1 321 ? 9.317 3.197 25.860 1.00 93.38 321 ILE A N 1
ATOM 2639 C CA . ILE A 1 321 ? 8.386 3.236 27.005 1.00 93.38 321 ILE A CA 1
ATOM 2640 C C . ILE A 1 321 ? 8.710 2.173 28.071 1.00 93.38 321 ILE A C 1
ATOM 2642 O O . ILE A 1 321 ? 8.481 2.399 29.263 1.00 93.38 321 ILE A O 1
ATOM 2646 N N . GLU A 1 322 ? 9.313 1.056 27.655 1.00 90.56 322 GLU A N 1
ATOM 2647 C CA . GLU A 1 322 ? 9.740 -0.062 28.509 1.00 90.56 322 GLU A CA 1
ATOM 2648 C C . GLU A 1 322 ? 11.134 0.168 29.123 1.00 90.56 322 GLU A C 1
ATOM 2650 O O . GLU A 1 322 ? 11.568 -0.576 29.999 1.00 90.56 322 GLU A O 1
ATOM 2655 N N . THR A 1 323 ? 11.850 1.214 28.697 1.00 87.88 323 THR A N 1
ATOM 2656 C CA . THR A 1 323 ? 13.207 1.525 29.177 1.00 87.88 323 THR A CA 1
ATOM 2657 C C . THR A 1 323 ? 13.200 2.478 30.377 1.00 87.88 323 THR A C 1
ATOM 2659 O O . THR A 1 323 ? 12.159 2.981 30.802 1.00 87.88 323 THR A O 1
ATOM 2662 N N . ASN A 1 324 ? 14.385 2.788 30.913 1.00 82.56 324 ASN A N 1
ATOM 2663 C CA . ASN A 1 324 ? 14.573 3.734 32.022 1.00 82.56 324 ASN A CA 1
ATOM 2664 C C . ASN A 1 324 ? 14.575 5.218 31.590 1.00 82.56 324 ASN A C 1
ATOM 2666 O O . ASN A 1 324 ? 15.096 6.065 32.316 1.00 82.56 324 ASN A O 1
ATOM 2670 N N . VAL A 1 325 ? 14.029 5.549 30.414 1.00 89.06 325 VAL A N 1
ATOM 2671 C CA . VAL A 1 325 ? 13.860 6.946 29.978 1.00 89.06 325 VAL A CA 1
ATOM 2672 C C . VAL A 1 325 ? 12.866 7.692 30.885 1.00 89.06 325 VAL A C 1
ATOM 2674 O O . VAL A 1 325 ? 12.016 7.073 31.530 1.00 89.06 325 VAL A O 1
ATOM 2677 N N . CYS A 1 326 ? 12.978 9.020 30.964 1.00 91.25 326 CYS A N 1
ATOM 2678 C CA . CYS A 1 326 ? 12.124 9.846 31.820 1.00 91.25 326 CYS A CA 1
ATOM 2679 C C . CYS A 1 326 ? 10.635 9.768 31.422 1.00 91.25 326 CYS A C 1
ATOM 2681 O O . CYS A 1 326 ? 10.299 9.502 30.265 1.00 91.25 326 CYS A O 1
ATOM 2683 N N . SER A 1 327 ? 9.734 10.015 32.381 1.00 92.12 327 SER A N 1
ATOM 2684 C CA . SER A 1 327 ? 8.279 9.901 32.176 1.00 92.12 327 SER A CA 1
ATOM 2685 C C . SER A 1 327 ? 7.765 10.799 31.052 1.00 92.12 327 SER A C 1
ATOM 2687 O O . SER A 1 327 ? 6.976 10.330 30.242 1.00 92.12 327 SER A O 1
ATOM 2689 N N . SER A 1 328 ? 8.291 12.022 30.929 1.00 94.75 328 SER A N 1
ATOM 2690 C CA . SER A 1 328 ? 7.936 12.964 29.856 1.00 94.75 328 SER A CA 1
ATOM 2691 C C . SER A 1 328 ? 8.107 12.355 28.459 1.00 94.75 328 SER A C 1
ATOM 2693 O O . SER A 1 328 ? 7.207 12.439 27.626 1.00 94.75 328 SER A O 1
ATOM 2695 N N . ILE A 1 329 ? 9.224 11.666 28.192 1.00 96.19 329 ILE A N 1
ATOM 2696 C CA . ILE A 1 329 ? 9.436 11.001 26.896 1.00 96.19 329 ILE A CA 1
ATOM 2697 C C . ILE A 1 329 ? 8.475 9.829 26.714 1.00 96.19 329 ILE A C 1
ATOM 2699 O O . ILE A 1 329 ? 7.935 9.648 25.623 1.00 96.19 329 ILE A O 1
ATOM 2703 N N . LYS A 1 330 ? 8.223 9.043 27.768 1.00 96.12 330 LYS A N 1
ATOM 2704 C CA . LYS A 1 330 ? 7.253 7.940 27.696 1.00 96.12 330 LYS A CA 1
ATOM 2705 C C . LYS A 1 330 ? 5.859 8.456 27.348 1.00 96.12 330 LYS A C 1
ATOM 2707 O O . LYS A 1 330 ? 5.212 7.903 26.467 1.00 96.12 330 LYS A O 1
ATOM 2712 N N . GLU A 1 331 ? 5.420 9.523 28.004 1.00 96.69 331 GLU A N 1
ATOM 2713 C CA . GLU A 1 331 ? 4.139 10.190 27.764 1.00 96.69 331 GLU A CA 1
ATOM 2714 C C . GLU A 1 331 ? 4.053 10.743 26.337 1.00 96.69 331 GLU A C 1
ATOM 2716 O O . GLU A 1 331 ? 3.056 10.518 25.653 1.00 96.69 331 GLU A O 1
ATOM 2721 N N . GLN A 1 332 ? 5.120 11.369 25.831 1.00 97.81 332 GLN A N 1
ATOM 2722 C CA . GLN A 1 332 ? 5.178 11.841 24.446 1.00 97.81 332 GLN A CA 1
ATOM 2723 C C . GLN A 1 332 ? 5.108 10.706 23.417 1.00 97.81 332 GLN A C 1
ATOM 2725 O O . GLN A 1 332 ? 4.428 10.858 22.404 1.00 97.81 332 GLN A O 1
ATOM 2730 N N . ILE A 1 333 ? 5.767 9.567 23.662 1.00 97.94 333 ILE A N 1
ATOM 2731 C CA . ILE A 1 333 ? 5.665 8.382 22.793 1.00 97.94 333 ILE A CA 1
ATOM 2732 C C . ILE A 1 333 ? 4.244 7.816 22.830 1.00 97.94 333 ILE A C 1
ATOM 2734 O O . ILE A 1 333 ? 3.688 7.492 21.781 1.00 97.94 333 ILE A O 1
ATOM 2738 N N . LYS A 1 334 ? 3.640 7.723 24.023 1.00 97.75 334 LYS A N 1
ATOM 2739 C CA . LYS A 1 334 ? 2.257 7.262 24.181 1.00 97.75 334 LYS A CA 1
ATOM 2740 C C . LYS A 1 334 ? 1.279 8.147 23.405 1.00 97.75 334 LYS A C 1
ATOM 2742 O O . LYS A 1 334 ? 0.451 7.621 22.666 1.00 97.75 334 LYS A O 1
ATOM 2747 N N . LEU A 1 335 ? 1.415 9.468 23.531 1.00 98.06 335 LEU A N 1
ATOM 2748 C CA . LEU A 1 335 ? 0.634 10.443 22.767 1.00 98.06 335 LEU A CA 1
ATOM 2749 C C . LEU A 1 335 ? 0.862 10.307 21.265 1.00 98.06 335 LEU A C 1
ATOM 2751 O O . LEU A 1 335 ? -0.100 10.248 20.516 1.00 98.06 335 LEU A O 1
ATOM 2755 N N . LEU A 1 336 ? 2.117 10.188 20.826 1.00 98.31 336 LEU A N 1
ATOM 2756 C CA . LEU A 1 336 ? 2.438 10.022 19.410 1.00 98.31 336 LEU A CA 1
ATOM 2757 C C . LEU A 1 336 ? 1.734 8.797 18.811 1.00 98.31 336 LEU A C 1
ATOM 2759 O O . LEU A 1 336 ? 1.211 8.871 17.705 1.00 98.31 336 LEU A O 1
ATOM 2763 N N . ILE A 1 337 ? 1.706 7.674 19.531 1.00 98.19 337 ILE A N 1
ATOM 2764 C CA . ILE A 1 337 ? 1.015 6.456 19.088 1.00 98.19 337 ILE A CA 1
ATOM 2765 C C . ILE A 1 337 ? -0.503 6.660 19.035 1.00 98.19 337 ILE A C 1
ATOM 2767 O O . ILE A 1 337 ? -1.131 6.217 18.076 1.00 98.19 337 ILE A O 1
ATOM 2771 N N . LEU A 1 338 ? -1.085 7.351 20.018 1.00 98.06 338 LEU A N 1
ATOM 2772 C CA . LEU A 1 338 ? -2.505 7.703 20.001 1.00 98.06 338 LEU A CA 1
ATOM 2773 C C . LEU A 1 338 ? -2.850 8.598 18.797 1.00 98.06 338 LEU A C 1
ATOM 2775 O O . LEU A 1 338 ? -3.792 8.294 18.069 1.00 98.06 338 LEU A O 1
ATOM 2779 N N . ASP A 1 339 ? -2.049 9.635 18.542 1.00 97.25 339 ASP A N 1
ATOM 2780 C CA . ASP A 1 339 ? -2.216 10.557 17.410 1.00 97.25 339 ASP A CA 1
ATOM 2781 C C . ASP A 1 339 ? -2.093 9.833 16.060 1.00 97.25 339 ASP A C 1
ATOM 2783 O O . ASP A 1 339 ? -2.838 10.118 15.125 1.00 97.25 339 ASP A O 1
ATOM 2787 N N . LEU A 1 340 ? -1.171 8.868 15.956 1.00 96.81 340 LEU A N 1
ATOM 2788 C CA . LEU A 1 340 ? -1.011 8.018 14.773 1.00 96.81 340 LEU A CA 1
ATOM 2789 C C . LEU A 1 340 ? -2.246 7.145 14.519 1.00 96.81 340 LEU A C 1
ATOM 2791 O O . LEU A 1 340 ? -2.619 6.946 13.366 1.00 96.81 340 LEU A O 1
ATOM 2795 N N . ILE A 1 341 ? -2.866 6.611 15.575 1.00 96.12 341 ILE A N 1
ATOM 2796 C CA . ILE A 1 341 ? -4.055 5.752 15.469 1.00 96.12 341 ILE A CA 1
ATOM 2797 C C . ILE A 1 341 ? -5.296 6.566 15.108 1.00 96.12 341 ILE A C 1
ATOM 2799 O O . ILE A 1 341 ? -6.101 6.100 14.312 1.00 96.12 341 ILE A O 1
ATOM 2803 N N . LEU A 1 342 ? -5.435 7.773 15.657 1.00 95.25 342 LEU A N 1
ATOM 2804 C CA . LEU A 1 342 ? -6.575 8.666 15.420 1.00 95.25 342 LEU A CA 1
ATOM 2805 C C . LEU A 1 342 ? -6.417 9.552 14.172 1.00 95.25 342 LEU A C 1
ATOM 2807 O O . LEU A 1 342 ? -7.197 10.480 13.964 1.00 95.25 342 LEU A O 1
ATOM 2811 N N . TYR A 1 343 ? -5.397 9.317 13.348 1.00 93.06 343 TYR A N 1
ATOM 2812 C CA . TYR A 1 343 ? -5.112 10.166 12.200 1.00 93.06 343 TYR A CA 1
ATOM 2813 C C . TYR A 1 343 ? -6.162 10.005 11.086 1.00 93.06 343 TYR A C 1
ATOM 2815 O O . TYR A 1 343 ? -6.289 8.945 10.479 1.00 93.06 343 TYR A O 1
ATOM 2823 N N . GLU A 1 344 ? -6.866 11.094 10.760 1.00 85.44 344 GLU A N 1
ATOM 2824 C CA . GLU A 1 344 ? -7.902 11.135 9.708 1.00 85.44 344 GLU A CA 1
ATOM 2825 C C . GLU A 1 344 ? -7.421 11.797 8.397 1.00 85.44 344 GLU A C 1
ATOM 2827 O O . GLU A 1 344 ? -8.220 12.284 7.596 1.00 85.44 344 GLU A O 1
ATOM 2832 N N . GLY A 1 345 ? -6.106 11.896 8.175 1.00 81.88 345 GLY A N 1
ATOM 2833 C CA . GLY A 1 345 ? -5.549 12.566 6.998 1.00 81.88 345 GLY A CA 1
ATOM 2834 C C . GLY A 1 345 ? -5.043 11.619 5.905 1.00 81.88 345 GLY A C 1
ATOM 2835 O O . GLY A 1 345 ? -4.878 10.419 6.095 1.00 81.88 345 GLY A O 1
ATOM 2836 N N . GLY A 1 346 ? -4.748 12.188 4.734 1.00 82.62 346 GLY A N 1
ATOM 2837 C CA . GLY A 1 346 ? -4.299 11.435 3.555 1.00 82.62 346 GLY A CA 1
ATOM 2838 C C . GLY A 1 346 ? -2.786 11.205 3.451 1.00 82.62 346 GLY A C 1
ATOM 2839 O O . GLY A 1 346 ? -2.325 10.765 2.396 1.00 82.62 346 GLY A O 1
ATOM 2840 N N . ASN A 1 347 ? -1.999 11.545 4.483 1.00 90.88 347 ASN A N 1
ATOM 2841 C CA . ASN A 1 347 ? -0.545 11.390 4.438 1.00 90.88 347 ASN A CA 1
ATOM 2842 C C . ASN A 1 347 ? -0.149 9.911 4.568 1.00 90.88 347 ASN A C 1
ATOM 2844 O O . ASN A 1 347 ? -0.144 9.353 5.668 1.00 90.88 347 ASN A O 1
ATOM 2848 N N . GLY A 1 348 ? 0.244 9.296 3.451 1.00 90.25 348 GLY A N 1
ATOM 2849 C CA . GLY A 1 348 ? 0.577 7.870 3.407 1.00 90.25 348 GLY A CA 1
ATOM 2850 C C . GLY A 1 348 ? 1.791 7.476 4.254 1.00 90.25 348 GLY A C 1
ATOM 2851 O O . GLY A 1 348 ? 1.908 6.320 4.651 1.00 90.25 348 GLY A O 1
ATOM 2852 N N . VAL A 1 349 ? 2.664 8.423 4.612 1.00 92.31 349 VAL A N 1
ATOM 2853 C CA . VAL A 1 349 ? 3.772 8.172 5.548 1.00 92.31 349 VAL A CA 1
ATOM 2854 C C . VAL A 1 349 ? 3.255 7.990 6.972 1.00 92.31 349 VAL A C 1
ATOM 2856 O O . VAL A 1 349 ? 3.681 7.069 7.664 1.00 92.31 349 VAL A O 1
ATOM 2859 N N . ILE A 1 350 ? 2.313 8.833 7.402 1.00 94.81 350 ILE A N 1
ATOM 2860 C CA . ILE A 1 350 ? 1.704 8.740 8.735 1.00 94.81 350 ILE A CA 1
ATOM 2861 C C . ILE A 1 350 ? 0.928 7.427 8.856 1.00 94.81 350 ILE A C 1
ATOM 2863 O O . ILE A 1 350 ? 1.110 6.710 9.837 1.00 94.81 350 ILE A O 1
ATOM 2867 N N . ILE A 1 351 ? 0.153 7.069 7.825 1.00 91.50 351 ILE A N 1
ATOM 2868 C CA . ILE A 1 351 ? -0.572 5.789 7.752 1.00 91.50 351 ILE A CA 1
ATOM 2869 C C . ILE A 1 351 ? 0.400 4.609 7.898 1.00 91.50 351 ILE A C 1
ATOM 2871 O O . ILE A 1 351 ? 0.142 3.669 8.653 1.00 91.50 351 ILE A O 1
ATOM 2875 N N . GLU A 1 352 ? 1.555 4.672 7.236 1.00 92.12 352 GLU A N 1
ATOM 2876 C CA . GLU A 1 352 ? 2.518 3.576 7.280 1.00 92.12 352 GLU A CA 1
ATOM 2877 C C . GLU A 1 352 ? 3.266 3.481 8.619 1.00 92.12 352 GLU A C 1
ATOM 2879 O O . GLU A 1 352 ? 3.534 2.382 9.109 1.00 92.12 352 GLU A O 1
ATOM 2884 N N . ILE A 1 353 ? 3.537 4.609 9.282 1.00 95.56 353 ILE A N 1
ATOM 2885 C CA . ILE A 1 353 ? 4.044 4.616 10.663 1.00 95.56 353 ILE A CA 1
ATOM 2886 C C . ILE A 1 353 ? 2.974 4.082 11.631 1.00 95.56 353 ILE A C 1
ATOM 2888 O O . ILE A 1 353 ? 3.295 3.280 12.513 1.00 95.56 353 ILE A O 1
ATOM 2892 N N . ALA A 1 354 ? 1.702 4.452 11.446 1.00 95.19 354 ALA A N 1
ATOM 2893 C CA . ALA A 1 354 ? 0.583 3.955 12.245 1.00 95.19 354 ALA A CA 1
ATOM 2894 C C . ALA A 1 354 ? 0.438 2.429 12.137 1.00 95.19 354 ALA A C 1
ATOM 2896 O O . ALA A 1 354 ? 0.183 1.760 13.141 1.00 95.19 354 ALA A O 1
ATOM 2897 N N . ARG A 1 355 ? 0.709 1.839 10.963 1.00 93.38 355 ARG A N 1
ATOM 2898 C CA . ARG A 1 355 ? 0.775 0.377 10.796 1.00 93.38 355 ARG A CA 1
ATOM 2899 C C . ARG A 1 355 ? 1.814 -0.263 11.723 1.00 93.38 355 ARG A C 1
ATOM 2901 O O . ARG A 1 355 ? 1.517 -1.266 12.375 1.00 93.38 355 ARG A O 1
ATOM 2908 N N . TYR A 1 356 ? 3.011 0.318 11.836 1.00 95.69 356 TYR A N 1
ATOM 2909 C CA . TYR A 1 356 ? 4.037 -0.173 12.766 1.00 95.69 356 TYR A CA 1
ATOM 2910 C C . TYR A 1 356 ? 3.691 0.087 14.236 1.00 95.69 356 TYR A C 1
ATOM 2912 O O . TYR A 1 356 ? 4.047 -0.735 15.083 1.00 95.69 356 TYR A O 1
ATOM 2920 N N . ALA A 1 357 ? 2.963 1.164 14.544 1.00 96.75 357 ALA A N 1
ATOM 2921 C CA . ALA A 1 357 ? 2.444 1.419 15.887 1.00 96.75 357 ALA A CA 1
ATOM 2922 C C . ALA A 1 357 ? 1.417 0.352 16.304 1.00 96.75 357 ALA A C 1
ATOM 2924 O O . ALA A 1 357 ? 1.546 -0.240 17.374 1.00 96.75 357 ALA A O 1
ATOM 2925 N N . LYS A 1 358 ? 0.469 0.005 15.422 1.00 95.12 358 LYS A N 1
ATOM 2926 C CA . LYS A 1 358 ? -0.490 -1.092 15.646 1.00 95.12 358 LYS A CA 1
ATOM 2927 C C . LYS A 1 358 ? 0.216 -2.435 15.841 1.00 95.12 358 LYS A C 1
ATOM 2929 O O . LYS A 1 358 ? -0.158 -3.194 16.728 1.00 95.12 358 LYS A O 1
ATOM 2934 N N . LEU A 1 359 ? 1.252 -2.730 15.049 1.00 94.12 359 LEU A N 1
ATOM 2935 C CA . LEU A 1 359 ? 2.067 -3.941 15.224 1.00 94.12 359 LEU A CA 1
ATOM 2936 C C . LEU A 1 359 ? 2.777 -3.978 16.581 1.00 94.12 359 LEU A C 1
ATOM 2938 O O . LEU A 1 359 ? 2.845 -5.036 17.197 1.00 94.12 359 LEU A O 1
ATOM 2942 N N . TYR A 1 360 ? 3.294 -2.839 17.044 1.00 95.88 360 TYR A N 1
ATOM 2943 C CA . TYR A 1 360 ? 3.906 -2.732 18.364 1.00 95.88 360 TYR A CA 1
ATOM 2944 C C . TYR A 1 360 ? 2.883 -2.983 19.484 1.00 95.88 360 TYR A C 1
ATOM 2946 O O . TYR A 1 360 ? 3.133 -3.811 20.357 1.00 95.88 360 TYR A O 1
ATOM 2954 N N . LEU A 1 361 ? 1.703 -2.357 19.411 1.00 96.19 361 LEU A N 1
ATOM 2955 C CA . LEU A 1 361 ? 0.636 -2.518 20.408 1.00 96.19 361 LEU A CA 1
ATOM 2956 C C . LEU A 1 361 ? 0.130 -3.960 20.528 1.00 96.19 361 LEU A C 1
ATOM 2958 O O . LEU A 1 361 ? -0.146 -4.411 21.633 1.00 96.19 361 LEU A O 1
ATOM 2962 N N . ARG A 1 362 ? 0.084 -4.724 19.431 1.00 92.25 362 ARG A N 1
ATOM 2963 C CA . ARG A 1 362 ? -0.290 -6.154 19.469 1.00 92.25 362 ARG A CA 1
ATOM 2964 C C . ARG A 1 362 ? 0.612 -6.993 20.375 1.00 92.25 362 ARG A C 1
ATOM 2966 O O . ARG A 1 362 ? 0.163 -7.997 20.912 1.00 92.25 362 ARG A O 1
ATOM 2973 N N . ASN A 1 363 ? 1.869 -6.585 20.542 1.00 91.94 363 ASN A N 1
ATOM 2974 C CA . ASN A 1 363 ? 2.830 -7.267 21.407 1.00 91.94 363 ASN A CA 1
ATOM 2975 C C . ASN A 1 363 ? 2.875 -6.675 22.827 1.00 91.94 363 ASN A C 1
ATOM 2977 O O . ASN A 1 363 ? 3.612 -7.180 23.670 1.00 91.94 363 ASN A O 1
ATOM 2981 N N . ASN A 1 364 ? 2.109 -5.615 23.097 1.00 93.88 364 ASN A N 1
ATOM 2982 C CA . ASN A 1 364 ? 2.047 -4.934 24.385 1.00 93.88 364 ASN A CA 1
ATOM 2983 C C . ASN A 1 364 ? 0.575 -4.711 24.774 1.00 93.88 364 ASN A C 1
ATOM 2985 O O . ASN A 1 364 ? 0.028 -3.617 24.625 1.00 93.88 364 ASN A O 1
ATOM 2989 N N . GLU A 1 365 ? -0.074 -5.780 25.248 1.00 92.25 365 GLU A N 1
ATOM 2990 C CA . GLU A 1 365 ? -1.515 -5.786 25.537 1.00 92.25 365 GLU A CA 1
ATOM 2991 C C . GLU A 1 365 ? -1.912 -4.733 26.580 1.00 92.25 365 GLU A C 1
ATOM 2993 O O . GLU A 1 365 ? -2.945 -4.083 26.431 1.00 92.25 365 GLU A O 1
ATOM 2998 N N . GLU A 1 366 ? -1.088 -4.522 27.611 1.00 93.25 366 GLU A N 1
ATOM 2999 C CA . GLU A 1 366 ? -1.345 -3.504 28.633 1.00 93.25 366 GLU A CA 1
ATOM 3000 C C . GLU A 1 366 ? -1.456 -2.113 27.997 1.00 93.25 366 GLU A C 1
ATOM 3002 O O . GLU A 1 366 ? -2.402 -1.370 28.266 1.00 93.25 366 GLU A O 1
ATOM 3007 N N . PHE A 1 367 ? -0.522 -1.772 27.110 1.00 95.31 367 PHE A N 1
ATOM 3008 C CA . PHE A 1 367 ? -0.545 -0.481 26.444 1.00 95.31 367 PHE A CA 1
ATOM 3009 C C . PHE A 1 367 ? -1.641 -0.397 25.370 1.00 95.31 367 PHE A C 1
ATOM 3011 O O . PHE A 1 367 ? -2.306 0.634 25.258 1.00 95.31 367 PHE A O 1
ATOM 3018 N N . ALA A 1 368 ? -1.913 -1.483 24.640 1.00 96.50 368 ALA A N 1
ATOM 3019 C CA . ALA A 1 368 ? -3.060 -1.555 23.732 1.00 96.50 368 ALA A CA 1
ATOM 3020 C C . ALA A 1 368 ? -4.386 -1.327 24.474 1.00 96.50 368 ALA A C 1
ATOM 3022 O O . ALA A 1 368 ? -5.273 -0.649 23.954 1.00 96.50 368 ALA A O 1
ATOM 3023 N N . ARG A 1 369 ? -4.507 -1.832 25.710 1.00 95.75 369 ARG A N 1
ATOM 3024 C CA . ARG A 1 369 ? -5.666 -1.606 26.582 1.00 95.75 369 ARG A CA 1
ATOM 3025 C C . ARG A 1 369 ? -5.774 -0.155 27.034 1.00 95.75 369 ARG A C 1
ATOM 3027 O O . ARG A 1 369 ? -6.878 0.381 27.036 1.00 95.75 369 ARG A O 1
ATOM 3034 N N . ALA A 1 370 ? -4.656 0.484 27.377 1.00 96.88 370 ALA A N 1
ATOM 3035 C CA . ALA A 1 370 ? -4.634 1.908 27.708 1.00 96.88 370 ALA A CA 1
ATOM 3036 C C . ALA A 1 370 ? -5.146 2.750 26.527 1.00 96.88 370 ALA A C 1
ATOM 3038 O O . ALA A 1 370 ? -6.070 3.540 26.695 1.00 96.88 370 ALA A O 1
ATOM 3039 N N . ILE A 1 371 ? -4.623 2.505 25.316 1.00 97.69 371 ILE A N 1
ATOM 3040 C CA . ILE A 1 371 ? -5.079 3.170 24.084 1.00 97.69 371 ILE A CA 1
ATOM 3041 C C . ILE A 1 371 ? -6.571 2.911 23.847 1.00 97.69 371 ILE A C 1
ATOM 3043 O O . ILE A 1 371 ? -7.320 3.856 23.611 1.00 97.69 371 ILE A O 1
ATOM 3047 N N . PHE A 1 372 ? -7.013 1.654 23.946 1.00 97.38 372 PHE A N 1
ATOM 3048 C CA . PHE A 1 372 ? -8.420 1.283 23.799 1.00 97.38 372 PHE A CA 1
ATOM 3049 C C . PHE A 1 372 ? -9.314 2.086 24.749 1.00 97.38 372 PHE A C 1
ATOM 3051 O O . PHE A 1 372 ? -10.256 2.733 24.296 1.00 97.38 372 PHE A O 1
ATOM 3058 N N . ASN A 1 373 ? -8.989 2.095 26.047 1.00 96.88 373 ASN A N 1
ATOM 3059 C CA . ASN A 1 373 ? -9.759 2.805 27.066 1.00 96.88 373 ASN A CA 1
ATOM 3060 C C . ASN A 1 373 ? -9.787 4.317 26.798 1.00 96.88 373 ASN A C 1
ATOM 3062 O O . ASN A 1 373 ? -10.845 4.936 26.910 1.00 96.88 373 ASN A O 1
ATOM 3066 N N . THR A 1 374 ? -8.653 4.908 26.404 1.00 98.38 374 THR A N 1
ATOM 3067 C CA . THR A 1 374 ? -8.561 6.330 26.047 1.00 98.38 374 THR A CA 1
ATOM 3068 C C . THR A 1 374 ? -9.468 6.675 24.867 1.00 98.38 374 THR A C 1
ATOM 3070 O O . THR A 1 374 ? -10.256 7.613 24.971 1.00 98.38 374 THR A O 1
ATOM 3073 N N . ILE A 1 375 ? -9.424 5.904 23.774 1.00 97.88 375 ILE A N 1
ATOM 3074 C CA . ILE A 1 375 ? -10.289 6.137 22.604 1.00 97.88 375 ILE A CA 1
ATOM 3075 C C . ILE A 1 375 ? -11.766 5.944 22.979 1.00 97.88 375 ILE A C 1
ATOM 3077 O O . ILE A 1 375 ? -12.619 6.724 22.558 1.00 97.88 375 ILE A O 1
ATOM 3081 N N . PHE A 1 376 ? -12.082 4.959 23.823 1.00 96.56 376 PHE A N 1
ATOM 3082 C CA . PHE A 1 376 ? -13.443 4.736 24.316 1.00 96.56 376 PHE A CA 1
ATOM 3083 C C . PHE A 1 376 ? -13.982 5.941 25.095 1.00 96.56 376 PHE A C 1
ATOM 3085 O O . PHE A 1 376 ? -15.112 6.377 24.879 1.00 96.56 376 PHE A O 1
ATOM 3092 N N . LYS A 1 377 ? -13.164 6.520 25.976 1.00 97.56 377 LYS A N 1
ATOM 3093 C CA . LYS A 1 377 ? -13.527 7.719 26.737 1.00 97.56 377 LYS A CA 1
ATOM 3094 C C . LYS A 1 377 ? -13.593 8.970 25.863 1.00 97.56 377 LYS A C 1
ATOM 3096 O O . LYS A 1 377 ? -14.457 9.807 26.104 1.00 97.56 377 LYS A O 1
ATOM 3101 N N . PHE A 1 378 ? -12.769 9.077 24.820 1.00 97.94 378 PHE A N 1
ATOM 3102 C CA . PHE A 1 378 ? -12.941 10.115 23.799 1.00 97.94 378 PHE A CA 1
ATOM 3103 C C . PHE A 1 378 ? -14.280 9.988 23.073 1.00 97.94 378 PHE A C 1
ATOM 3105 O O . PHE A 1 378 ? -14.939 11.000 22.858 1.00 97.94 378 PHE A O 1
ATOM 3112 N N . ALA A 1 379 ? -14.713 8.768 22.744 1.00 97.31 379 ALA A N 1
ATOM 3113 C CA . ALA A 1 379 ? -16.013 8.553 22.117 1.00 97.31 379 ALA A CA 1
ATOM 3114 C C . ALA A 1 379 ? -17.176 8.969 23.037 1.00 97.31 379 ALA A C 1
ATOM 3116 O O . ALA A 1 379 ? -18.183 9.491 22.561 1.00 97.31 379 ALA A O 1
ATOM 3117 N N . GLU A 1 380 ? -17.041 8.764 24.349 1.00 97.31 380 GLU A N 1
ATOM 3118 C CA . GLU A 1 380 ? -18.025 9.215 25.341 1.00 97.31 380 GLU A CA 1
ATOM 3119 C C . GLU A 1 380 ? -18.076 10.744 25.456 1.00 97.31 380 GLU A C 1
ATOM 3121 O O . GLU A 1 380 ? -19.157 11.332 25.415 1.00 97.31 380 GLU A O 1
ATOM 3126 N N . ASP A 1 381 ? -16.912 11.395 25.569 1.00 97.50 381 ASP A N 1
ATOM 3127 C CA . ASP A 1 381 ? -16.803 12.859 25.635 1.00 97.50 381 ASP A CA 1
ATOM 3128 C C . ASP A 1 381 ? -17.375 13.515 24.372 1.00 97.50 381 ASP A C 1
ATOM 3130 O O . ASP A 1 381 ? -18.163 14.456 24.459 1.00 97.50 381 ASP A O 1
ATOM 3134 N N . GLU A 1 382 ? -17.061 12.959 23.200 1.00 96.56 382 GLU A N 1
ATOM 3135 C CA . GLU A 1 382 ? -17.601 13.417 21.921 1.00 96.56 382 GLU A CA 1
ATOM 3136 C C . GLU A 1 382 ? -19.129 13.267 21.870 1.00 96.56 382 GLU A C 1
ATOM 3138 O O . GLU A 1 382 ? -19.832 14.205 21.500 1.00 96.56 382 GLU A O 1
ATOM 3143 N N . MET A 1 383 ? -19.691 12.133 22.302 1.00 96.69 383 MET A N 1
ATOM 3144 C CA . MET A 1 383 ? -21.150 11.963 22.336 1.00 96.69 383 MET A CA 1
ATOM 3145 C C . MET A 1 383 ? -21.824 12.931 23.317 1.00 96.69 383 MET A C 1
ATOM 3147 O O . MET A 1 383 ? -22.908 13.452 23.034 1.00 96.69 383 MET A O 1
ATOM 3151 N N . ASN A 1 384 ? -21.197 13.209 24.461 1.00 96.88 384 ASN A N 1
ATOM 3152 C CA . ASN A 1 384 ? -21.686 14.207 25.411 1.00 96.88 384 ASN A CA 1
ATOM 3153 C C . ASN A 1 384 ? -21.678 15.617 24.806 1.00 96.88 384 ASN A C 1
ATOM 3155 O O . ASN A 1 384 ? -22.650 16.357 24.987 1.00 96.88 384 ASN A O 1
ATOM 3159 N N . HIS A 1 385 ? -20.659 15.958 24.013 1.00 96.38 385 HIS A N 1
ATOM 3160 C CA . HIS A 1 385 ? -20.634 17.195 23.230 1.00 96.38 385 HIS A CA 1
ATOM 3161 C C . HIS A 1 385 ? -21.785 17.251 22.217 1.00 96.38 385 HIS A C 1
ATOM 3163 O O . HIS A 1 385 ? -22.510 18.246 22.159 1.00 96.38 385 HIS A O 1
ATOM 3169 N N . GLN A 1 386 ? -22.037 16.165 21.478 1.00 95.56 386 GLN A N 1
ATOM 3170 C CA . GLN A 1 386 ? -23.151 16.106 20.523 1.00 95.56 386 GLN A CA 1
ATOM 3171 C C . GLN A 1 386 ? -24.518 16.253 21.214 1.00 95.56 386 GLN A C 1
ATOM 3173 O O . GLN A 1 386 ? -25.373 17.012 20.746 1.00 95.56 386 GLN A O 1
ATOM 3178 N N . LYS A 1 387 ? -24.717 15.599 22.367 1.00 94.94 387 LYS A N 1
ATOM 3179 C CA . LYS A 1 387 ? -25.925 15.748 23.201 1.00 94.94 387 LYS A CA 1
ATOM 3180 C C . LYS A 1 387 ? -26.093 17.190 23.689 1.00 94.94 387 LYS A C 1
ATOM 3182 O O . LYS A 1 387 ? -27.203 17.720 23.637 1.00 94.94 387 LYS A O 1
ATOM 3187 N N . PHE A 1 388 ? -25.010 17.835 24.122 1.00 94.56 388 PHE A N 1
ATOM 3188 C CA . PHE A 1 388 ? -25.013 19.237 24.543 1.00 94.56 388 PHE A CA 1
ATOM 3189 C C . PHE A 1 388 ? -25.417 20.177 23.395 1.00 94.56 388 PHE A C 1
ATOM 3191 O O . PHE A 1 388 ? -26.331 20.992 23.551 1.00 94.56 388 PHE A O 1
ATOM 3198 N N . ASN A 1 389 ? -24.818 20.008 22.214 1.00 93.75 389 ASN A N 1
ATOM 3199 C CA . ASN A 1 389 ? -25.140 20.805 21.027 1.00 93.75 389 ASN A CA 1
ATOM 3200 C C . ASN A 1 389 ? -26.602 20.622 20.599 1.00 93.75 389 ASN A C 1
ATOM 3202 O O . ASN A 1 389 ? -27.297 21.600 20.319 1.00 93.75 389 ASN A O 1
ATOM 3206 N N . ALA A 1 390 ? -27.105 19.386 20.615 1.00 92.38 390 ALA A N 1
ATOM 3207 C CA . ALA A 1 390 ? -28.502 19.091 20.315 1.00 92.38 390 ALA A CA 1
ATOM 3208 C C . ALA A 1 390 ? -29.471 19.772 21.296 1.00 92.38 390 ALA A C 1
ATOM 3210 O O . ALA A 1 390 ? -30.476 20.355 20.876 1.00 92.38 390 ALA A O 1
ATOM 3211 N N . GLN A 1 391 ? -29.165 19.738 22.598 1.00 91.56 391 GLN A N 1
ATOM 3212 C CA . GLN A 1 391 ? -29.960 20.423 23.620 1.00 91.56 391 GLN A CA 1
ATOM 3213 C C . GLN A 1 391 ? -29.992 21.934 23.384 1.00 91.56 391 GLN A C 1
ATOM 3215 O O . GLN A 1 391 ? -31.064 22.540 23.453 1.00 91.56 391 GLN A O 1
ATOM 3220 N N . TYR A 1 392 ? -28.853 22.540 23.045 1.00 90.81 392 TYR A N 1
ATOM 3221 C CA . TYR A 1 392 ? -28.789 23.962 22.726 1.00 90.81 392 TYR A CA 1
ATOM 3222 C C . TYR A 1 392 ? -29.670 24.324 21.516 1.00 90.81 392 TYR A C 1
ATOM 3224 O O . TYR A 1 392 ? -30.509 25.222 21.633 1.00 90.81 392 TYR A O 1
ATOM 3232 N N . ILE A 1 393 ? -29.576 23.589 20.399 1.00 89.50 393 ILE A N 1
ATOM 3233 C CA . ILE A 1 393 ? -30.429 23.827 19.218 1.00 89.50 393 ILE A CA 1
ATOM 3234 C C . ILE A 1 393 ? -31.907 23.697 19.593 1.00 89.50 393 ILE A C 1
ATOM 3236 O O . ILE A 1 393 ? -32.701 24.582 19.283 1.00 89.50 393 ILE A O 1
ATOM 3240 N N . SER A 1 394 ? -32.278 22.641 20.322 1.00 87.38 394 SER A N 1
ATOM 3241 C CA . SER A 1 394 ? -33.676 22.412 20.707 1.00 87.38 394 SER A CA 1
ATOM 3242 C C . SER A 1 394 ? -34.272 23.561 21.532 1.00 87.38 394 SER A C 1
ATOM 3244 O O . SER A 1 394 ? -35.467 23.836 21.436 1.00 87.38 394 SER A O 1
ATOM 3246 N N . LYS A 1 395 ? -33.439 24.252 22.321 1.00 87.50 395 LYS A N 1
ATOM 3247 C CA . LYS A 1 395 ? -33.856 25.328 23.224 1.00 87.50 395 LYS A CA 1
ATOM 3248 C C . LYS A 1 395 ? -33.860 26.702 22.559 1.00 87.50 395 LYS A C 1
ATOM 3250 O O . LYS A 1 395 ? -34.776 27.482 22.800 1.00 87.50 395 LYS A O 1
ATOM 3255 N N . TYR A 1 396 ? -32.836 27.013 21.769 1.00 85.50 396 TYR A N 1
ATOM 3256 C CA . TYR A 1 396 ? -32.617 28.362 21.232 1.00 85.50 396 TYR A CA 1
ATOM 3257 C C . TYR A 1 396 ? -32.949 28.486 19.742 1.00 85.50 396 TYR A C 1
ATOM 3259 O O . TYR A 1 396 ? -33.059 29.598 19.232 1.00 85.50 396 TYR A O 1
ATOM 3267 N N . ARG A 1 397 ? -33.132 27.361 19.043 1.00 81.88 397 ARG A N 1
ATOM 3268 C CA . ARG A 1 397 ? -33.423 27.293 17.604 1.00 81.88 397 ARG A CA 1
ATOM 3269 C C . ARG A 1 397 ? -34.488 26.231 17.292 1.00 81.88 397 ARG A C 1
ATOM 3271 O O . ARG A 1 397 ? -34.247 25.318 16.500 1.00 81.88 397 ARG A O 1
ATOM 3278 N N . PRO A 1 398 ? -35.692 26.340 17.883 1.00 77.44 398 PRO A N 1
ATOM 3279 C CA . PRO A 1 398 ? -36.748 25.339 17.709 1.00 77.44 398 PRO A CA 1
ATOM 3280 C C . PRO A 1 398 ? -37.210 25.197 16.248 1.00 77.44 398 PRO A C 1
ATOM 3282 O O . PRO A 1 398 ? -37.722 24.145 15.860 1.00 77.44 398 PRO A O 1
ATOM 3285 N N . GLU A 1 399 ? -36.981 26.227 15.426 1.00 80.75 399 GLU A N 1
ATOM 3286 C CA . GLU A 1 399 ? -37.285 26.256 13.991 1.00 80.75 399 GLU A CA 1
ATOM 3287 C C . GLU A 1 399 ? -36.581 25.128 13.213 1.00 80.75 399 GLU A C 1
ATOM 3289 O O . GLU A 1 399 ? -37.119 24.634 12.221 1.00 80.75 399 GLU A O 1
ATOM 3294 N N . GLU A 1 400 ? -35.394 24.703 13.668 1.00 76.56 400 GLU A N 1
ATOM 3295 C CA . GLU A 1 400 ? -34.567 23.689 12.998 1.00 76.56 400 GLU A CA 1
ATOM 3296 C C . GLU A 1 400 ? -35.124 22.260 13.163 1.00 76.56 400 GLU A C 1
ATOM 3298 O O . GLU A 1 400 ? -34.725 21.359 12.429 1.00 76.56 400 GLU A O 1
ATOM 3303 N N . LYS A 1 401 ? -36.081 22.042 14.086 1.00 76.75 401 LYS A N 1
ATOM 3304 C CA . LYS A 1 401 ? -36.809 20.769 14.298 1.00 76.75 401 LYS A CA 1
ATOM 3305 C C . LYS A 1 401 ? -35.916 19.518 14.379 1.00 76.75 401 LYS A C 1
ATOM 3307 O O . LYS A 1 401 ? -36.317 18.434 13.951 1.00 76.75 401 LYS A O 1
ATOM 3312 N N . ILE A 1 402 ? -34.721 19.642 14.954 1.00 78.44 402 ILE A N 1
ATOM 3313 C CA . ILE A 1 402 ? -33.783 18.521 15.087 1.00 78.44 402 ILE A CA 1
ATOM 3314 C C . ILE A 1 402 ? -34.262 17.567 16.187 1.00 78.44 402 ILE A C 1
ATOM 3316 O O . ILE A 1 402 ? -34.352 17.940 17.357 1.00 78.44 402 ILE A O 1
ATOM 3320 N N . LYS A 1 403 ? -34.534 16.309 15.821 1.00 84.31 403 LYS A N 1
ATOM 3321 C CA . LYS A 1 403 ? -34.730 15.207 16.771 1.00 84.31 403 LYS A CA 1
ATOM 3322 C C . LYS A 1 403 ? -33.434 14.408 16.865 1.00 84.31 403 LYS A C 1
ATOM 3324 O O . LYS A 1 403 ? -33.205 13.520 16.052 1.00 84.31 403 LYS A O 1
ATOM 3329 N N . PHE A 1 404 ? -32.611 14.727 17.860 1.00 89.31 404 PHE A N 1
ATOM 3330 C CA . PHE A 1 404 ? -31.335 14.048 18.066 1.00 89.31 404 PHE A CA 1
ATOM 3331 C C . PHE A 1 404 ? -31.542 12.599 18.506 1.00 89.31 404 PHE A C 1
ATOM 3333 O O . PHE A 1 404 ? -32.190 12.332 19.521 1.00 89.31 404 PHE A O 1
ATOM 3340 N N . ILE A 1 405 ? -30.966 11.675 17.743 1.00 90.31 405 ILE A N 1
ATOM 3341 C CA . ILE A 1 405 ? -30.828 10.268 18.109 1.00 90.31 405 ILE A CA 1
ATOM 3342 C C . ILE A 1 405 ? -29.337 9.922 17.931 1.00 90.31 405 ILE A C 1
ATOM 3344 O O . ILE A 1 405 ? -28.810 10.139 16.831 1.00 90.31 405 ILE A O 1
ATOM 3348 N N . PRO A 1 406 ? -28.645 9.432 18.979 1.00 91.56 406 PRO A N 1
ATOM 3349 C CA . PRO A 1 406 ? -27.216 9.120 18.930 1.00 91.56 406 PRO A CA 1
ATOM 3350 C C . PRO A 1 406 ? -26.824 8.293 17.705 1.00 91.56 406 PRO A C 1
ATOM 3352 O O . PRO A 1 406 ? -27.531 7.364 17.336 1.00 91.56 406 PRO A O 1
ATOM 3355 N N . ASN A 1 407 ? -25.697 8.631 17.075 1.00 91.62 407 ASN A N 1
ATOM 3356 C CA . ASN A 1 407 ? -25.118 7.896 15.942 1.00 91.62 407 ASN A CA 1
ATOM 3357 C C . ASN A 1 407 ? -25.994 7.791 14.673 1.00 91.62 407 ASN A C 1
ATOM 3359 O O . ASN A 1 407 ? -25.620 7.089 13.743 1.00 91.62 407 ASN A O 1
ATOM 3363 N N . THR A 1 408 ? -27.132 8.485 14.581 1.00 88.75 408 THR A N 1
ATOM 3364 C CA . THR A 1 408 ? -28.040 8.387 13.411 1.00 88.75 408 THR A CA 1
ATOM 3365 C C . THR A 1 408 ? -28.005 9.592 12.472 1.00 88.75 408 THR A C 1
ATOM 3367 O O . THR A 1 408 ? -28.720 9.625 11.471 1.00 88.75 408 THR A O 1
ATOM 3370 N N . GLN A 1 409 ? -27.191 10.593 12.793 1.00 87.75 409 GLN A N 1
ATOM 3371 C CA . GLN A 1 409 ? -27.089 11.843 12.052 1.00 87.75 409 GLN A CA 1
ATOM 3372 C C . GLN A 1 409 ? -25.640 12.341 12.037 1.00 87.75 409 GLN A C 1
ATOM 3374 O O . GLN A 1 409 ? -24.874 11.974 12.934 1.00 87.75 409 GLN A O 1
ATOM 3379 N N . PRO A 1 410 ? -25.261 13.180 11.056 1.00 88.56 410 PRO A N 1
ATOM 3380 C CA . PRO A 1 410 ? -23.947 13.811 11.033 1.00 88.56 410 PRO A CA 1
ATOM 3381 C C . PRO A 1 410 ? -23.668 14.594 12.317 1.00 88.56 410 PRO A C 1
ATOM 3383 O O . PRO A 1 410 ? -24.595 15.085 12.977 1.00 88.56 410 PRO A O 1
ATOM 3386 N N . LYS A 1 411 ? -22.382 14.747 12.649 1.00 90.62 411 LYS A N 1
ATOM 3387 C CA . LYS A 1 411 ? -21.954 15.554 13.798 1.00 90.62 411 LYS A CA 1
ATOM 3388 C C . LYS A 1 411 ? -22.493 16.980 13.668 1.00 90.62 411 LYS A C 1
ATOM 3390 O O . LYS A 1 411 ? -22.471 17.575 12.589 1.00 90.62 411 LYS A O 1
ATOM 3395 N N . LEU A 1 412 ? -22.955 17.546 14.781 1.00 90.62 412 LEU A N 1
ATOM 3396 C CA . LEU A 1 412 ? -23.483 18.907 14.872 1.00 90.62 412 LEU A CA 1
ATOM 3397 C C . LEU A 1 412 ? -22.333 19.927 14.877 1.00 90.62 412 LEU A C 1
ATOM 3399 O O . LEU A 1 412 ? -22.069 20.606 15.871 1.00 90.62 412 LEU A O 1
ATOM 3403 N N . LEU A 1 413 ? -21.613 19.998 13.758 1.00 86.81 413 LEU A N 1
ATOM 3404 C CA . LEU A 1 413 ? -20.454 20.866 13.574 1.00 86.81 413 LEU A CA 1
ATOM 3405 C C . LEU A 1 413 ? -20.869 22.345 13.517 1.00 86.81 413 LEU A C 1
ATOM 3407 O O . LEU A 1 413 ? -21.900 22.706 12.955 1.00 86.81 413 LEU A O 1
ATOM 3411 N N . GLY A 1 414 ? -20.038 23.220 14.091 1.00 86.44 414 GLY A N 1
ATOM 3412 C CA . GLY A 1 414 ? -20.237 24.676 14.064 1.00 86.44 414 GLY A CA 1
ATOM 3413 C C . GLY A 1 414 ? -21.230 25.226 15.095 1.00 86.44 414 GLY A C 1
ATOM 3414 O O . GLY A 1 414 ? -21.339 26.445 15.231 1.00 86.44 414 GLY A O 1
ATOM 3415 N N . ILE A 1 415 ? -21.905 24.368 15.869 1.00 89.88 415 ILE A N 1
ATOM 3416 C CA . ILE A 1 415 ? -22.836 24.803 16.922 1.00 89.88 415 ILE A CA 1
ATOM 3417 C C . ILE A 1 415 ? -22.125 25.577 18.027 1.00 89.88 415 ILE A C 1
ATOM 3419 O O . ILE A 1 415 ? -22.621 26.625 18.434 1.00 89.88 415 ILE A O 1
ATOM 3423 N N . ASP A 1 416 ? -20.920 25.165 18.417 1.00 89.50 416 ASP A N 1
ATOM 3424 C CA . ASP A 1 416 ? -20.101 25.913 19.376 1.00 89.50 416 ASP A CA 1
ATOM 3425 C C . ASP A 1 416 ? -19.868 27.367 18.939 1.00 89.50 416 ASP A C 1
ATOM 3427 O O . ASP A 1 416 ? -19.868 28.277 19.766 1.00 89.50 416 ASP A O 1
ATOM 3431 N N . SER A 1 417 ? -19.717 27.613 17.631 1.00 88.44 417 SER A N 1
ATOM 3432 C CA . SER A 1 417 ? -19.565 28.968 17.092 1.00 88.44 417 SER A CA 1
ATOM 3433 C C . SER A 1 417 ? -20.852 29.789 17.193 1.00 88.44 417 SER A C 1
ATOM 3435 O O . SER A 1 417 ? -20.782 31.011 17.314 1.00 88.44 417 SER A O 1
ATOM 3437 N N . TYR A 1 418 ? -22.027 29.155 17.134 1.00 86.31 418 TYR A N 1
ATOM 3438 C CA . TYR A 1 418 ? -23.296 29.833 17.408 1.00 86.31 418 TYR A CA 1
ATOM 3439 C C . TYR A 1 418 ? -23.460 30.130 18.899 1.00 86.31 418 TYR A C 1
ATOM 3441 O O . TYR A 1 418 ? -23.793 31.261 19.240 1.00 86.31 418 TYR A O 1
ATOM 3449 N N . ILE A 1 419 ? -23.137 29.171 19.772 1.00 90.00 419 ILE A N 1
ATOM 3450 C CA . ILE A 1 419 ? -23.168 29.353 21.231 1.00 90.00 419 ILE A CA 1
ATOM 3451 C C . ILE A 1 419 ? -22.282 30.532 21.639 1.00 90.00 419 ILE A C 1
ATOM 3453 O O . ILE A 1 419 ? -22.704 31.394 22.405 1.00 90.00 419 ILE A O 1
ATOM 3457 N N . GLU A 1 420 ? -21.075 30.612 21.079 1.00 89.00 420 GLU A N 1
ATOM 3458 C CA . GLU A 1 420 ? -20.139 31.703 21.343 1.00 89.00 420 GLU A CA 1
ATOM 3459 C C . GLU A 1 420 ? -20.660 33.064 20.863 1.00 89.00 420 GLU A C 1
ATOM 3461 O O . GLU A 1 420 ? -20.543 34.052 21.587 1.00 89.00 420 GLU A O 1
ATOM 3466 N N . LYS A 1 421 ? -21.287 33.130 19.679 1.00 88.62 421 LYS A N 1
ATOM 3467 C CA . LYS A 1 421 ? -21.937 34.362 19.190 1.00 88.62 421 LYS A CA 1
ATOM 3468 C C . LYS A 1 421 ? -23.076 34.814 20.099 1.00 88.62 421 LYS A C 1
ATOM 3470 O O . LYS A 1 421 ? -23.250 36.013 20.302 1.00 88.62 421 LYS A O 1
ATOM 3475 N N . ASP A 1 422 ? -23.790 33.863 20.684 1.00 87.50 422 ASP A N 1
ATOM 3476 C CA . ASP A 1 422 ? -24.866 34.114 21.640 1.00 87.50 422 ASP A CA 1
ATOM 3477 C C . ASP A 1 422 ? -24.342 34.359 23.070 1.00 87.50 422 ASP A C 1
ATOM 3479 O O . ASP A 1 422 ? -25.128 34.475 24.009 1.00 87.50 422 ASP A O 1
ATOM 3483 N N . SER A 1 423 ? -23.016 34.471 23.250 1.00 86.38 423 SER A N 1
ATOM 3484 C CA . SER A 1 423 ? -22.345 34.648 24.549 1.00 86.38 423 SER A CA 1
ATOM 3485 C C . SER A 1 423 ? -22.639 33.529 25.562 1.00 86.38 423 SER A C 1
ATOM 3487 O O . SER A 1 423 ? -22.585 33.748 26.773 1.00 86.38 423 SER A O 1
ATOM 3489 N N . GLY A 1 424 ? -22.965 32.330 25.077 1.00 84.81 424 GLY A N 1
ATOM 3490 C CA . GLY A 1 424 ? -23.137 31.128 25.885 1.00 84.81 424 GLY A CA 1
ATOM 3491 C C . GLY A 1 424 ? -21.812 30.425 26.187 1.00 84.81 424 GLY A C 1
ATOM 3492 O O . GLY A 1 424 ? -20.798 30.629 25.518 1.00 84.81 424 GLY A O 1
ATOM 3493 N N . GLU A 1 425 ? -21.824 29.552 27.194 1.00 88.75 425 GLU A N 1
ATOM 3494 C CA . GLU A 1 425 ? -20.683 28.685 27.487 1.00 88.75 425 GLU A CA 1
ATOM 3495 C C . GLU A 1 425 ? -20.682 27.470 26.554 1.00 88.75 425 GLU A C 1
ATOM 3497 O O . GLU A 1 425 ? -21.660 26.726 26.489 1.00 88.75 425 GLU A O 1
ATOM 3502 N N . LYS A 1 426 ? -19.575 27.273 25.830 1.00 92.00 426 LYS A N 1
ATOM 3503 C CA . LYS A 1 426 ? -19.343 26.093 24.987 1.00 92.00 426 LYS A CA 1
ATOM 3504 C C . LYS A 1 426 ? -19.132 24.845 25.847 1.00 92.00 426 LYS A C 1
ATOM 3506 O O . LYS A 1 426 ? -18.721 24.944 27.006 1.00 92.00 426 LYS A O 1
ATOM 3511 N N . TYR A 1 427 ? -19.349 23.674 25.254 1.00 93.12 427 TYR A N 1
ATOM 3512 C CA . TYR A 1 427 ? -18.963 22.416 25.883 1.00 93.12 427 TYR A CA 1
ATOM 3513 C C . TYR A 1 427 ? -17.457 22.419 26.188 1.00 93.12 427 TYR A C 1
ATOM 3515 O O . TYR A 1 427 ? -16.642 22.819 25.353 1.00 93.12 427 TYR A O 1
ATOM 3523 N N . LYS A 1 428 ? -17.082 21.992 27.396 1.00 93.50 428 LYS A N 1
ATOM 3524 C CA . LYS A 1 428 ? -15.681 21.844 27.803 1.00 93.50 428 LYS A CA 1
ATOM 3525 C C . LYS A 1 428 ? -15.304 20.374 27.678 1.00 93.50 428 LYS A C 1
ATOM 3527 O O . LYS A 1 428 ? -15.728 19.569 28.500 1.00 93.50 428 LYS A O 1
ATOM 3532 N N . SER A 1 429 ? -14.540 20.057 26.636 1.00 92.50 429 SER A N 1
ATOM 3533 C CA . SER A 1 429 ? -14.015 18.709 26.410 1.00 92.50 429 SER A CA 1
ATOM 3534 C C . SER A 1 429 ? -13.084 18.284 27.542 1.00 92.50 429 SER A C 1
ATOM 3536 O O . SER A 1 429 ? -12.325 19.107 28.051 1.00 92.50 429 SER A O 1
ATOM 3538 N N . GLN A 1 430 ? -13.141 17.001 27.898 1.00 95.50 430 GLN A N 1
ATOM 3539 C CA . GLN A 1 430 ? -12.321 16.384 28.949 1.00 95.50 430 GLN A CA 1
ATOM 3540 C C . GLN A 1 430 ? -11.099 15.641 28.383 1.00 95.50 430 GLN A C 1
ATOM 3542 O O . GLN A 1 430 ? -10.584 14.706 28.996 1.00 95.50 430 GLN A O 1
ATOM 3547 N N . LYS A 1 431 ? -10.670 15.973 27.157 1.00 94.81 431 LYS A N 1
ATOM 3548 C CA . LYS A 1 431 ? -9.626 15.221 26.440 1.00 94.81 431 LYS A CA 1
ATOM 3549 C C . LYS A 1 431 ? -8.311 15.130 27.213 1.00 94.81 431 LYS A C 1
ATOM 3551 O O . LYS A 1 431 ? -7.744 14.041 27.288 1.00 94.81 431 LYS A O 1
ATOM 3556 N N . ASP A 1 432 ? -7.846 16.229 27.799 1.00 96.06 432 ASP A N 1
ATOM 3557 C CA . ASP A 1 432 ? -6.576 16.255 28.530 1.00 96.06 432 ASP A CA 1
ATOM 3558 C C . ASP A 1 432 ? -6.659 15.418 29.817 1.00 96.06 432 ASP A C 1
ATOM 3560 O O . ASP A 1 432 ? -5.751 14.638 30.115 1.00 96.06 432 ASP A O 1
ATOM 3564 N N . GLU A 1 433 ? -7.776 15.501 30.544 1.00 97.19 433 GLU A N 1
ATOM 3565 C CA . GLU A 1 433 ? -8.035 14.680 31.729 1.00 97.19 433 GLU A CA 1
ATOM 3566 C C . GLU A 1 433 ? -8.096 13.189 31.375 1.00 97.19 433 GLU A C 1
ATOM 3568 O O . GLU A 1 433 ? -7.472 12.365 32.047 1.00 97.19 433 GLU A O 1
ATOM 3573 N N . ILE A 1 434 ? -8.775 12.843 30.277 1.00 97.94 434 ILE A N 1
ATOM 3574 C CA . ILE A 1 434 ? -8.878 11.466 29.777 1.00 97.94 434 ILE A CA 1
ATOM 3575 C C . ILE A 1 434 ? -7.496 10.913 29.399 1.00 97.94 434 ILE A C 1
ATOM 3577 O O . ILE A 1 434 ? -7.192 9.755 29.698 1.00 97.94 434 ILE A O 1
ATOM 3581 N N . ILE A 1 435 ? -6.639 11.715 28.764 1.00 97.88 435 ILE A N 1
ATOM 3582 C CA . ILE A 1 435 ? -5.260 11.320 28.438 1.00 97.88 435 ILE A CA 1
ATOM 3583 C C . ILE A 1 435 ? -4.485 11.010 29.723 1.00 97.88 435 ILE A C 1
ATOM 3585 O O . ILE A 1 435 ? -3.868 9.948 29.839 1.00 97.88 435 ILE A O 1
ATOM 3589 N N . ILE A 1 436 ? -4.532 11.901 30.712 1.00 97.06 436 ILE A N 1
ATOM 3590 C CA . ILE A 1 436 ? -3.806 11.713 31.973 1.00 97.06 436 ILE A CA 1
ATOM 3591 C C . ILE A 1 436 ? -4.299 10.452 32.702 1.00 97.06 436 ILE A C 1
ATOM 3593 O O . ILE A 1 436 ? -3.494 9.634 33.163 1.00 97.06 436 ILE A O 1
ATOM 3597 N N . GLU A 1 437 ? -5.612 10.257 32.784 1.00 97.44 437 GLU A N 1
ATOM 3598 C CA . GLU A 1 437 ? -6.223 9.155 33.529 1.00 97.44 437 GLU A CA 1
ATOM 3599 C C . GLU A 1 437 ? -6.059 7.797 32.826 1.00 97.44 437 GLU A C 1
ATOM 3601 O O . GLU A 1 437 ? -5.634 6.820 33.450 1.00 97.44 437 GLU A O 1
ATOM 3606 N N . TYR A 1 438 ? -6.362 7.707 31.531 1.00 97.56 438 TYR A N 1
ATOM 3607 C CA . TYR A 1 438 ? -6.440 6.420 30.830 1.00 97.56 438 TYR A CA 1
ATOM 3608 C C . TYR A 1 438 ? -5.166 6.081 30.052 1.00 97.56 438 TYR A C 1
ATOM 3610 O O . TYR A 1 438 ? -4.749 4.925 30.067 1.00 97.56 438 TYR A O 1
ATOM 3618 N N . LEU A 1 439 ? -4.492 7.061 29.439 1.00 97.06 439 LEU A N 1
ATOM 3619 C CA . LEU A 1 439 ? -3.282 6.799 28.647 1.00 97.06 439 LEU A CA 1
ATOM 3620 C C . LEU A 1 439 ? -2.027 6.752 29.527 1.00 97.06 439 LEU A C 1
ATOM 3622 O O . LEU A 1 439 ? -1.197 5.836 29.429 1.00 97.06 439 LEU A O 1
ATOM 3626 N N . PHE A 1 440 ? -1.855 7.760 30.384 1.00 95.69 440 PHE A N 1
ATOM 3627 C CA . PHE A 1 440 ? -0.656 7.882 31.214 1.00 95.69 440 PHE A CA 1
ATOM 3628 C C . PHE A 1 440 ? -0.741 7.003 32.455 1.00 95.69 440 PHE A C 1
ATOM 3630 O O . PHE A 1 440 ? 0.178 6.210 32.674 1.00 95.69 440 PHE A O 1
ATOM 3637 N N . SER A 1 441 ? -1.855 7.079 33.188 1.00 93.62 441 SER A N 1
ATOM 3638 C CA . SER A 1 441 ? -2.052 6.342 34.447 1.00 93.62 441 SER A CA 1
ATOM 3639 C C . SER A 1 441 ? -2.586 4.914 34.266 1.00 93.62 441 SER A C 1
ATOM 3641 O O . SER A 1 441 ? -2.595 4.150 35.227 1.00 93.62 441 SER A O 1
ATOM 3643 N N . ASN A 1 442 ? -2.986 4.536 33.044 1.00 92.62 442 ASN A N 1
ATOM 3644 C CA . ASN A 1 442 ? -3.506 3.208 32.697 1.00 92.62 442 ASN A CA 1
ATOM 3645 C C . ASN A 1 442 ? -4.704 2.767 33.564 1.00 92.62 442 ASN A C 1
ATOM 3647 O O . ASN A 1 442 ? -4.781 1.635 34.051 1.00 92.62 442 ASN A O 1
ATOM 3651 N N . THR A 1 443 ? -5.644 3.686 33.796 1.00 94.31 443 THR A N 1
ATOM 3652 C CA . THR A 1 443 ? -6.851 3.391 34.573 1.00 94.31 443 THR A CA 1
ATOM 3653 C C . THR A 1 443 ? -7.717 2.355 33.849 1.00 94.31 443 THR A C 1
ATOM 3655 O O . THR A 1 443 ? -7.930 2.417 32.634 1.00 94.31 443 THR A O 1
ATOM 3658 N N . LYS A 1 444 ? -8.222 1.370 34.602 1.00 91.25 444 LYS A N 1
ATOM 3659 C CA . LYS A 1 444 ? -9.123 0.342 34.067 1.00 91.25 444 LYS A CA 1
ATOM 3660 C C . LYS A 1 444 ? -10.497 0.939 33.779 1.00 91.25 444 LYS A C 1
ATOM 3662 O O . LYS A 1 444 ? -11.036 1.669 34.603 1.00 91.25 444 LYS A O 1
ATOM 3667 N N . LEU A 1 445 ? -11.076 0.553 32.648 1.00 90.50 445 LEU A N 1
ATOM 3668 C CA . LEU A 1 445 ? -12.428 0.925 32.251 1.00 90.50 445 LEU A CA 1
ATOM 3669 C C . LEU A 1 445 ? -13.373 -0.271 32.432 1.00 90.50 445 LEU A C 1
ATOM 3671 O O . LEU A 1 445 ? -13.068 -1.373 31.974 1.00 90.50 445 LEU A O 1
ATOM 3675 N N . ASP A 1 446 ? -14.508 -0.056 33.098 1.00 87.00 446 ASP A N 1
ATOM 3676 C CA . ASP A 1 446 ? -15.573 -1.056 33.216 1.00 87.00 446 ASP A CA 1
ATOM 3677 C C . ASP A 1 446 ? -16.608 -0.858 32.101 1.00 87.00 446 ASP A C 1
ATOM 3679 O O . ASP A 1 446 ? -17.221 0.202 31.988 1.00 87.00 446 ASP A O 1
ATOM 3683 N N . LEU A 1 447 ? -16.791 -1.890 31.275 1.00 86.25 447 LEU A N 1
ATOM 3684 C CA . LEU A 1 447 ? -17.694 -1.894 30.121 1.00 86.25 447 LEU A CA 1
ATOM 3685 C C . LEU A 1 447 ? -18.798 -2.960 30.233 1.00 86.25 447 LEU A C 1
ATOM 3687 O O . LEU A 1 447 ? -19.439 -3.289 29.232 1.00 86.25 447 LEU A O 1
ATOM 3691 N N . LEU A 1 448 ? -19.062 -3.491 31.435 1.00 82.31 448 LEU A N 1
ATOM 3692 C CA . LEU A 1 448 ? -20.105 -4.505 31.655 1.00 82.31 448 LEU A CA 1
ATOM 3693 C C . LEU A 1 448 ? -21.496 -4.037 31.185 1.00 82.31 448 LEU A C 1
ATOM 3695 O O . LEU A 1 448 ? -22.230 -4.807 30.566 1.00 82.31 448 LEU A O 1
ATOM 3699 N N . ASN A 1 449 ? -21.829 -2.761 31.406 1.00 82.88 449 ASN A N 1
ATOM 3700 C CA . ASN A 1 449 ? -23.099 -2.142 31.003 1.00 82.88 449 ASN A CA 1
ATOM 3701 C C . ASN A 1 449 ? -22.960 -1.257 29.751 1.00 82.88 449 ASN A C 1
ATOM 3703 O O . ASN A 1 449 ? -23.612 -0.221 29.646 1.00 82.88 449 ASN A O 1
ATOM 3707 N N . PHE A 1 450 ? -22.091 -1.637 28.810 1.00 90.12 450 PHE A N 1
ATOM 3708 C CA . PHE A 1 450 ? -21.852 -0.855 27.595 1.00 90.12 450 PHE A CA 1
ATOM 3709 C C . PHE A 1 450 ? -23.123 -0.677 26.742 1.00 90.12 450 PHE A C 1
ATOM 3711 O O . PHE A 1 450 ? -23.681 -1.658 26.223 1.00 90.12 450 PHE A O 1
ATOM 3718 N N . ASP A 1 451 ? -23.504 0.590 26.563 1.00 93.00 451 ASP A N 1
ATOM 3719 C CA . ASP A 1 451 ? -24.583 1.083 25.707 1.00 93.00 451 ASP A CA 1
ATOM 3720 C C . ASP A 1 451 ? -24.014 2.046 24.658 1.00 93.00 451 ASP A C 1
ATOM 3722 O O . ASP A 1 451 ? -23.431 3.075 25.000 1.00 93.00 451 ASP A O 1
ATOM 3726 N N . ILE A 1 452 ? -24.188 1.702 23.382 1.00 93.12 452 ILE A N 1
ATOM 3727 C CA . ILE A 1 452 ? -23.587 2.406 22.247 1.00 93.12 452 ILE A CA 1
ATOM 3728 C C . ILE A 1 452 ? -24.131 3.825 22.056 1.00 93.12 452 ILE A C 1
ATOM 3730 O O . ILE A 1 452 ? -23.433 4.673 21.508 1.00 93.12 452 ILE A O 1
ATOM 3734 N N . ASP A 1 453 ? -25.325 4.122 22.568 1.00 93.75 453 ASP A N 1
ATOM 3735 C CA . ASP A 1 453 ? -25.950 5.447 22.469 1.00 93.75 453 ASP A CA 1
ATOM 3736 C C . ASP A 1 453 ? -25.247 6.510 23.338 1.00 93.75 453 ASP A C 1
ATOM 3738 O O . ASP A 1 453 ? -25.523 7.714 23.253 1.00 93.75 453 ASP A O 1
ATOM 3742 N N . ASN A 1 454 ? -24.311 6.078 24.186 1.00 95.38 454 ASN A N 1
ATOM 3743 C CA . ASN A 1 454 ? -23.469 6.951 24.997 1.00 95.38 454 ASN A CA 1
ATOM 3744 C C . ASN A 1 454 ? -22.098 7.235 24.378 1.00 95.38 454 ASN A C 1
ATOM 3746 O O . ASN A 1 454 ? -21.338 7.992 24.971 1.00 95.38 454 ASN A O 1
ATOM 3750 N N . TYR A 1 455 ? -21.801 6.697 23.193 1.00 96.69 455 TYR A N 1
ATOM 3751 C CA . TYR A 1 455 ? -20.482 6.801 22.574 1.00 96.69 455 TYR A CA 1
ATOM 3752 C C . TYR A 1 455 ? -20.585 7.134 21.082 1.00 96.69 455 TYR A C 1
ATOM 3754 O O . TYR A 1 455 ? -21.432 6.601 20.366 1.00 96.69 455 TYR A O 1
ATOM 3762 N N . ASP A 1 456 ? -19.698 8.007 20.612 1.00 95.94 456 ASP A N 1
ATOM 3763 C CA . ASP A 1 456 ? -19.567 8.383 19.204 1.00 95.94 456 ASP A CA 1
ATOM 3764 C C . ASP A 1 456 ? -19.031 7.212 18.372 1.00 95.94 456 ASP A C 1
ATOM 3766 O O . ASP A 1 456 ? -17.888 6.776 18.542 1.00 95.94 456 ASP A O 1
ATOM 3770 N N . ILE A 1 457 ? -19.854 6.704 17.452 1.00 95.50 457 ILE A N 1
ATOM 3771 C CA . ILE A 1 457 ? -19.522 5.527 16.639 1.00 95.50 457 ILE A CA 1
ATOM 3772 C C . ILE A 1 457 ? -18.278 5.747 15.771 1.00 95.50 457 ILE A C 1
ATOM 3774 O O . ILE A 1 457 ? -17.471 4.832 15.618 1.00 95.50 457 ILE A O 1
ATOM 3778 N N . THR A 1 458 ? -18.088 6.964 15.253 1.00 93.56 458 THR A N 1
ATOM 3779 C CA . THR A 1 458 ? -16.945 7.339 14.413 1.00 93.56 458 THR A CA 1
ATOM 3780 C C . THR A 1 458 ? -15.636 7.159 15.183 1.00 93.56 458 THR A C 1
ATOM 3782 O O . THR A 1 458 ? -14.710 6.513 14.696 1.00 93.56 458 THR A O 1
ATOM 3785 N N . THR A 1 459 ? -15.583 7.649 16.424 1.00 94.75 459 THR A N 1
ATOM 3786 C CA . THR A 1 459 ? -14.418 7.488 17.305 1.00 94.75 459 THR A CA 1
ATOM 3787 C C . THR A 1 459 ? -14.214 6.024 17.719 1.00 94.75 459 THR A C 1
ATOM 3789 O O . THR A 1 459 ? -13.083 5.537 17.739 1.00 94.75 459 THR A O 1
ATOM 3792 N N . LEU A 1 460 ? -15.296 5.279 17.982 1.00 96.25 460 LEU A N 1
ATOM 3793 C CA . LEU A 1 460 ? -15.221 3.858 18.348 1.00 96.25 460 LEU A CA 1
ATOM 3794 C C . LEU A 1 460 ? -14.613 2.968 17.253 1.00 96.25 460 LEU A C 1
ATOM 3796 O O . LEU A 1 460 ? -13.977 1.966 17.582 1.00 96.25 460 LEU A O 1
ATOM 3800 N N . CYS A 1 461 ? -14.751 3.319 15.972 1.00 95.75 461 CYS A N 1
ATOM 3801 C CA . CYS A 1 461 ? -14.117 2.569 14.883 1.00 95.75 461 CYS A CA 1
ATOM 3802 C C . CYS A 1 461 ? -12.587 2.481 15.043 1.00 95.75 461 CYS A C 1
ATOM 3804 O O . CYS A 1 461 ? -12.011 1.423 14.789 1.00 95.75 461 CYS A O 1
ATOM 3806 N N . TYR A 1 462 ? -11.933 3.534 15.545 1.00 95.00 462 TYR A N 1
ATOM 3807 C CA . TYR A 1 462 ? -10.488 3.526 15.815 1.00 95.00 462 TYR A CA 1
ATOM 3808 C C . TYR A 1 462 ? -10.103 2.633 17.001 1.00 95.00 462 TYR A C 1
ATOM 3810 O O . TYR A 1 462 ? -9.014 2.055 17.018 1.00 95.00 462 TYR A O 1
ATOM 3818 N N . ALA A 1 463 ? -11.001 2.464 17.978 1.00 95.00 463 ALA A N 1
ATOM 3819 C CA . ALA A 1 463 ? -10.769 1.580 19.120 1.00 95.00 463 ALA A CA 1
ATOM 3820 C C . ALA A 1 463 ? -10.719 0.100 18.705 1.00 95.00 463 ALA A C 1
ATOM 3822 O O . ALA A 1 463 ? -10.064 -0.702 19.364 1.00 95.00 463 ALA A O 1
ATOM 3823 N N . ILE A 1 464 ? -11.377 -0.281 17.604 1.00 95.12 464 ILE A N 1
ATOM 3824 C CA . ILE A 1 464 ? -11.391 -1.671 17.127 1.00 95.12 464 ILE A CA 1
ATOM 3825 C C . ILE A 1 464 ? -9.991 -2.110 16.669 1.00 95.12 464 ILE A C 1
ATOM 3827 O O . ILE A 1 464 ? -9.539 -3.204 17.002 1.00 95.12 464 ILE A O 1
ATOM 3831 N N . ASN A 1 465 ? -9.258 -1.258 15.951 1.00 92.56 465 ASN A N 1
ATOM 3832 C CA . ASN A 1 465 ? -7.950 -1.610 15.390 1.00 92.56 465 ASN A CA 1
ATOM 3833 C C . ASN A 1 465 ? -6.762 -1.053 16.198 1.00 92.56 465 ASN A C 1
ATOM 3835 O O . ASN A 1 465 ? -5.696 -0.772 15.648 1.00 92.56 465 ASN A O 1
ATOM 3839 N N . CYS A 1 466 ? -6.910 -0.916 17.518 1.00 91.19 466 CYS A N 1
ATOM 3840 C CA . CYS A 1 466 ? -5.881 -0.345 18.394 1.00 91.19 466 CYS A CA 1
ATOM 3841 C C . CYS A 1 466 ? -4.843 -1.362 18.916 1.00 91.19 466 CYS A C 1
ATOM 3843 O O . CYS A 1 466 ? -4.035 -1.034 19.780 1.00 91.19 466 CYS A O 1
ATOM 3845 N N . GLY A 1 467 ? -4.861 -2.604 18.423 1.00 91.00 467 GLY A N 1
ATOM 3846 C CA . GLY A 1 467 ? -3.897 -3.654 18.785 1.00 91.00 467 GLY A CA 1
ATOM 3847 C C . GLY A 1 467 ? -4.443 -4.786 19.660 1.00 91.00 467 GLY A C 1
ATOM 3848 O O . GLY A 1 467 ? -3.752 -5.787 19.817 1.00 91.00 467 GLY A O 1
ATOM 3849 N N . LEU A 1 468 ? -5.677 -4.681 20.166 1.00 93.81 468 LEU A N 1
ATOM 3850 C CA . LEU A 1 468 ? -6.348 -5.778 20.877 1.00 93.81 468 LEU A CA 1
ATOM 3851 C C . LEU A 1 468 ? -6.750 -6.932 19.933 1.00 93.81 468 LEU A C 1
ATOM 3853 O O . LEU A 1 468 ? -6.851 -6.757 18.712 1.00 93.81 468 LEU A O 1
ATOM 3857 N N . SER A 1 469 ? -6.961 -8.113 20.524 1.00 92.00 469 SER A N 1
ATOM 3858 C CA . SER A 1 469 ? -7.267 -9.382 19.845 1.00 92.00 469 SER A CA 1
ATOM 3859 C C . SER A 1 469 ? -8.676 -9.875 20.179 1.00 92.00 469 SER A C 1
ATOM 3861 O O . SER A 1 469 ? -9.142 -9.687 21.302 1.00 92.00 469 SER A O 1
ATOM 3863 N N . LEU A 1 470 ? -9.321 -10.582 19.242 1.00 95.19 470 LEU A N 1
ATOM 3864 C CA . LEU A 1 470 ? -10.625 -11.224 19.467 1.00 95.19 470 LEU A CA 1
ATOM 3865 C C . LEU A 1 470 ? -10.588 -12.403 20.454 1.00 95.19 470 LEU A C 1
ATOM 3867 O O . LEU A 1 470 ? -11.645 -12.893 20.837 1.00 95.19 470 LEU A O 1
ATOM 3871 N N . ASP A 1 471 ? -9.404 -12.827 20.903 1.00 91.81 471 ASP A N 1
ATOM 3872 C CA . ASP A 1 471 ? -9.267 -13.830 21.970 1.00 91.81 471 ASP A CA 1
ATOM 3873 C C . ASP A 1 471 ? -9.828 -13.322 23.318 1.00 91.81 471 ASP A C 1
ATOM 3875 O O . ASP A 1 471 ? -10.221 -14.115 24.174 1.00 91.81 471 ASP A O 1
ATOM 3879 N N . ASP A 1 472 ? -9.913 -11.998 23.504 1.00 91.75 472 ASP A N 1
ATOM 3880 C CA . ASP A 1 472 ? -10.636 -11.384 24.618 1.00 91.75 472 ASP A CA 1
ATOM 3881 C C . ASP A 1 472 ? -12.143 -11.340 24.319 1.00 91.75 472 ASP A C 1
ATOM 3883 O O . ASP A 1 472 ? -12.631 -10.524 23.532 1.00 91.75 472 ASP A O 1
ATOM 3887 N N . ASN A 1 473 ? -12.901 -12.193 25.010 1.00 91.50 473 ASN A N 1
ATOM 3888 C CA . ASN A 1 473 ? -14.349 -12.304 24.846 1.00 91.50 473 ASN A CA 1
ATOM 3889 C C . ASN A 1 473 ? -15.103 -10.988 25.124 1.00 91.50 473 ASN A C 1
ATOM 3891 O O . ASN A 1 473 ? -16.082 -10.685 24.440 1.00 91.50 473 ASN A O 1
ATOM 3895 N N . ASN A 1 474 ? -14.661 -10.178 26.093 1.00 91.31 474 ASN A N 1
ATOM 3896 C CA . ASN A 1 474 ? -15.318 -8.898 26.379 1.00 91.31 474 ASN A CA 1
ATOM 3897 C C . ASN A 1 474 ? -15.120 -7.924 25.214 1.00 91.31 474 ASN A C 1
ATOM 3899 O O . ASN A 1 474 ? -16.063 -7.252 24.792 1.00 91.31 474 ASN A O 1
ATOM 3903 N N . PHE A 1 475 ? -13.909 -7.892 24.659 1.00 94.00 475 PHE A N 1
ATOM 3904 C CA . PHE A 1 475 ? -13.606 -7.099 23.475 1.00 94.00 475 PHE A CA 1
ATOM 3905 C C . PHE A 1 475 ? -14.401 -7.580 22.253 1.00 94.00 475 PHE A C 1
ATOM 3907 O O . PHE A 1 475 ? -15.026 -6.760 21.581 1.00 94.00 475 PHE A O 1
ATOM 3914 N N . ALA A 1 476 ? -14.490 -8.892 22.012 1.00 95.06 476 ALA A N 1
ATOM 3915 C CA . ALA A 1 476 ? -15.286 -9.453 20.917 1.00 95.06 476 ALA A CA 1
ATOM 3916 C C . ALA A 1 476 ? -16.777 -9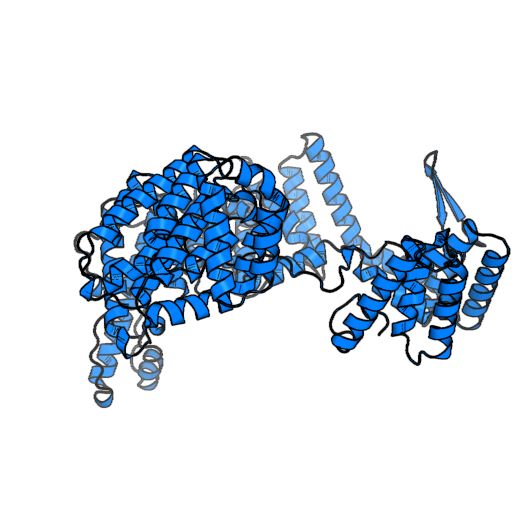.063 21.002 1.00 95.06 476 ALA A C 1
ATOM 3918 O O . ALA A 1 476 ? -17.385 -8.695 19.992 1.00 95.06 476 ALA A O 1
ATOM 3919 N N . ILE A 1 477 ? -17.365 -9.062 22.207 1.00 93.94 477 ILE A N 1
ATOM 3920 C CA . ILE A 1 477 ? -18.748 -8.604 22.440 1.00 93.94 477 ILE A CA 1
ATOM 3921 C C . ILE A 1 477 ? -18.909 -7.116 22.092 1.00 93.94 477 ILE A C 1
ATOM 3923 O O . ILE A 1 477 ? -19.908 -6.729 21.477 1.00 93.94 477 ILE A O 1
ATOM 3927 N N . ILE A 1 478 ? -17.938 -6.278 22.464 1.00 95.44 478 ILE A N 1
ATOM 3928 C CA . ILE A 1 478 ? -17.946 -4.843 22.150 1.00 95.44 478 ILE A CA 1
ATOM 3929 C C . ILE A 1 478 ? -17.841 -4.621 20.638 1.00 95.44 478 ILE A C 1
ATOM 3931 O O . ILE A 1 478 ? -18.670 -3.903 20.077 1.00 95.44 478 ILE A O 1
ATOM 3935 N N . VAL A 1 479 ? -16.895 -5.285 19.964 1.00 96.81 479 VAL A N 1
ATOM 3936 C CA . VAL A 1 479 ? -16.735 -5.224 18.500 1.00 96.81 479 VAL A CA 1
ATOM 3937 C C . VAL A 1 479 ? -18.038 -5.619 17.805 1.00 96.81 479 VAL A C 1
ATOM 3939 O O . VAL A 1 479 ? -18.495 -4.910 16.907 1.00 96.81 479 VAL A O 1
ATOM 3942 N N . LYS A 1 480 ? -18.699 -6.692 18.267 1.00 96.12 480 LYS A N 1
ATOM 3943 C CA . LYS A 1 480 ? -20.003 -7.123 17.743 1.00 96.12 480 LYS A CA 1
ATOM 3944 C C . LYS A 1 480 ? -21.053 -6.020 17.860 1.00 96.12 480 LYS A C 1
ATOM 3946 O O . LYS A 1 480 ? -21.745 -5.741 16.884 1.00 96.12 480 LYS A O 1
ATOM 3951 N N . LYS A 1 481 ? -21.166 -5.366 19.019 1.00 95.00 481 LYS A N 1
ATOM 3952 C CA . LYS A 1 481 ? -22.112 -4.256 19.238 1.00 95.00 481 LYS A CA 1
ATOM 3953 C C . LYS A 1 481 ? -21.814 -3.045 18.346 1.00 95.00 481 LYS A C 1
ATOM 3955 O O . LYS A 1 481 ? -22.747 -2.500 17.757 1.00 95.00 481 LYS A O 1
ATOM 3960 N N . ILE A 1 482 ? -20.543 -2.657 18.201 1.00 96.19 482 ILE A N 1
ATOM 3961 C CA . ILE A 1 482 ? -20.138 -1.550 17.316 1.00 96.19 482 ILE A CA 1
ATOM 3962 C C . ILE A 1 482 ? -20.524 -1.864 15.872 1.00 96.19 482 ILE A C 1
ATOM 3964 O O . ILE A 1 482 ? -21.189 -1.060 15.220 1.00 96.19 482 ILE A O 1
ATOM 3968 N N . PHE A 1 483 ? -20.203 -3.070 15.405 1.00 96.56 483 PHE A N 1
ATOM 3969 C CA . PHE A 1 483 ? -20.545 -3.515 14.061 1.00 96.56 483 PHE A CA 1
ATOM 3970 C C . PHE A 1 483 ? -22.061 -3.507 13.795 1.00 96.56 483 PHE A C 1
ATOM 3972 O O . PHE A 1 483 ? -22.503 -3.036 12.748 1.00 96.56 483 PHE A O 1
ATOM 3979 N N . ARG A 1 484 ? -22.889 -3.943 14.759 1.00 95.44 484 ARG A N 1
ATOM 3980 C CA . ARG A 1 484 ? -24.359 -3.828 14.649 1.00 95.44 484 ARG A CA 1
ATOM 3981 C C . ARG A 1 484 ? -24.826 -2.388 14.489 1.00 95.44 484 ARG A C 1
ATOM 3983 O O . ARG A 1 484 ? -25.728 -2.132 13.695 1.00 95.44 484 ARG A O 1
ATOM 3990 N N . SER A 1 485 ? -24.215 -1.459 15.214 1.00 95.00 485 SER A N 1
ATOM 3991 C CA . SER A 1 485 ? -24.549 -0.044 15.085 1.00 95.00 485 SER A CA 1
ATOM 3992 C C . SER A 1 485 ? -24.182 0.499 13.704 1.00 95.00 485 SER A C 1
ATOM 3994 O O . SER A 1 485 ? -24.991 1.203 13.110 1.00 95.00 485 SER A O 1
ATOM 3996 N N . MET A 1 486 ? -23.053 0.080 13.118 1.00 95.62 486 MET A N 1
ATOM 3997 C CA . MET A 1 486 ? -22.691 0.464 11.744 1.00 95.62 486 MET A CA 1
ATOM 3998 C C . MET A 1 486 ? -23.753 0.029 10.720 1.00 95.62 486 MET A C 1
ATOM 4000 O O . MET A 1 486 ? -24.144 0.830 9.872 1.00 95.62 486 MET A O 1
ATOM 4004 N N . ILE A 1 487 ? -24.294 -1.192 10.848 1.00 95.88 487 ILE A N 1
ATOM 4005 C CA . ILE A 1 487 ? -25.407 -1.668 10.002 1.00 95.88 487 ILE A CA 1
ATOM 4006 C C . ILE A 1 487 ? -26.633 -0.756 10.139 1.00 95.88 487 ILE A C 1
ATOM 4008 O O . ILE A 1 487 ? -27.238 -0.368 9.138 1.00 95.88 487 ILE A O 1
ATOM 4012 N N . ASN A 1 488 ? -26.971 -0.359 11.367 1.00 94.25 488 ASN A N 1
ATOM 4013 C CA . ASN A 1 488 ? -28.085 0.556 11.611 1.00 94.25 488 ASN A CA 1
ATOM 4014 C C . ASN A 1 488 ? -27.847 1.939 10.986 1.00 94.25 488 ASN A C 1
ATOM 4016 O O . ASN A 1 488 ? -28.777 2.500 10.406 1.00 94.25 488 ASN A O 1
ATOM 4020 N N . VAL A 1 489 ? -26.618 2.472 11.047 1.00 93.88 489 VAL A N 1
ATOM 4021 C CA . VAL A 1 489 ? -26.255 3.742 10.392 1.00 93.88 489 VAL A CA 1
ATOM 4022 C C . VAL A 1 489 ? -26.535 3.673 8.895 1.00 93.88 489 VAL A C 1
ATOM 4024 O O . VAL A 1 489 ? -27.228 4.544 8.358 1.00 93.88 489 VAL A O 1
ATOM 4027 N N . TRP A 1 490 ? -26.054 2.628 8.216 1.00 94.69 490 TRP A N 1
ATOM 4028 C CA . TRP A 1 490 ? -26.299 2.457 6.784 1.00 94.69 490 TRP A CA 1
ATOM 4029 C C . TRP A 1 490 ? -27.786 2.310 6.477 1.00 94.69 490 TRP A C 1
ATOM 4031 O O . TRP A 1 490 ? -28.283 2.945 5.549 1.00 94.69 490 TRP A O 1
ATOM 4041 N N . LYS A 1 491 ? -28.534 1.563 7.297 1.00 94.38 491 LYS A N 1
ATOM 4042 C CA . LYS A 1 491 ? -29.979 1.415 7.103 1.00 94.38 491 LYS A CA 1
ATOM 4043 C C . LYS A 1 491 ? -30.732 2.739 7.214 1.00 94.38 491 LYS A C 1
ATOM 4045 O O . LYS A 1 491 ? -31.597 3.030 6.389 1.00 94.38 491 LYS A O 1
ATOM 4050 N N . ILE A 1 492 ? -30.423 3.545 8.224 1.00 90.81 492 ILE A N 1
ATOM 4051 C CA . ILE A 1 492 ? -31.100 4.829 8.453 1.00 90.81 492 ILE A CA 1
ATOM 4052 C C . ILE A 1 492 ? -30.802 5.814 7.316 1.00 90.81 492 ILE A C 1
ATOM 4054 O O . ILE A 1 492 ? -31.686 6.558 6.890 1.00 90.81 492 ILE A O 1
ATOM 4058 N N . THR A 1 493 ? -29.579 5.777 6.791 1.00 88.81 493 THR A N 1
ATOM 4059 C CA . THR A 1 493 ? -29.107 6.681 5.732 1.00 88.81 493 THR A CA 1
ATOM 4060 C C . THR A 1 493 ? -29.330 6.150 4.312 1.00 88.81 493 THR A C 1
ATOM 4062 O O . THR A 1 493 ? -29.027 6.846 3.343 1.00 88.81 493 THR A O 1
ATOM 4065 N N . GLU A 1 494 ? -29.943 4.971 4.155 1.00 88.56 494 GLU A N 1
ATOM 4066 C CA . GLU A 1 494 ? -30.192 4.312 2.862 1.00 88.56 494 GLU A CA 1
ATOM 4067 C C . GLU A 1 494 ? -30.898 5.234 1.858 1.00 88.56 494 GLU A C 1
ATOM 4069 O O . GLU A 1 494 ? -30.587 5.237 0.674 1.00 88.56 494 GLU A O 1
ATOM 4074 N N . ARG A 1 495 ? -31.853 6.055 2.312 1.00 85.94 495 ARG A N 1
ATOM 4075 C CA . ARG A 1 495 ? -32.630 6.938 1.421 1.00 85.94 495 ARG A CA 1
ATOM 4076 C C . ARG A 1 495 ? -31.921 8.242 1.079 1.00 85.94 495 ARG A C 1
ATOM 4078 O O . ARG A 1 495 ? -32.198 8.819 0.036 1.00 85.94 495 ARG A O 1
ATOM 4085 N N . THR A 1 496 ? -31.043 8.710 1.956 1.00 83.06 496 THR A N 1
ATOM 4086 C CA . THR A 1 496 ? -30.331 9.989 1.828 1.00 83.06 496 THR A CA 1
ATOM 4087 C C . THR A 1 496 ? -28.948 9.826 1.204 1.00 83.06 496 THR A C 1
ATOM 4089 O O . THR A 1 496 ? -28.398 10.809 0.721 1.00 83.06 496 THR A O 1
ATOM 4092 N N . HIS A 1 497 ? -28.406 8.601 1.185 1.00 79.06 497 HIS A N 1
ATOM 4093 C CA . HIS A 1 497 ? -27.093 8.256 0.618 1.00 79.06 497 HIS A CA 1
ATOM 4094 C C . HIS A 1 497 ? -25.943 9.062 1.255 1.00 79.06 497 HIS A C 1
ATOM 4096 O O . HIS A 1 497 ? -24.910 9.318 0.638 1.00 79.06 497 HIS A O 1
ATOM 4102 N N . ASN A 1 498 ? -26.126 9.465 2.513 1.00 83.44 498 ASN A N 1
ATOM 4103 C CA . ASN A 1 498 ? -25.220 10.337 3.257 1.00 83.44 498 ASN A CA 1
ATOM 4104 C C . ASN A 1 498 ? -24.574 9.629 4.458 1.00 83.44 498 ASN A C 1
ATOM 4106 O O . ASN A 1 498 ? -24.149 10.271 5.413 1.00 83.44 498 ASN A O 1
ATOM 4110 N N . SER A 1 499 ? -24.474 8.296 4.418 1.00 86.81 499 SER A N 1
ATOM 4111 C CA . SER A 1 499 ? -23.804 7.520 5.469 1.00 86.81 499 SER A CA 1
ATOM 4112 C C . SER A 1 499 ? -22.364 7.975 5.708 1.00 86.81 499 SER A C 1
ATOM 4114 O O . SER A 1 499 ? -21.872 7.871 6.825 1.00 86.81 499 SER A O 1
ATOM 4116 N N . HIS A 1 500 ? -21.703 8.491 4.667 1.00 87.62 500 HIS A N 1
ATOM 4117 C CA . HIS A 1 500 ? -20.335 9.003 4.708 1.00 87.62 500 HIS A CA 1
ATOM 4118 C C . HIS A 1 500 ? -20.165 10.240 5.601 1.00 87.62 500 HIS A C 1
ATOM 4120 O O . HIS A 1 500 ? -19.057 10.490 6.064 1.00 87.62 500 HIS A O 1
ATOM 4126 N N . ASP A 1 501 ? -21.249 10.968 5.884 1.00 87.44 501 ASP A N 1
ATOM 4127 C CA . ASP A 1 501 ? -21.248 12.097 6.820 1.00 87.44 501 ASP A CA 1
ATOM 4128 C C . ASP A 1 501 ? -21.227 11.640 8.294 1.00 87.44 501 ASP A C 1
ATOM 4130 O O . ASP A 1 501 ? -21.000 12.448 9.195 1.00 87.44 501 ASP A O 1
ATOM 4134 N N . ILE A 1 502 ? -21.485 10.349 8.549 1.00 90.50 502 ILE A N 1
ATOM 4135 C CA . ILE A 1 502 ? -21.445 9.719 9.880 1.00 90.50 502 ILE A CA 1
ATOM 4136 C C . ILE A 1 502 ? -20.235 8.778 9.974 1.00 90.50 502 ILE A C 1
ATOM 4138 O O . ILE A 1 502 ? -19.394 8.909 10.863 1.00 90.50 502 ILE A O 1
ATOM 4142 N N . LEU A 1 503 ? -20.136 7.831 9.039 1.00 91.62 503 LEU A N 1
ATOM 4143 C CA . LEU A 1 503 ? -19.056 6.854 8.921 1.00 91.62 503 LEU A CA 1
ATOM 4144 C C . LEU A 1 503 ? -18.250 7.134 7.651 1.00 91.62 503 LEU A C 1
ATOM 4146 O O . LEU A 1 503 ? -18.602 6.681 6.559 1.00 91.62 503 LEU A O 1
ATOM 4150 N N . GLY A 1 504 ? -17.167 7.890 7.811 1.00 87.81 504 GLY A N 1
ATOM 4151 C CA . GLY A 1 504 ? -16.249 8.233 6.732 1.00 87.81 504 GLY A CA 1
ATOM 4152 C C . GLY A 1 504 ? -15.349 7.070 6.304 1.00 87.81 504 GLY A C 1
ATOM 4153 O O . GLY A 1 504 ? -15.306 6.001 6.913 1.00 87.81 504 GLY A O 1
ATOM 4154 N N . VAL A 1 505 ? -14.587 7.288 5.229 1.00 87.75 505 VAL A N 1
ATOM 4155 C CA . VAL A 1 505 ? -13.738 6.251 4.612 1.00 87.75 505 VAL A CA 1
ATOM 4156 C C . VAL A 1 505 ? -12.670 5.723 5.578 1.00 87.75 505 VAL A C 1
ATOM 4158 O O . VAL A 1 505 ? -12.425 4.519 5.602 1.00 87.75 505 VAL A O 1
ATOM 4161 N N . TYR A 1 506 ? -12.063 6.589 6.396 1.00 88.88 506 TYR A N 1
ATOM 4162 C CA . TYR A 1 506 ? -11.006 6.189 7.332 1.00 88.88 506 TYR A CA 1
ATOM 4163 C C . TYR A 1 506 ? -11.530 5.254 8.424 1.00 88.88 506 TYR A C 1
ATOM 4165 O O . TYR A 1 506 ? -10.931 4.214 8.684 1.00 88.88 506 TYR A O 1
ATOM 4173 N N . GLN A 1 507 ? -12.690 5.565 9.001 1.00 91.56 507 GLN A N 1
ATOM 4174 C CA . GLN A 1 507 ? -13.298 4.745 10.047 1.00 91.56 507 GLN A CA 1
ATOM 4175 C C . GLN A 1 507 ? -13.721 3.376 9.510 1.00 91.56 507 GLN A C 1
ATOM 4177 O O . GLN A 1 507 ? -13.496 2.356 10.159 1.00 91.56 507 GLN A O 1
ATOM 4182 N N . LEU A 1 508 ? -14.277 3.333 8.295 1.00 92.94 508 LEU A N 1
ATOM 4183 C CA . LEU A 1 508 ? -14.610 2.073 7.630 1.00 92.94 508 LEU A CA 1
ATOM 4184 C C . LEU A 1 508 ? -13.367 1.225 7.358 1.00 92.94 508 LEU A C 1
ATOM 4186 O O . LEU A 1 508 ? -13.399 0.014 7.579 1.00 92.94 508 LEU A O 1
ATOM 4190 N N . PHE A 1 509 ? -12.279 1.856 6.912 1.00 91.19 509 PHE A N 1
ATOM 4191 C CA . PHE A 1 509 ? -11.017 1.173 6.663 1.00 91.19 509 PHE A CA 1
ATOM 4192 C C . PHE A 1 509 ? -10.448 0.544 7.940 1.00 91.19 509 PHE A C 1
ATOM 4194 O O . PHE A 1 509 ? -9.991 -0.591 7.886 1.00 91.19 509 PHE A O 1
ATOM 4201 N N . GLU A 1 510 ? -10.536 1.217 9.091 1.00 93.56 510 GLU A N 1
ATOM 4202 C CA . GLU A 1 510 ? -10.049 0.670 10.365 1.00 93.56 510 GLU A CA 1
ATOM 4203 C C . GLU A 1 510 ? -10.761 -0.619 10.781 1.00 93.56 510 GLU A C 1
ATOM 4205 O O . GLU A 1 510 ? -10.117 -1.606 11.148 1.00 93.56 510 GLU A O 1
ATOM 4210 N N . VAL A 1 511 ? -12.091 -0.634 10.687 1.00 96.56 511 VAL A N 1
ATOM 4211 C CA . VAL A 1 511 ? -12.885 -1.821 11.032 1.00 96.56 511 VAL A CA 1
ATOM 4212 C C . VAL A 1 511 ? -12.672 -2.934 10.002 1.00 96.56 511 VAL A C 1
ATOM 4214 O O . VAL A 1 511 ? -12.552 -4.104 10.370 1.00 96.56 511 VAL A O 1
ATOM 4217 N N . MET A 1 512 ? -12.587 -2.582 8.717 1.00 95.44 512 MET A N 1
ATOM 4218 C CA . MET A 1 512 ? -12.308 -3.529 7.637 1.00 95.44 512 MET A CA 1
ATOM 4219 C C . MET A 1 512 ? -10.930 -4.190 7.804 1.00 95.44 512 MET A C 1
ATOM 4221 O O . MET A 1 512 ? -10.858 -5.417 7.797 1.00 95.44 512 MET A O 1
ATOM 4225 N N . ASP A 1 513 ? -9.861 -3.407 7.984 1.00 93.31 513 ASP A N 1
ATOM 4226 C CA . ASP A 1 513 ? -8.483 -3.893 8.173 1.00 93.31 513 ASP A CA 1
ATOM 4227 C C . ASP A 1 513 ? -8.381 -4.811 9.400 1.00 93.31 513 ASP A C 1
ATOM 4229 O O . ASP A 1 513 ? -7.756 -5.872 9.350 1.00 93.31 513 ASP A O 1
ATOM 4233 N N . PHE A 1 514 ? -9.073 -4.459 10.489 1.00 96.31 514 PHE A N 1
ATOM 4234 C CA . PHE A 1 514 ? -9.168 -5.317 11.665 1.00 96.31 514 PHE A CA 1
ATOM 4235 C C . PHE A 1 514 ? -9.814 -6.673 11.353 1.00 96.31 514 PHE A C 1
ATOM 4237 O O . PHE A 1 514 ? -9.230 -7.709 11.676 1.00 96.31 514 PHE A O 1
ATOM 4244 N N . PHE A 1 515 ? -10.992 -6.695 10.717 1.00 97.69 515 PHE A N 1
ATOM 4245 C CA . PHE A 1 515 ? -11.660 -7.960 10.398 1.00 97.69 515 PHE A CA 1
ATOM 4246 C C . PHE A 1 515 ? -10.856 -8.798 9.409 1.00 97.69 515 PHE A C 1
ATOM 4248 O O . PHE A 1 515 ? -10.743 -10.002 9.612 1.00 97.69 515 PHE A O 1
ATOM 4255 N N . GLN A 1 516 ? -10.262 -8.181 8.385 1.00 95.38 516 GLN A N 1
ATOM 4256 C CA . GLN A 1 516 ? -9.394 -8.868 7.428 1.00 95.38 516 GLN A CA 1
ATOM 4257 C C . GLN A 1 516 ? -8.225 -9.555 8.131 1.00 95.38 516 GLN A C 1
ATOM 4259 O O . GLN A 1 516 ? -7.973 -10.737 7.901 1.00 95.38 516 GLN A O 1
ATOM 4264 N N . ARG A 1 517 ? -7.551 -8.834 9.033 1.00 93.50 517 ARG A N 1
ATOM 4265 C CA . ARG A 1 517 ? -6.456 -9.372 9.839 1.00 93.50 517 ARG A CA 1
ATOM 4266 C C . ARG A 1 517 ? -6.904 -10.551 10.696 1.00 93.50 517 ARG A C 1
ATOM 4268 O O . ARG A 1 517 ? -6.245 -11.585 10.688 1.00 93.50 517 ARG A O 1
ATOM 4275 N N . GLU A 1 518 ? -7.967 -10.384 11.480 1.00 96.06 518 GLU A N 1
ATOM 4276 C CA . GLU A 1 518 ? -8.423 -11.433 12.398 1.00 96.06 518 GLU A CA 1
ATOM 4277 C C . GLU A 1 518 ? -8.975 -12.652 11.644 1.00 96.06 518 GLU A C 1
ATOM 4279 O O . GLU A 1 518 ? -8.792 -13.778 12.102 1.00 96.06 518 GLU A O 1
ATOM 4284 N N . LEU A 1 519 ? -9.576 -12.452 10.466 1.00 96.69 519 LEU A N 1
ATOM 4285 C CA . LEU A 1 519 ? -10.132 -13.519 9.634 1.00 96.69 519 LEU A CA 1
ATOM 4286 C C . LEU A 1 519 ? -9.070 -14.540 9.211 1.00 96.69 519 LEU A C 1
ATOM 4288 O O . LEU A 1 519 ? -9.359 -15.734 9.218 1.00 96.69 519 LEU A O 1
ATOM 4292 N N . VAL A 1 520 ? -7.864 -14.082 8.855 1.00 94.19 520 VAL A N 1
ATOM 4293 C CA . VAL A 1 520 ? -6.770 -14.940 8.358 1.00 94.19 520 VAL A CA 1
ATOM 4294 C C . VAL A 1 520 ? -5.749 -15.322 9.436 1.00 94.19 520 VAL A C 1
ATOM 4296 O O . VAL A 1 520 ? -4.812 -16.065 9.160 1.00 94.19 520 VAL A O 1
ATOM 4299 N N . ALA A 1 521 ? -5.907 -14.832 10.670 1.00 92.44 521 ALA A N 1
ATOM 4300 C CA . ALA A 1 521 ? -4.915 -15.012 11.730 1.00 92.44 521 ALA A CA 1
ATOM 4301 C C . ALA A 1 521 ? -4.865 -16.441 12.306 1.00 92.44 521 ALA A C 1
ATOM 4303 O O . ALA A 1 521 ? -3.776 -16.949 12.571 1.00 92.44 521 ALA A O 1
ATOM 4304 N N . SER A 1 522 ? -6.018 -17.070 12.556 1.00 92.19 522 SER A N 1
ATOM 4305 C CA . SER A 1 522 ? -6.131 -18.457 13.039 1.00 92.19 522 SER A CA 1
ATOM 4306 C C . SER A 1 522 ? -7.566 -18.972 12.904 1.00 92.19 522 SER A C 1
ATOM 4308 O O . SER A 1 522 ? -8.498 -18.175 12.890 1.00 92.19 522 SER A O 1
ATOM 4310 N N . GLU A 1 523 ? -7.764 -20.294 12.897 1.00 90.75 523 GLU A N 1
ATOM 4311 C CA . GLU A 1 523 ? -9.093 -20.929 12.795 1.00 90.75 523 GLU A CA 1
ATOM 4312 C C . GLU A 1 523 ? -10.073 -20.464 13.892 1.00 90.75 523 GLU A C 1
ATOM 4314 O O . GLU A 1 523 ? -11.247 -20.173 13.628 1.00 90.75 523 GLU A O 1
ATOM 4319 N N . THR A 1 524 ? -9.586 -20.320 15.131 1.00 93.19 524 THR A N 1
ATOM 4320 C CA . THR A 1 524 ? -10.379 -19.786 16.248 1.00 93.19 524 THR A CA 1
ATOM 4321 C C . THR A 1 524 ? -10.857 -18.368 15.948 1.00 93.19 524 THR A C 1
ATOM 4323 O O . THR A 1 524 ? -12.036 -18.059 16.118 1.00 93.19 524 THR A O 1
ATOM 4326 N N . LYS A 1 525 ? -9.965 -17.504 15.455 1.00 94.81 525 LYS A N 1
ATOM 4327 C CA . LYS A 1 525 ? -10.291 -16.109 15.143 1.00 94.81 525 LYS A CA 1
ATOM 4328 C C . LYS A 1 525 ? -11.201 -15.994 13.928 1.00 94.81 525 LYS A C 1
ATOM 4330 O O . LYS A 1 525 ? -12.162 -15.231 13.985 1.00 94.81 525 LYS A O 1
ATOM 4335 N N . THR A 1 526 ? -10.986 -16.807 12.892 1.00 96.38 526 THR A N 1
ATOM 4336 C CA . THR A 1 526 ? -11.911 -16.954 11.759 1.00 96.38 526 THR A CA 1
ATOM 4337 C C . THR A 1 526 ? -13.326 -17.224 12.263 1.00 96.38 526 THR A C 1
ATOM 4339 O O . THR A 1 526 ? -14.266 -16.536 11.868 1.00 96.38 526 THR A O 1
ATOM 4342 N N . SER A 1 527 ? -13.479 -18.180 13.182 1.00 96.38 527 SER A N 1
ATOM 4343 C CA . SER A 1 527 ? -14.782 -18.547 13.742 1.00 96.38 527 SER A CA 1
ATOM 4344 C C . SER A 1 527 ? -15.442 -17.384 14.488 1.00 96.38 527 SER A C 1
ATOM 4346 O O . SER A 1 527 ? -16.638 -17.151 14.314 1.00 96.38 527 SER A O 1
ATOM 4348 N N . ILE A 1 528 ? -14.674 -16.612 15.267 1.00 97.69 528 ILE A N 1
ATOM 4349 C CA . ILE A 1 528 ? -15.185 -15.431 15.983 1.00 97.69 528 ILE A CA 1
ATOM 4350 C C . ILE A 1 528 ? -15.598 -14.329 14.998 1.00 97.69 528 ILE A C 1
ATOM 4352 O O . ILE A 1 528 ? -16.675 -13.752 15.145 1.00 97.69 528 ILE A O 1
ATOM 4356 N N . VAL A 1 529 ? -14.793 -14.056 13.966 1.00 98.12 529 VAL A N 1
ATOM 4357 C CA . VAL A 1 529 ? -15.134 -13.078 12.919 1.00 98.12 529 VAL A CA 1
ATOM 4358 C C . VAL A 1 529 ? -16.429 -13.480 12.214 1.00 98.12 529 VAL A C 1
ATOM 4360 O O . VAL A 1 529 ? -17.343 -12.664 12.098 1.00 98.12 529 VAL A O 1
ATOM 4363 N N . LEU A 1 530 ? -16.554 -14.742 11.796 1.00 97.88 530 LEU A N 1
ATOM 4364 C CA . LEU A 1 530 ? -17.774 -15.239 11.160 1.00 97.88 530 LEU A CA 1
ATOM 4365 C C . LEU A 1 530 ? -18.980 -15.195 12.114 1.00 97.88 530 LEU A C 1
ATOM 4367 O O . LEU A 1 530 ? -20.080 -14.872 11.670 1.00 97.88 530 LEU A O 1
ATOM 4371 N N . ASP A 1 531 ? -18.810 -15.446 13.416 1.00 97.25 531 ASP A N 1
ATOM 4372 C CA . ASP A 1 531 ? -19.899 -15.287 14.392 1.00 97.25 531 ASP A CA 1
ATOM 4373 C C . ASP A 1 531 ? -20.368 -13.830 14.512 1.00 97.25 531 ASP A C 1
ATOM 4375 O O . ASP A 1 531 ? -21.572 -13.555 14.505 1.00 97.25 531 ASP A O 1
ATOM 4379 N N . ILE A 1 532 ? -19.429 -12.883 14.583 1.00 98.12 532 ILE A N 1
ATOM 4380 C CA . ILE A 1 532 ? -19.737 -11.450 14.633 1.00 98.12 532 ILE A CA 1
ATOM 4381 C C . ILE A 1 532 ? -20.506 -11.028 13.374 1.00 98.12 532 ILE A C 1
ATOM 4383 O O . ILE A 1 532 ? -21.527 -10.337 13.475 1.00 98.12 532 ILE A O 1
ATOM 4387 N N . LEU A 1 533 ? -20.045 -11.475 12.202 1.00 98.00 533 LEU A N 1
ATOM 4388 C CA . LEU A 1 533 ? -20.590 -11.081 10.906 1.00 98.00 533 LEU A CA 1
ATOM 4389 C C . LEU A 1 533 ? -21.880 -11.819 10.517 1.00 98.00 533 LEU A C 1
ATOM 4391 O O . LEU A 1 533 ? -22.659 -11.247 9.764 1.00 98.00 533 LEU A O 1
ATOM 4395 N N . PHE A 1 534 ? -22.153 -13.037 10.998 1.00 97.31 534 PHE A N 1
ATOM 4396 C CA . PHE A 1 534 ? -23.309 -13.835 10.539 1.00 97.31 534 PHE A CA 1
ATOM 4397 C C . PHE A 1 534 ? -24.309 -14.216 11.640 1.00 97.31 534 PHE A C 1
ATOM 4399 O O . PHE A 1 534 ? -25.511 -14.284 11.378 1.00 97.31 534 PHE A O 1
ATOM 4406 N N . THR A 1 535 ? -23.881 -14.408 12.888 1.00 95.50 535 THR A N 1
ATOM 4407 C CA . THR A 1 535 ? -24.776 -14.918 13.939 1.00 95.50 535 THR A CA 1
ATOM 4408 C C . THR A 1 535 ? -25.648 -13.813 14.537 1.00 95.50 535 THR A C 1
ATOM 4410 O O . THR A 1 535 ? -25.153 -12.825 15.095 1.00 95.50 535 THR A O 1
ATOM 4413 N N . GLY A 1 536 ? -26.971 -14.005 14.477 1.00 91.62 536 GLY A N 1
ATOM 4414 C CA . GLY A 1 536 ? -27.957 -13.059 15.016 1.00 91.62 536 GLY A CA 1
ATOM 4415 C C . GLY A 1 536 ? -28.018 -11.734 14.249 1.00 91.62 536 GLY A C 1
ATOM 4416 O O . GLY A 1 536 ? -28.414 -10.719 14.816 1.00 91.62 536 GLY A O 1
ATOM 4417 N N . VAL A 1 537 ? -27.565 -11.728 12.992 1.00 95.06 537 VAL A N 1
ATOM 4418 C CA . VAL A 1 537 ? -27.718 -10.598 12.068 1.00 95.06 537 VAL A CA 1
ATOM 4419 C C . VAL A 1 537 ? -29.140 -10.603 11.526 1.00 95.06 537 VAL A C 1
ATOM 4421 O O . VAL A 1 537 ? -29.622 -11.645 11.084 1.00 95.06 537 VAL A O 1
ATOM 4424 N N . ASP A 1 538 ? -29.784 -9.443 11.490 1.00 94.44 538 ASP A N 1
ATOM 4425 C CA . ASP A 1 538 ? -30.962 -9.256 10.651 1.00 94.44 538 ASP A CA 1
ATOM 4426 C C . ASP A 1 538 ? -30.506 -8.859 9.242 1.00 94.44 538 ASP A C 1
ATOM 4428 O O . ASP A 1 538 ? -30.040 -7.744 9.015 1.00 94.44 538 ASP A O 1
ATOM 4432 N N . PHE A 1 539 ? -30.585 -9.786 8.290 1.00 95.94 539 PHE A N 1
ATOM 4433 C CA . PHE A 1 539 ? -30.211 -9.504 6.905 1.00 95.94 539 PHE A CA 1
ATOM 4434 C C . PHE A 1 539 ? -31.259 -8.632 6.201 1.00 95.94 539 PHE A C 1
ATOM 4436 O O . PHE A 1 539 ? -30.922 -7.930 5.254 1.00 95.94 539 PHE A O 1
ATOM 4443 N N . SER A 1 540 ? -32.506 -8.563 6.681 1.00 94.69 540 SER A N 1
ATOM 4444 C CA . SER A 1 540 ? -33.559 -7.764 6.034 1.00 94.69 540 SER A CA 1
ATOM 4445 C C . SER A 1 540 ? -33.274 -6.252 6.022 1.00 94.69 540 SER A C 1
ATOM 4447 O O . SER A 1 540 ? -33.830 -5.518 5.199 1.00 94.69 540 SER A O 1
ATOM 4449 N N . ILE A 1 541 ? -32.374 -5.781 6.894 1.00 95.06 541 ILE A N 1
ATOM 4450 C CA . ILE A 1 541 ? -31.940 -4.379 6.974 1.00 95.06 541 ILE A CA 1
ATOM 4451 C C . ILE A 1 541 ? -30.664 -4.073 6.178 1.00 95.06 541 ILE A C 1
ATOM 4453 O O . ILE A 1 541 ? -30.196 -2.937 6.220 1.00 95.06 541 ILE A O 1
ATOM 4457 N N . PHE A 1 542 ? -30.092 -5.036 5.448 1.00 96.00 542 PHE A N 1
ATOM 4458 C CA . PHE A 1 542 ? -28.872 -4.788 4.679 1.00 96.00 542 PHE A CA 1
ATOM 4459 C C . PHE A 1 542 ? -29.118 -3.797 3.549 1.00 96.00 542 PHE A C 1
ATOM 4461 O O . PHE A 1 542 ? -30.029 -3.951 2.733 1.00 96.00 542 PHE A O 1
ATOM 4468 N N . THR A 1 543 ? -28.233 -2.813 3.474 1.00 94.75 543 THR A N 1
ATOM 4469 C CA . THR A 1 543 ? -28.151 -1.878 2.356 1.00 94.75 543 THR A CA 1
ATOM 4470 C C . THR A 1 543 ? -27.009 -2.261 1.423 1.00 94.75 543 THR A C 1
ATOM 4472 O O . THR A 1 543 ? -26.221 -3.172 1.701 1.00 94.75 543 THR A O 1
ATOM 4475 N N . ARG A 1 544 ? -26.875 -1.522 0.320 1.00 92.56 544 ARG A N 1
ATOM 4476 C CA . ARG A 1 544 ? -25.734 -1.657 -0.585 1.00 92.56 544 ARG A CA 1
ATOM 4477 C C . ARG A 1 544 ? -24.401 -1.452 0.144 1.00 92.56 544 ARG A C 1
ATOM 4479 O O . ARG A 1 544 ? -23.489 -2.242 -0.053 1.00 92.56 544 ARG A O 1
ATOM 4486 N N . GLU A 1 545 ? -24.302 -0.446 1.006 1.00 92.69 545 GLU A N 1
ATOM 4487 C CA . GLU A 1 545 ? -23.099 -0.128 1.786 1.00 92.69 545 GLU A CA 1
ATOM 4488 C C . GLU A 1 545 ? -22.732 -1.268 2.739 1.00 92.69 545 GLU A C 1
ATOM 4490 O O . GLU A 1 545 ? -21.557 -1.602 2.876 1.00 92.69 545 GLU A O 1
ATOM 4495 N N . THR A 1 546 ? -23.741 -1.907 3.344 1.00 95.56 546 THR A N 1
ATOM 4496 C CA . THR A 1 546 ? -23.533 -3.073 4.215 1.00 95.56 546 THR A CA 1
ATOM 4497 C C . THR A 1 546 ? -22.939 -4.233 3.420 1.00 95.56 546 THR A C 1
ATOM 4499 O O . THR A 1 546 ? -21.929 -4.806 3.820 1.00 95.56 546 THR A O 1
ATOM 4502 N N . ILE A 1 547 ? -23.529 -4.554 2.264 1.00 95.62 547 ILE A N 1
ATOM 4503 C CA . ILE A 1 547 ? -23.031 -5.614 1.378 1.00 95.62 547 ILE A CA 1
ATOM 4504 C C . ILE A 1 547 ? -21.603 -5.293 0.926 1.00 95.62 547 ILE A C 1
ATOM 4506 O O . ILE A 1 547 ? -20.722 -6.138 1.045 1.00 95.62 547 ILE A O 1
ATOM 4510 N N . GLU A 1 548 ? -21.349 -4.068 0.462 1.00 93.81 548 GLU A N 1
ATOM 4511 C CA . GLU A 1 548 ? -20.017 -3.644 0.026 1.00 93.81 548 GLU A CA 1
ATOM 4512 C C . GLU A 1 548 ? -18.974 -3.760 1.151 1.00 93.81 548 GLU A C 1
ATOM 4514 O O . GLU A 1 548 ? -17.850 -4.170 0.880 1.00 93.81 548 GLU A O 1
ATOM 4519 N N . PHE A 1 549 ? -19.336 -3.485 2.410 1.00 95.19 549 PHE A N 1
ATOM 4520 C CA . PHE A 1 549 ? -18.442 -3.695 3.552 1.00 95.19 549 PHE A CA 1
ATOM 4521 C C . PHE A 1 549 ? -18.099 -5.179 3.768 1.00 95.19 549 PHE A C 1
ATOM 4523 O O . PHE A 1 549 ? -16.928 -5.508 3.942 1.00 95.19 549 PHE A O 1
ATOM 4530 N N . TYR A 1 550 ? -19.083 -6.088 3.712 1.00 96.81 550 TYR A N 1
ATOM 4531 C CA . TYR A 1 550 ? -18.828 -7.539 3.804 1.00 96.81 550 TYR A CA 1
ATOM 4532 C C . TYR A 1 550 ? -17.894 -7.999 2.684 1.00 96.81 550 TYR A C 1
ATOM 4534 O O . TYR A 1 550 ? -16.917 -8.708 2.923 1.00 96.81 550 TYR A O 1
ATOM 4542 N N . LEU A 1 551 ? -18.187 -7.564 1.460 1.00 95.44 551 LEU A N 1
ATOM 4543 C CA . LEU A 1 551 ? -17.380 -7.849 0.284 1.00 95.44 551 LEU A CA 1
ATOM 4544 C C . LEU A 1 551 ? -15.940 -7.344 0.470 1.00 95.44 551 LEU A C 1
ATOM 4546 O O . LEU A 1 551 ? -14.988 -8.078 0.204 1.00 95.44 551 LEU A O 1
ATOM 4550 N N . ASP A 1 552 ? -15.757 -6.130 0.985 1.00 94.50 552 ASP A N 1
ATOM 4551 C CA . ASP A 1 552 ? -14.428 -5.593 1.256 1.00 94.50 552 ASP A CA 1
ATOM 4552 C C . ASP A 1 552 ? -13.687 -6.397 2.337 1.00 94.50 552 ASP A C 1
ATOM 4554 O O . ASP A 1 552 ? -12.519 -6.722 2.120 1.00 94.50 552 ASP A O 1
ATOM 4558 N N . VAL A 1 553 ? -14.351 -6.813 3.426 1.00 95.44 553 VAL A N 1
ATOM 4559 C CA . VAL A 1 553 ? -13.769 -7.691 4.462 1.00 95.44 553 VAL A CA 1
ATOM 4560 C C . VAL A 1 553 ? -13.303 -9.025 3.875 1.00 95.44 553 VAL A C 1
ATOM 4562 O O . VAL A 1 553 ? -12.168 -9.427 4.106 1.00 95.44 553 VAL A O 1
ATOM 4565 N N . PHE A 1 554 ? -14.123 -9.709 3.076 1.00 95.88 554 PHE A N 1
ATOM 4566 C CA . PHE A 1 554 ? -13.736 -11.011 2.512 1.00 95.88 554 PHE A CA 1
ATOM 4567 C C . PHE A 1 554 ? -12.784 -10.911 1.317 1.00 95.88 554 PHE A C 1
ATOM 4569 O O . PHE A 1 554 ? -12.170 -11.907 0.940 1.00 95.88 554 PHE A O 1
ATOM 4576 N N . GLY A 1 555 ? -12.592 -9.721 0.745 1.00 92.69 555 GLY A N 1
ATOM 4577 C CA . GLY A 1 555 ? -11.666 -9.520 -0.369 1.00 92.69 555 GLY A CA 1
ATOM 4578 C C . GLY A 1 555 ? -10.197 -9.831 -0.043 1.00 92.69 555 GLY A C 1
ATOM 4579 O O . GLY A 1 555 ? -9.430 -10.103 -0.965 1.00 92.69 555 GLY A O 1
ATOM 4580 N N . ILE A 1 556 ? -9.806 -9.867 1.242 1.00 93.06 556 ILE A N 1
ATOM 4581 C CA . ILE A 1 556 ? -8.463 -10.305 1.676 1.00 93.06 556 ILE A CA 1
ATOM 4582 C C . ILE A 1 556 ? -8.140 -11.739 1.233 1.00 93.06 556 ILE A C 1
ATOM 4584 O O . ILE A 1 556 ? -6.978 -12.055 0.975 1.00 93.06 556 ILE A O 1
ATOM 4588 N N . LEU A 1 557 ? -9.162 -12.591 1.086 1.00 94.69 557 LEU A N 1
ATOM 4589 C CA . LEU A 1 557 ? -8.997 -13.995 0.711 1.00 94.69 557 LEU A CA 1
ATOM 4590 C C . LEU A 1 557 ? -8.364 -14.143 -0.676 1.00 94.69 557 LEU A C 1
ATOM 4592 O O . LEU A 1 557 ? -7.562 -15.048 -0.872 1.00 94.69 557 LEU A O 1
ATOM 4596 N N . LEU A 1 558 ? -8.642 -13.231 -1.619 1.00 94.00 558 LEU A N 1
ATOM 4597 C CA . LEU A 1 558 ? -8.009 -13.274 -2.941 1.00 94.00 558 LEU A CA 1
ATOM 4598 C C . LEU A 1 558 ? -6.494 -13.058 -2.841 1.00 94.00 558 LEU A C 1
ATOM 4600 O O . LEU A 1 558 ? -5.719 -13.808 -3.433 1.00 94.00 558 LEU A O 1
ATOM 4604 N N . SER A 1 559 ? -6.070 -12.026 -2.105 1.00 91.50 559 SER A N 1
ATOM 4605 C CA . SER A 1 559 ? -4.647 -11.736 -1.907 1.00 91.50 559 SER A CA 1
ATOM 4606 C C . SER A 1 559 ? -3.946 -12.828 -1.106 1.00 91.50 559 SER A C 1
ATOM 4608 O O . SER A 1 559 ? -2.852 -13.225 -1.491 1.00 91.50 559 SER A O 1
ATOM 4610 N N . GLU A 1 560 ? -4.583 -13.356 -0.057 1.00 92.25 560 GLU A N 1
ATOM 4611 C CA . GLU A 1 560 ? -4.018 -14.438 0.757 1.00 92.25 560 GLU A CA 1
ATOM 4612 C C . GLU A 1 560 ? -3.842 -15.714 -0.079 1.00 92.25 560 GLU A C 1
ATOM 4614 O O . GLU A 1 560 ? -2.780 -16.339 -0.051 1.00 92.25 560 GLU A O 1
ATOM 4619 N N . TYR A 1 561 ? -4.843 -16.071 -0.894 1.00 94.00 561 TYR A N 1
ATOM 4620 C CA . TYR A 1 561 ? -4.774 -17.239 -1.772 1.00 94.00 561 TYR A CA 1
ATOM 4621 C C . TYR A 1 561 ? -3.670 -17.098 -2.827 1.00 94.00 561 TYR A C 1
ATOM 4623 O O . TYR A 1 561 ? -2.919 -18.048 -3.072 1.00 94.00 561 TYR A O 1
ATOM 4631 N N . PHE A 1 562 ? -3.545 -15.911 -3.433 1.00 92.75 562 PHE A N 1
ATOM 4632 C CA . PHE A 1 562 ? -2.512 -15.605 -4.424 1.00 92.75 562 PHE A CA 1
ATOM 4633 C C . PHE A 1 562 ? -1.099 -15.645 -3.818 1.00 92.75 562 PHE A C 1
ATOM 4635 O O . PHE A 1 562 ? -0.224 -16.325 -4.359 1.00 92.75 562 PHE A O 1
ATOM 4642 N N . ASP A 1 563 ? -0.881 -14.965 -2.688 1.00 91.00 563 ASP A N 1
ATOM 4643 C CA . ASP A 1 563 ? 0.436 -14.855 -2.042 1.00 91.00 563 ASP A CA 1
ATOM 4644 C C . ASP A 1 563 ? 0.925 -16.210 -1.499 1.00 91.00 563 ASP A C 1
ATOM 4646 O O . ASP A 1 563 ? 2.107 -16.540 -1.607 1.00 91.00 563 ASP A O 1
ATOM 4650 N N . SER A 1 564 ? -0.001 -17.074 -1.065 1.00 92.50 564 SER A N 1
ATOM 4651 C CA . SER A 1 564 ? 0.276 -18.423 -0.538 1.00 92.50 564 SER A CA 1
ATOM 4652 C C . SER A 1 564 ? 0.742 -19.453 -1.585 1.00 92.50 564 SER A C 1
ATOM 4654 O O . SER A 1 564 ? 0.729 -20.653 -1.326 1.00 92.50 564 SER A O 1
ATOM 4656 N N . HIS A 1 565 ? 1.179 -19.037 -2.777 1.00 89.19 565 HIS A N 1
ATOM 4657 C CA . HIS A 1 565 ? 1.617 -19.948 -3.849 1.00 89.19 565 HIS A CA 1
ATOM 4658 C C . HIS A 1 565 ? 2.778 -20.875 -3.485 1.00 89.19 565 HIS A C 1
ATOM 4660 O O . HIS A 1 565 ? 2.895 -21.958 -4.057 1.00 89.19 565 HIS A O 1
ATOM 4666 N N . SER A 1 566 ? 3.627 -20.465 -2.547 1.00 89.50 566 SER A N 1
ATOM 4667 C CA . SER A 1 566 ? 4.722 -21.280 -2.022 1.00 89.50 566 SER A CA 1
ATOM 4668 C C . SER A 1 566 ? 4.415 -21.905 -0.656 1.00 89.50 566 SER A C 1
ATOM 4670 O O . SER A 1 566 ? 5.255 -22.635 -0.136 1.00 89.50 566 SER A O 1
ATOM 4672 N N . ASP A 1 567 ? 3.251 -21.621 -0.065 1.00 92.81 567 ASP A N 1
ATOM 4673 C CA . ASP A 1 567 ? 2.874 -22.025 1.292 1.00 92.81 567 ASP A CA 1
ATOM 4674 C C . ASP A 1 567 ? 1.562 -22.823 1.272 1.00 92.81 567 ASP A C 1
ATOM 4676 O O . ASP A 1 567 ? 0.452 -22.283 1.279 1.00 92.81 567 ASP A O 1
ATOM 4680 N N . LYS A 1 568 ? 1.705 -24.151 1.228 1.00 90.44 568 LYS A N 1
ATOM 4681 C CA . LYS A 1 568 ? 0.567 -25.070 1.133 1.00 90.44 568 LYS A CA 1
ATOM 4682 C C . LYS A 1 568 ? -0.342 -25.005 2.364 1.00 90.44 568 LYS A C 1
ATOM 4684 O O . LYS A 1 568 ? -1.551 -25.157 2.215 1.00 90.44 568 LYS A O 1
ATOM 4689 N N . GLU A 1 569 ? 0.209 -24.791 3.558 1.00 91.31 569 GLU A N 1
ATOM 4690 C CA . GLU A 1 569 ? -0.585 -24.747 4.791 1.00 91.31 569 GLU A CA 1
ATOM 4691 C C . GLU A 1 569 ? -1.465 -23.499 4.824 1.00 91.31 569 GLU A C 1
ATOM 4693 O O . GLU A 1 569 ? -2.668 -23.604 5.075 1.00 91.31 569 GLU A O 1
ATOM 4698 N N . LYS A 1 570 ? -0.907 -22.335 4.471 1.00 91.44 570 LYS A N 1
ATOM 4699 C CA . LYS A 1 570 ? -1.698 -21.103 4.344 1.00 91.44 570 LYS A CA 1
ATOM 4700 C C . LYS A 1 570 ? -2.773 -21.202 3.271 1.00 91.44 570 LYS A C 1
ATOM 4702 O O . LYS A 1 570 ? -3.895 -20.746 3.491 1.00 91.44 570 LYS A O 1
ATOM 4707 N N . ARG A 1 571 ? -2.465 -21.840 2.136 1.00 92.25 571 ARG A N 1
ATOM 4708 C CA . ARG A 1 571 ? -3.446 -22.064 1.068 1.00 92.25 571 ARG A CA 1
ATOM 4709 C C . ARG A 1 571 ? -4.621 -22.911 1.554 1.00 92.25 571 ARG A C 1
ATOM 4711 O O . ARG A 1 571 ? -5.756 -22.469 1.430 1.00 92.25 571 ARG A O 1
ATOM 4718 N N . VAL A 1 572 ? -4.357 -24.051 2.195 1.00 92.75 572 VAL A N 1
ATOM 4719 C CA . VAL A 1 572 ? -5.405 -24.909 2.784 1.00 92.75 572 VAL A CA 1
ATOM 4720 C C . VAL A 1 572 ? -6.213 -24.161 3.848 1.00 92.75 572 VAL A C 1
ATOM 4722 O O . VAL A 1 572 ? -7.435 -24.288 3.895 1.00 92.75 572 VAL A O 1
ATOM 4725 N N . ASN A 1 573 ? -5.568 -23.335 4.677 1.00 93.44 573 ASN A N 1
ATOM 4726 C CA . ASN A 1 573 ? -6.278 -22.496 5.642 1.00 93.44 573 ASN A CA 1
ATOM 4727 C C . ASN A 1 573 ? -7.245 -21.520 4.946 1.00 93.44 573 ASN A C 1
ATOM 4729 O O . ASN A 1 573 ? -8.396 -21.402 5.356 1.00 93.44 573 ASN A O 1
ATOM 4733 N N . CYS A 1 574 ? -6.816 -20.872 3.859 1.00 95.06 574 CYS A N 1
ATOM 4734 C CA . CYS A 1 574 ? -7.680 -20.005 3.057 1.00 95.06 574 CYS A CA 1
ATOM 4735 C C . CYS A 1 574 ? -8.896 -20.765 2.492 1.00 95.06 574 CYS A C 1
ATOM 4737 O O . CYS A 1 574 ? -10.024 -20.282 2.597 1.00 95.06 574 CYS A O 1
ATOM 4739 N N . GLU A 1 575 ? -8.696 -21.982 1.979 1.00 95.44 575 GLU A N 1
ATOM 4740 C CA . GLU A 1 575 ? -9.784 -22.848 1.493 1.00 95.44 575 GLU A CA 1
ATOM 4741 C C . GLU A 1 575 ? -10.784 -23.194 2.609 1.00 95.44 575 GLU A C 1
ATOM 4743 O O . GLU A 1 575 ? -11.995 -23.080 2.415 1.00 95.44 575 GLU A O 1
ATOM 4748 N N . ASN A 1 576 ? -10.300 -23.520 3.812 1.00 95.81 576 ASN A N 1
ATOM 4749 C CA . ASN A 1 576 ? -11.147 -23.792 4.980 1.00 95.81 576 ASN A CA 1
ATOM 4750 C C . ASN A 1 576 ? -11.978 -22.572 5.409 1.00 95.81 576 ASN A C 1
ATOM 4752 O O . ASN A 1 576 ? -13.150 -22.716 5.782 1.00 95.81 576 ASN A O 1
ATOM 4756 N N . ILE A 1 577 ? -11.400 -21.367 5.330 1.00 97.56 577 ILE A N 1
ATOM 4757 C CA . ILE A 1 577 ? -12.132 -20.118 5.579 1.00 97.56 577 ILE A CA 1
ATOM 4758 C C . ILE A 1 577 ? -13.264 -19.967 4.555 1.00 97.56 577 ILE A C 1
ATOM 4760 O O . ILE A 1 577 ? -14.390 -19.644 4.936 1.00 97.56 577 ILE A O 1
ATOM 4764 N N . ILE A 1 578 ? -12.999 -20.245 3.274 1.00 97.31 578 ILE A N 1
ATOM 4765 C CA . ILE A 1 578 ? -13.999 -20.151 2.201 1.00 97.31 578 ILE A CA 1
ATOM 4766 C C . ILE A 1 578 ? -15.124 -21.172 2.398 1.00 97.31 578 ILE A C 1
ATOM 4768 O O . ILE A 1 578 ? -16.286 -20.791 2.292 1.00 97.31 578 ILE A O 1
ATOM 4772 N N . TYR A 1 579 ? -14.827 -22.424 2.759 1.00 96.62 579 TYR A N 1
ATOM 4773 C CA . TYR A 1 579 ? -15.868 -23.417 3.065 1.00 96.62 579 TYR A CA 1
ATOM 4774 C C . TYR A 1 579 ? -16.737 -23.005 4.262 1.00 96.62 579 TYR A C 1
ATOM 4776 O O . TYR A 1 579 ? -17.961 -23.163 4.249 1.00 96.62 579 TYR A O 1
ATOM 4784 N N . SER A 1 580 ? -16.120 -22.432 5.296 1.00 97.12 580 SER A N 1
ATOM 4785 C CA . SER A 1 580 ? -16.848 -21.916 6.461 1.00 97.12 580 SER A CA 1
ATOM 4786 C C . SER A 1 580 ? -17.748 -20.737 6.079 1.00 97.12 580 SER A C 1
ATOM 4788 O O . SER A 1 580 ? -18.900 -20.661 6.512 1.00 97.12 580 SER A O 1
ATOM 4790 N N . LEU A 1 581 ? -17.245 -19.840 5.229 1.00 97.75 581 LEU A N 1
ATOM 4791 C CA . LEU A 1 581 ? -17.992 -18.709 4.687 1.00 97.75 581 LEU A CA 1
ATOM 4792 C C . LEU A 1 581 ? -19.152 -19.166 3.792 1.00 97.75 581 LEU A C 1
ATOM 4794 O O . LEU A 1 581 ? -20.258 -18.644 3.915 1.00 97.75 581 LEU A O 1
ATOM 4798 N N . GLU A 1 582 ? -18.924 -20.157 2.931 1.00 97.69 582 GLU A N 1
ATOM 4799 C CA . GLU A 1 582 ? -19.935 -20.765 2.065 1.00 97.69 582 GLU A CA 1
ATOM 4800 C C . GLU A 1 582 ? -21.120 -21.268 2.893 1.00 97.69 582 GLU A C 1
ATOM 4802 O O . GLU A 1 582 ? -22.263 -20.889 2.628 1.00 97.69 582 GLU A O 1
ATOM 4807 N N . SER A 1 583 ? -20.838 -22.036 3.950 1.00 96.69 583 SER A N 1
ATOM 4808 C CA . SER A 1 583 ? -21.851 -22.524 4.888 1.00 96.69 583 SER A CA 1
ATOM 4809 C C . SER A 1 583 ? -22.689 -21.371 5.458 1.00 96.69 583 SER A C 1
ATOM 4811 O O . SER A 1 583 ? -23.916 -21.368 5.328 1.00 96.69 583 SER A O 1
ATOM 4813 N N . LYS A 1 584 ? -22.041 -20.310 5.958 1.00 97.62 584 LYS A N 1
ATOM 4814 C CA . LYS A 1 584 ? -22.733 -19.131 6.508 1.00 97.62 584 LYS A CA 1
ATOM 4815 C C . LYS A 1 584 ? -23.582 -18.378 5.486 1.00 97.62 584 LYS A C 1
ATOM 4817 O O . LYS A 1 584 ? -24.690 -17.961 5.815 1.00 97.62 584 LYS A O 1
ATOM 4822 N N . ILE A 1 585 ? -23.103 -18.211 4.254 1.00 97.31 585 ILE A N 1
ATOM 4823 C CA . ILE A 1 585 ? -23.862 -17.522 3.202 1.00 97.31 585 ILE A CA 1
ATOM 4824 C C . ILE A 1 585 ? -25.085 -18.353 2.793 1.00 97.31 585 ILE A C 1
ATOM 4826 O O . ILE A 1 585 ? -26.164 -17.796 2.592 1.00 97.31 585 ILE A O 1
ATOM 4830 N N . THR A 1 586 ? -24.962 -19.681 2.702 1.00 95.19 586 THR A N 1
ATOM 4831 C CA . THR A 1 586 ? -26.090 -20.544 2.306 1.00 95.19 586 THR A CA 1
ATOM 4832 C C . THR A 1 586 ? -27.252 -20.538 3.303 1.00 95.19 586 THR A C 1
ATOM 4834 O O . THR A 1 586 ? -28.398 -20.711 2.887 1.00 95.19 586 THR A O 1
ATOM 4837 N N . GLU A 1 587 ? -26.986 -20.266 4.584 1.00 95.75 587 GLU A N 1
ATOM 4838 C CA . GLU A 1 587 ? -27.999 -20.159 5.646 1.00 95.75 587 GLU A CA 1
ATOM 4839 C C . GLU A 1 587 ? -28.836 -18.863 5.581 1.00 95.75 587 GLU A C 1
ATOM 4841 O O . GLU A 1 587 ? -29.889 -18.778 6.222 1.00 95.75 587 GLU A O 1
ATOM 4846 N N . ILE A 1 588 ? -28.414 -17.855 4.804 1.00 96.62 588 ILE A N 1
ATOM 4847 C CA . ILE A 1 588 ? -29.136 -16.579 4.656 1.00 96.62 588 ILE A CA 1
ATOM 4848 C C . ILE A 1 588 ? -30.494 -16.817 3.979 1.00 96.62 588 ILE A C 1
ATOM 4850 O O . ILE A 1 588 ? -30.597 -17.536 2.985 1.00 96.62 588 ILE A O 1
ATOM 4854 N N . LYS A 1 589 ? -31.568 -16.200 4.480 1.00 95.19 589 LYS A N 1
ATOM 4855 C CA . LYS A 1 589 ? -32.919 -16.385 3.913 1.00 95.19 589 LYS A CA 1
ATOM 4856 C C . LYS A 1 589 ? -33.211 -15.409 2.775 1.00 95.19 589 LYS A C 1
ATOM 4858 O O . LYS A 1 589 ? -33.943 -15.732 1.844 1.00 95.19 589 LYS A O 1
ATOM 4863 N N . GLU A 1 590 ? -32.629 -14.223 2.843 1.00 96.19 590 GLU A N 1
ATOM 4864 C CA . GLU A 1 590 ? -32.803 -13.117 1.916 1.00 96.19 590 GLU A CA 1
ATOM 4865 C C . GLU A 1 590 ? -32.005 -13.362 0.631 1.00 96.19 590 GLU A C 1
ATOM 4867 O O . GLU A 1 590 ? -30.818 -13.045 0.536 1.00 96.19 590 GLU A O 1
ATOM 4872 N N . GLU A 1 591 ? -32.676 -13.909 -0.383 1.00 94.88 591 GLU A N 1
ATOM 4873 C CA . GLU A 1 591 ? -32.031 -14.387 -1.612 1.00 94.88 591 GLU A CA 1
ATOM 4874 C C . GLU A 1 591 ? -31.193 -13.319 -2.325 1.00 94.88 591 GLU A C 1
ATOM 4876 O O . GLU A 1 591 ? -30.075 -13.590 -2.750 1.00 94.88 591 GLU A O 1
ATOM 4881 N N . ARG A 1 592 ? -31.676 -12.072 -2.381 1.00 94.81 592 ARG A N 1
ATOM 4882 C CA . ARG A 1 592 ? -30.922 -10.960 -2.980 1.00 94.81 592 ARG A CA 1
ATOM 4883 C C . ARG A 1 592 ? -29.558 -10.757 -2.310 1.00 94.81 592 ARG A C 1
ATOM 4885 O O . ARG A 1 592 ? -28.575 -10.509 -2.997 1.00 94.81 592 ARG A O 1
ATOM 4892 N N . ILE A 1 593 ? -29.504 -10.835 -0.982 1.00 96.00 593 ILE A N 1
ATOM 4893 C CA . ILE A 1 593 ? -28.274 -10.604 -0.212 1.00 96.00 593 ILE A CA 1
ATOM 4894 C C . ILE A 1 593 ? -27.345 -11.799 -0.359 1.00 96.00 593 ILE A C 1
ATOM 4896 O O . ILE A 1 593 ? -26.154 -11.624 -0.598 1.00 96.00 593 ILE A O 1
ATOM 4900 N N . LYS A 1 594 ? -27.904 -13.007 -0.273 1.00 97.00 594 LYS A N 1
ATOM 4901 C CA . LYS A 1 594 ? -27.176 -14.255 -0.498 1.00 97.00 594 LYS A CA 1
ATOM 4902 C C . LYS A 1 594 ? -26.467 -14.255 -1.851 1.00 97.00 594 LYS A C 1
ATOM 4904 O O . LYS A 1 594 ? -25.263 -14.493 -1.896 1.00 97.00 594 LYS A O 1
ATOM 4909 N N . VAL A 1 595 ? -27.193 -13.924 -2.923 1.00 95.69 595 VAL A N 1
ATOM 4910 C CA . VAL A 1 595 ? -26.636 -13.853 -4.277 1.00 95.69 595 VAL A CA 1
ATOM 4911 C C . VAL A 1 595 ? -25.518 -12.820 -4.344 1.00 95.69 595 VAL A C 1
ATOM 4913 O O . VAL A 1 595 ? -24.447 -13.148 -4.837 1.00 95.69 595 VAL A O 1
ATOM 4916 N N . GLU A 1 596 ? -25.694 -11.607 -3.813 1.00 96.44 596 GLU A N 1
ATOM 4917 C CA . GLU A 1 596 ? -24.621 -10.598 -3.810 1.00 96.44 596 GLU A CA 1
ATOM 4918 C C . GLU A 1 596 ? -23.364 -11.055 -3.050 1.00 96.44 596 GLU A C 1
ATOM 4920 O O . GLU A 1 596 ? -22.247 -10.821 -3.514 1.00 96.44 596 GLU A O 1
ATOM 4925 N N . LEU A 1 597 ? -23.523 -11.750 -1.920 1.00 96.94 597 LEU A N 1
ATOM 4926 C CA . LEU A 1 597 ? -22.399 -12.254 -1.126 1.00 96.94 597 LEU A CA 1
ATOM 4927 C C . LEU A 1 597 ? -21.668 -13.441 -1.774 1.00 96.94 597 LEU A C 1
ATOM 4929 O O . LEU A 1 597 ? -20.519 -13.697 -1.415 1.00 96.94 597 LEU A O 1
ATOM 4933 N N . TYR A 1 598 ? -22.240 -14.113 -2.782 1.00 97.06 598 TYR A N 1
ATOM 4934 C CA . TYR A 1 598 ? -21.506 -15.121 -3.563 1.00 97.06 598 TYR A CA 1
ATOM 4935 C C . TYR A 1 598 ? -20.258 -14.562 -4.256 1.00 97.06 598 TYR A C 1
ATOM 4937 O O . TYR A 1 598 ? -19.325 -15.323 -4.510 1.00 97.06 598 TYR A O 1
ATOM 4945 N N . LYS A 1 599 ? -20.168 -13.241 -4.471 1.00 95.19 599 LYS A N 1
ATOM 4946 C CA . LYS A 1 599 ? -18.928 -12.581 -4.919 1.00 95.19 599 LYS A CA 1
ATOM 4947 C C . LYS A 1 599 ? -17.734 -12.925 -4.021 1.00 95.19 599 LYS A C 1
ATOM 4949 O O . LYS A 1 599 ? -16.638 -13.162 -4.522 1.00 95.19 599 LYS A O 1
ATOM 4954 N N . SER A 1 600 ? -17.930 -13.015 -2.704 1.00 94.81 600 SER A N 1
ATOM 4955 C CA . SER A 1 600 ? -16.865 -13.395 -1.766 1.00 94.81 600 SER A CA 1
ATOM 4956 C C . SER A 1 600 ? -16.360 -14.826 -1.978 1.00 94.81 600 SER A C 1
ATOM 4958 O O . SER A 1 600 ? -15.188 -15.089 -1.731 1.00 94.81 600 SER A O 1
ATOM 4960 N N . LEU A 1 601 ? -17.211 -15.736 -2.469 1.00 96.75 601 LEU A N 1
ATOM 4961 C CA . LEU A 1 601 ? -16.858 -17.141 -2.715 1.00 96.75 601 LEU A CA 1
ATOM 4962 C C . LEU A 1 601 ? -16.094 -17.344 -4.025 1.00 96.75 601 LEU A C 1
ATOM 4964 O O . LEU A 1 601 ? -15.361 -18.314 -4.151 1.00 96.75 601 LEU A O 1
ATOM 4968 N N . ILE A 1 602 ? -16.218 -16.423 -4.981 1.00 95.19 602 ILE A N 1
ATOM 4969 C CA . ILE A 1 602 ? -15.430 -16.430 -6.224 1.00 95.19 602 ILE A CA 1
ATOM 4970 C C . ILE A 1 602 ? -14.179 -15.551 -6.127 1.00 95.19 602 ILE A C 1
ATOM 4972 O O . ILE A 1 602 ? -13.631 -15.156 -7.152 1.00 95.19 602 ILE A O 1
ATOM 4976 N N . LEU A 1 603 ? -13.737 -15.216 -4.908 1.00 93.44 603 LEU A N 1
ATOM 4977 C CA . LEU A 1 603 ? -12.541 -14.405 -4.662 1.00 93.44 603 LEU A CA 1
ATOM 4978 C C . LEU A 1 603 ? -12.540 -13.105 -5.488 1.00 93.44 603 LEU A C 1
ATOM 4980 O O . LEU A 1 603 ? -11.561 -12.793 -6.165 1.00 93.44 603 LEU A O 1
ATOM 4984 N N . PHE A 1 604 ? -13.664 -12.382 -5.504 1.00 88.69 604 PHE A N 1
ATOM 4985 C CA . PHE A 1 604 ? -13.821 -11.202 -6.358 1.00 88.69 604 PHE A CA 1
ATOM 4986 C C . PHE A 1 604 ? -12.783 -10.101 -6.064 1.00 88.69 604 PHE A C 1
ATOM 4988 O O . PHE A 1 604 ? -12.275 -9.944 -4.949 1.00 88.69 604 PHE A O 1
ATOM 4995 N N . THR A 1 605 ? -12.516 -9.267 -7.067 1.00 84.62 605 THR A N 1
ATOM 4996 C CA . THR A 1 605 ? -11.629 -8.110 -6.926 1.00 84.62 605 THR A CA 1
ATOM 4997 C C . THR A 1 605 ? -12.308 -6.957 -6.173 1.00 84.62 605 THR A C 1
ATOM 4999 O O . THR A 1 605 ? -13.155 -6.262 -6.737 1.00 84.62 605 THR A O 1
ATOM 5002 N N . ASN A 1 606 ? -11.940 -6.738 -4.903 1.00 80.19 606 ASN A N 1
ATOM 5003 C CA . ASN A 1 606 ? -12.532 -5.701 -4.041 1.00 80.19 606 ASN A CA 1
ATOM 5004 C C . ASN A 1 606 ? -11.969 -4.281 -4.260 1.00 80.19 606 ASN A C 1
ATOM 5006 O O . ASN A 1 606 ? -10.999 -4.070 -4.995 1.00 80.19 606 ASN A O 1
ATOM 5010 N N . ARG A 1 607 ? -12.562 -3.284 -3.582 1.00 70.12 607 ARG A N 1
ATOM 5011 C CA . ARG A 1 607 ? -12.232 -1.863 -3.790 1.00 70.12 607 ARG A CA 1
ATOM 5012 C C . ARG A 1 607 ? -10.832 -1.486 -3.305 1.00 70.12 607 ARG A C 1
ATOM 5014 O O . ARG A 1 607 ? -10.223 -0.617 -3.932 1.00 70.12 607 ARG A O 1
ATOM 5021 N N . TYR A 1 608 ? -10.340 -2.118 -2.239 1.00 65.75 608 TYR A N 1
ATOM 5022 C CA . TYR A 1 608 ? -9.142 -1.680 -1.507 1.00 65.75 608 TYR A CA 1
ATOM 5023 C C . TYR A 1 608 ? -7.902 -2.568 -1.711 1.00 65.75 608 TYR A C 1
ATOM 5025 O O . TYR A 1 608 ? -6.796 -2.043 -1.783 1.00 65.75 608 TYR A O 1
ATOM 5033 N N . GLY A 1 609 ? -8.057 -3.889 -1.842 1.00 57.84 609 GLY A N 1
ATOM 5034 C CA . GLY A 1 609 ? -6.948 -4.856 -1.787 1.00 57.84 609 GLY A CA 1
ATOM 5035 C C . GLY A 1 609 ? -6.438 -5.362 -3.138 1.00 57.84 609 GLY A C 1
ATOM 5036 O O . GLY A 1 609 ? -5.388 -5.994 -3.206 1.00 57.84 609 GLY A O 1
ATOM 5037 N N . THR A 1 610 ? -7.150 -5.092 -4.236 1.00 60.50 610 THR A N 1
ATOM 5038 C CA . THR A 1 610 ? -6.872 -5.752 -5.531 1.00 60.50 610 THR A CA 1
ATOM 5039 C C . THR A 1 610 ? -6.431 -4.797 -6.641 1.00 60.50 610 THR A C 1
ATOM 5041 O O . THR A 1 610 ? -6.163 -5.219 -7.770 1.00 60.50 610 THR A O 1
ATOM 5044 N N . ARG A 1 611 ? -6.241 -3.510 -6.326 1.00 62.03 611 ARG A N 1
ATOM 5045 C CA . ARG A 1 611 ? -5.724 -2.502 -7.265 1.00 62.03 611 ARG A CA 1
ATOM 5046 C C . ARG A 1 611 ? -4.205 -2.647 -7.406 1.00 62.03 611 ARG A C 1
ATOM 5048 O O . ARG A 1 611 ? -3.443 -2.168 -6.578 1.00 62.03 611 ARG A O 1
ATOM 5055 N N . GLY A 1 612 ? -3.755 -3.338 -8.450 1.00 67.75 612 GLY A N 1
ATOM 5056 C CA . GLY A 1 612 ? -2.327 -3.515 -8.728 1.00 67.75 612 GLY A CA 1
ATOM 5057 C C . GLY A 1 612 ? -2.060 -4.424 -9.924 1.00 67.75 612 GLY A C 1
ATOM 5058 O O . GLY A 1 612 ? -2.909 -5.226 -10.310 1.00 67.75 612 GLY A O 1
ATOM 5059 N N . GLU A 1 613 ? -0.877 -4.317 -10.518 1.00 74.19 613 GLU A N 1
ATOM 5060 C CA . GLU A 1 613 ? -0.456 -5.183 -11.621 1.00 74.19 613 GLU A CA 1
ATOM 5061 C C . GLU A 1 613 ? 0.154 -6.474 -11.055 1.00 74.19 613 GLU A C 1
ATOM 5063 O O . GLU A 1 613 ? 1.320 -6.498 -10.667 1.00 74.19 613 GLU A O 1
ATOM 5068 N N . TRP A 1 614 ? -0.649 -7.543 -10.954 1.00 84.75 614 TRP A N 1
ATOM 5069 C CA . TRP A 1 614 ? -0.208 -8.793 -10.312 1.00 84.75 614 TRP A CA 1
ATOM 5070 C C . TRP A 1 614 ? 0.613 -9.721 -11.217 1.00 84.75 614 TRP A C 1
ATOM 5072 O O . TRP A 1 614 ? 1.283 -10.627 -10.727 1.00 84.75 614 TRP A O 1
ATOM 5082 N N . SER A 1 615 ? 0.650 -9.439 -12.522 1.00 78.81 615 SER A N 1
ATOM 5083 C CA . SER A 1 615 ? 1.407 -10.209 -13.521 1.00 78.81 615 SER A CA 1
ATOM 5084 C C . SER A 1 615 ? 2.917 -10.250 -13.263 1.00 78.81 615 SER A C 1
ATOM 5086 O O . SER A 1 615 ? 3.610 -11.107 -13.804 1.00 78.81 615 SER A O 1
ATOM 5088 N N . LYS A 1 616 ? 3.437 -9.325 -12.449 1.00 80.75 616 LYS A N 1
ATOM 5089 C CA . LYS A 1 616 ? 4.862 -9.214 -12.107 1.00 80.75 616 LYS A CA 1
ATOM 5090 C C . LYS A 1 616 ? 5.265 -10.045 -10.889 1.00 80.75 616 LYS A C 1
ATOM 5092 O O . LYS A 1 616 ? 6.462 -10.190 -10.647 1.00 80.75 616 LYS A O 1
ATOM 5097 N N . TYR A 1 617 ? 4.306 -10.566 -10.122 1.00 83.94 617 TYR A N 1
ATOM 5098 C CA . TYR A 1 617 ? 4.597 -11.339 -8.917 1.00 83.94 617 TYR A CA 1
ATOM 5099 C C . TYR A 1 617 ? 4.606 -12.847 -9.201 1.00 83.94 617 TYR A C 1
ATOM 5101 O O . TYR A 1 617 ? 3.817 -13.328 -10.023 1.00 83.94 617 TYR A O 1
ATOM 5109 N N . PRO A 1 618 ? 5.487 -13.609 -8.525 1.00 85.19 618 PRO A N 1
ATOM 5110 C CA . PRO A 1 618 ? 5.460 -15.063 -8.574 1.00 85.19 618 PRO A CA 1
ATOM 5111 C C . PRO A 1 618 ? 4.088 -15.610 -8.174 1.00 85.19 618 PRO A C 1
ATOM 5113 O O . PRO A 1 618 ? 3.453 -15.117 -7.250 1.00 85.19 618 PRO A O 1
ATOM 5116 N N . SER A 1 619 ? 3.633 -16.628 -8.898 1.00 87.75 619 SER A N 1
ATOM 5117 C CA . SER A 1 619 ? 2.387 -17.344 -8.623 1.00 87.75 619 SER A CA 1
ATOM 5118 C C . SER A 1 619 ? 2.471 -18.753 -9.206 1.00 87.75 619 SER A C 1
ATOM 5120 O O . SER A 1 619 ? 3.215 -19.010 -10.162 1.00 87.75 619 SER A O 1
ATOM 5122 N N . GLY A 1 620 ? 1.699 -19.665 -8.630 1.00 90.56 620 GLY A N 1
ATOM 5123 C CA . GLY A 1 620 ? 1.611 -21.057 -9.042 1.00 90.56 620 GLY A CA 1
ATOM 5124 C C . GLY A 1 620 ? 0.434 -21.735 -8.356 1.00 90.56 620 GLY A C 1
ATOM 5125 O O . GLY A 1 620 ? 0.060 -21.346 -7.247 1.00 90.56 620 GLY A O 1
ATOM 5126 N N . TYR A 1 621 ? -0.143 -22.728 -9.029 1.00 94.19 621 TYR A N 1
ATOM 5127 C CA . TYR A 1 621 ? -1.303 -23.477 -8.556 1.00 94.19 621 TYR A CA 1
ATOM 5128 C C . TYR A 1 621 ? -1.073 -24.959 -8.803 1.00 94.19 621 TYR A C 1
ATOM 5130 O O . TYR A 1 621 ? -0.751 -25.368 -9.923 1.00 94.19 621 TYR A O 1
ATOM 5138 N N . SER A 1 622 ? -1.212 -25.751 -7.748 1.00 94.06 622 SER A N 1
ATOM 5139 C CA . SER A 1 622 ? -1.250 -27.201 -7.849 1.00 94.06 622 SER A CA 1
ATOM 5140 C C . SER A 1 622 ? -2.522 -27.644 -8.578 1.00 94.06 622 SER A C 1
ATOM 5142 O O . SER A 1 622 ? -3.478 -26.882 -8.718 1.00 94.06 622 SER A O 1
ATOM 5144 N N . TYR A 1 623 ? -2.565 -28.897 -9.024 1.00 92.81 623 TYR A N 1
ATOM 5145 C CA . TYR A 1 623 ? -3.794 -29.448 -9.593 1.00 92.81 623 TYR A CA 1
ATOM 5146 C C . TYR A 1 623 ? -4.966 -29.392 -8.593 1.00 92.81 623 TYR A C 1
ATOM 5148 O O . TYR A 1 623 ? -6.080 -29.060 -8.983 1.00 92.81 623 TYR A O 1
ATOM 5156 N N . GLN A 1 624 ? -4.706 -29.619 -7.296 1.00 93.69 624 GLN A N 1
ATOM 5157 C CA . GLN A 1 624 ? -5.723 -29.520 -6.237 1.00 93.69 624 GLN A CA 1
ATOM 5158 C C . GLN A 1 624 ? -6.274 -28.092 -6.122 1.00 93.69 624 GLN A C 1
ATOM 5160 O O . GLN A 1 624 ? -7.485 -27.906 -6.060 1.00 93.69 624 GLN A O 1
ATOM 5165 N N . ASP A 1 625 ? -5.397 -27.091 -6.197 1.00 95.12 625 ASP A N 1
ATOM 5166 C CA . ASP A 1 625 ? -5.768 -25.672 -6.144 1.00 95.12 625 ASP A CA 1
ATOM 5167 C C . ASP A 1 625 ? -6.684 -25.312 -7.327 1.00 95.12 625 ASP A C 1
ATOM 5169 O O . ASP A 1 625 ? -7.715 -24.660 -7.174 1.00 95.12 625 ASP A O 1
ATOM 5173 N N . LYS A 1 626 ? -6.340 -25.790 -8.531 1.00 95.62 626 LYS A N 1
ATOM 5174 C CA . LYS A 1 626 ? -7.157 -25.586 -9.737 1.00 95.62 626 LYS A CA 1
ATOM 5175 C C . LYS A 1 626 ? -8.514 -26.284 -9.628 1.00 95.62 626 LYS A C 1
ATOM 5177 O O . LYS A 1 626 ? -9.517 -25.718 -10.054 1.00 95.62 626 LYS A O 1
ATOM 5182 N N . GLN A 1 627 ? -8.570 -27.483 -9.044 1.00 95.69 627 GLN A N 1
ATOM 5183 C CA . GLN A 1 627 ? -9.833 -28.181 -8.778 1.00 95.69 627 GLN A CA 1
ATOM 5184 C C . GLN A 1 627 ? -10.712 -27.412 -7.786 1.00 95.69 627 GLN A C 1
ATOM 5186 O O . GLN A 1 627 ? -11.912 -27.277 -8.020 1.00 95.69 627 GLN A O 1
ATOM 5191 N N . PHE A 1 628 ? -10.119 -26.867 -6.722 1.00 96.56 628 PHE A N 1
ATOM 5192 C CA . PHE A 1 628 ? -10.817 -26.025 -5.755 1.00 96.56 628 PHE A CA 1
ATOM 5193 C C . PHE A 1 628 ? -11.410 -24.769 -6.413 1.00 96.56 628 PHE A C 1
ATOM 5195 O O . PHE A 1 628 ? -12.605 -24.499 -6.278 1.00 96.56 628 PHE A O 1
ATOM 5202 N N . LEU A 1 629 ? -10.613 -24.042 -7.203 1.00 97.12 629 LEU A N 1
ATOM 5203 C CA . LEU A 1 629 ? -11.089 -22.870 -7.944 1.00 97.12 629 LEU A CA 1
ATOM 5204 C C . LEU A 1 629 ? -12.191 -23.232 -8.947 1.00 97.12 629 LEU A C 1
ATOM 5206 O O . LEU A 1 629 ? -13.207 -22.542 -9.018 1.00 97.12 629 LEU A O 1
ATOM 5210 N N . ASN A 1 630 ? -12.035 -24.340 -9.679 1.00 97.19 630 ASN A N 1
ATOM 5211 C CA . ASN A 1 630 ? -13.064 -24.830 -10.595 1.00 97.19 630 ASN A CA 1
ATOM 5212 C C . ASN A 1 630 ? -14.380 -25.134 -9.869 1.00 97.19 630 ASN A C 1
ATOM 5214 O O . ASN A 1 630 ? -15.439 -24.775 -10.383 1.00 97.19 630 ASN A O 1
ATOM 5218 N N . TYR A 1 631 ? -14.339 -25.749 -8.682 1.00 96.44 631 TYR A N 1
ATOM 5219 C CA . TYR A 1 631 ? -15.535 -25.996 -7.872 1.00 96.44 631 TYR A CA 1
ATOM 5220 C C . TYR A 1 631 ? -16.272 -24.689 -7.545 1.00 96.44 631 TYR A C 1
ATOM 5222 O O . TYR A 1 631 ? -17.470 -24.569 -7.818 1.00 96.44 631 TYR A O 1
ATOM 5230 N N . LEU A 1 632 ? -15.554 -23.689 -7.023 1.00 96.50 632 LEU A N 1
ATOM 5231 C CA . LEU A 1 632 ? -16.139 -22.400 -6.650 1.00 96.50 632 LEU A CA 1
ATOM 5232 C C . LEU A 1 632 ? -16.726 -21.668 -7.858 1.00 96.50 632 LEU A C 1
ATOM 5234 O O . LEU A 1 632 ? -17.869 -21.210 -7.818 1.00 96.50 632 LEU A O 1
ATOM 5238 N N . PHE A 1 633 ? -15.962 -2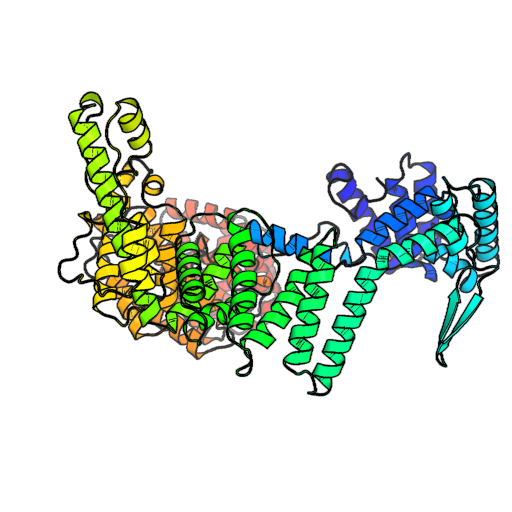1.575 -8.944 1.00 96.94 633 PHE A N 1
ATOM 5239 C CA . PHE A 1 633 ? -16.371 -20.841 -10.135 1.00 96.94 633 PHE A CA 1
ATOM 5240 C C . PHE A 1 633 ? -17.530 -21.508 -10.870 1.00 96.94 633 PHE A C 1
ATOM 5242 O O . PHE A 1 633 ? -18.465 -20.813 -11.254 1.00 96.94 633 PHE A O 1
ATOM 5249 N N . SER A 1 634 ? -17.544 -22.836 -10.988 1.00 95.12 634 SER A N 1
ATOM 5250 C CA . SER A 1 634 ? -18.665 -23.542 -11.627 1.00 95.12 634 SER A CA 1
ATOM 5251 C C . SER A 1 634 ? -19.969 -23.340 -10.852 1.00 95.12 634 SER A C 1
ATOM 5253 O O . SER A 1 634 ? -21.037 -23.203 -11.445 1.00 95.12 634 SER A O 1
ATOM 5255 N N . LYS A 1 635 ? -19.883 -23.293 -9.516 1.00 95.00 635 LYS A N 1
ATOM 5256 C CA . LYS A 1 635 ? -21.046 -23.166 -8.632 1.00 95.00 635 LYS A CA 1
ATOM 5257 C C . LYS A 1 635 ? -21.566 -21.733 -8.519 1.00 95.00 635 LYS A C 1
ATOM 5259 O O . LYS A 1 635 ? -22.777 -21.523 -8.530 1.00 95.00 635 LYS A O 1
ATOM 5264 N N . TYR A 1 636 ? -20.670 -20.755 -8.394 1.00 95.50 636 TYR A N 1
ATOM 5265 C CA . TYR A 1 636 ? -21.028 -19.372 -8.058 1.00 95.50 636 TYR A CA 1
ATOM 5266 C C . TYR A 1 636 ? -20.783 -18.366 -9.187 1.00 95.50 636 TYR A C 1
ATOM 5268 O O . TYR A 1 636 ? -21.382 -17.290 -9.186 1.00 95.50 636 TYR A O 1
ATOM 5276 N N . GLY A 1 637 ? -19.961 -18.708 -10.180 1.00 93.06 637 GLY A N 1
ATOM 5277 C CA . GLY A 1 637 ? -19.633 -17.834 -11.308 1.00 93.06 637 GLY A CA 1
ATOM 5278 C C . GLY A 1 637 ? -20.832 -17.496 -12.194 1.00 93.06 637 GLY A C 1
ATOM 5279 O O . GLY A 1 637 ? -20.885 -16.401 -12.745 1.00 93.06 637 GLY A O 1
ATOM 5280 N N . VAL A 1 638 ? -21.845 -18.371 -12.249 1.00 91.56 638 VAL A N 1
ATOM 5281 C CA . VAL A 1 638 ? -23.113 -18.131 -12.969 1.00 91.56 638 VAL A CA 1
ATOM 5282 C C . VAL A 1 638 ? -23.838 -16.864 -12.498 1.00 91.56 638 VAL A C 1
ATOM 5284 O O . VAL A 1 638 ? -24.515 -16.212 -13.287 1.00 91.56 638 VAL A O 1
ATOM 5287 N N . PHE A 1 639 ? -23.673 -16.482 -11.227 1.00 91.31 639 PHE A N 1
ATOM 5288 C CA . PHE A 1 639 ? -24.307 -15.289 -10.664 1.00 91.31 639 PHE A CA 1
ATOM 5289 C C . PHE A 1 639 ? -23.519 -14.004 -10.948 1.00 91.31 639 PHE A C 1
ATOM 5291 O O . PHE A 1 639 ? -24.120 -12.935 -11.014 1.00 91.31 639 PHE A O 1
ATOM 5298 N N . HIS A 1 640 ? -22.194 -14.106 -11.112 1.00 92.75 640 HIS A N 1
ATOM 5299 C CA . HIS A 1 640 ? -21.260 -12.971 -11.182 1.00 92.75 640 HIS A CA 1
ATOM 5300 C C . HIS A 1 640 ? -20.141 -13.229 -12.199 1.00 92.75 640 HIS A C 1
ATOM 5302 O O . HIS A 1 640 ? -18.954 -13.255 -11.863 1.00 92.75 640 HIS A O 1
ATOM 5308 N N . LEU A 1 641 ? -20.524 -13.449 -13.461 1.00 93.31 641 LEU A N 1
ATOM 5309 C CA . LEU A 1 641 ? -19.599 -13.791 -14.549 1.00 93.31 641 LEU A CA 1
ATOM 5310 C C . LEU A 1 641 ? -18.482 -12.754 -14.717 1.00 93.31 641 LEU A C 1
ATOM 5312 O O . LEU A 1 641 ? -17.318 -13.108 -14.907 1.00 93.31 641 LEU A O 1
ATOM 5316 N N . ARG A 1 642 ? -18.833 -11.467 -14.653 1.00 93.38 642 ARG A N 1
ATOM 5317 C CA . ARG A 1 642 ? -17.882 -10.369 -14.833 1.00 93.38 642 ARG A CA 1
ATOM 5318 C C . ARG A 1 642 ? -16.760 -10.445 -13.799 1.00 93.38 642 ARG A C 1
ATOM 5320 O O . ARG A 1 642 ? -15.585 -10.404 -14.158 1.00 93.38 642 ARG A O 1
ATOM 5327 N N . GLU A 1 643 ? -17.138 -10.578 -12.533 1.00 93.88 643 GLU A N 1
ATOM 5328 C CA . GLU A 1 643 ? -16.228 -10.667 -11.398 1.00 93.88 643 GLU A CA 1
ATOM 5329 C C . GLU A 1 643 ? -15.397 -11.958 -11.448 1.00 93.88 643 GLU A C 1
ATOM 5331 O O . GLU A 1 643 ? -14.198 -11.909 -11.187 1.00 93.88 643 GLU A O 1
ATOM 5336 N N . MET A 1 644 ? -15.984 -13.090 -11.859 1.00 95.62 644 MET A N 1
ATOM 5337 C CA . MET A 1 644 ? -15.248 -14.347 -12.055 1.00 95.62 644 MET A CA 1
ATOM 5338 C C . MET A 1 644 ? -14.136 -14.193 -13.103 1.00 95.62 644 MET A C 1
ATOM 5340 O O . MET A 1 644 ? -12.998 -14.595 -12.854 1.00 95.62 644 MET A O 1
ATOM 5344 N N . LEU A 1 645 ? -14.435 -13.604 -14.267 1.00 95.19 645 LEU A N 1
ATOM 5345 C CA . LEU A 1 645 ? -13.442 -13.390 -15.328 1.00 95.19 645 LEU A CA 1
ATOM 5346 C C . LEU A 1 645 ? -12.312 -12.457 -14.869 1.00 95.19 645 LEU A C 1
ATOM 5348 O O . LEU A 1 645 ? -11.140 -12.721 -15.157 1.00 95.19 645 LEU A O 1
ATOM 5352 N N . ASP A 1 646 ? -12.651 -11.397 -14.130 1.00 92.94 646 ASP A N 1
ATOM 5353 C CA . ASP A 1 646 ? -11.664 -10.494 -13.537 1.00 92.94 646 ASP A CA 1
ATOM 5354 C C . ASP A 1 646 ? -10.759 -11.234 -12.542 1.00 92.94 646 ASP A C 1
ATOM 5356 O O . ASP A 1 646 ? -9.535 -11.084 -12.603 1.00 92.94 646 ASP A O 1
ATOM 5360 N N . THR A 1 647 ? -11.324 -12.090 -11.686 1.00 94.19 647 THR A N 1
ATOM 5361 C CA . THR A 1 647 ? -10.557 -12.910 -10.741 1.00 94.19 647 THR A CA 1
ATOM 5362 C C . THR A 1 647 ? -9.640 -13.907 -11.445 1.00 94.19 647 THR A C 1
ATOM 5364 O O . THR A 1 647 ? -8.463 -13.993 -11.092 1.00 94.19 647 THR A O 1
ATOM 5367 N N . ILE A 1 648 ? -10.115 -14.625 -12.469 1.00 94.69 648 ILE A N 1
ATOM 5368 C CA . ILE A 1 648 ? -9.281 -15.563 -13.244 1.00 94.69 648 ILE A CA 1
ATOM 5369 C C . ILE A 1 648 ? -8.083 -14.834 -13.858 1.00 94.69 648 ILE A C 1
ATOM 5371 O O . ILE A 1 648 ? -6.946 -15.302 -13.771 1.00 94.69 648 ILE A O 1
ATOM 5375 N N . TYR A 1 649 ? -8.319 -13.666 -14.458 1.00 92.44 649 TYR A N 1
ATOM 5376 C CA . TYR A 1 649 ? -7.240 -12.857 -15.017 1.00 92.44 649 TYR A CA 1
ATOM 5377 C C . TYR A 1 649 ? -6.259 -12.404 -13.928 1.00 92.44 649 TYR A C 1
ATOM 5379 O O . TYR A 1 649 ? -5.040 -12.488 -14.106 1.00 92.44 649 TYR A O 1
ATOM 5387 N N . LYS A 1 650 ? -6.790 -11.966 -12.783 1.00 91.62 650 LYS A N 1
ATOM 5388 C CA . LYS A 1 650 ? -6.025 -11.477 -11.634 1.00 91.62 650 LYS A CA 1
ATOM 5389 C C . LYS A 1 650 ? -5.143 -12.548 -10.993 1.00 91.62 650 LYS A C 1
ATOM 5391 O O . LYS A 1 650 ? -4.025 -12.238 -10.591 1.00 91.62 650 LYS A O 1
ATOM 5396 N N . LEU A 1 651 ? -5.608 -13.794 -10.963 1.00 92.88 651 LEU A N 1
ATOM 5397 C CA . LEU A 1 651 ? -4.874 -14.965 -10.483 1.00 92.88 651 LEU A CA 1
ATOM 5398 C C . LEU A 1 651 ? -3.796 -15.459 -11.466 1.00 92.88 651 LEU A C 1
ATOM 5400 O O . LEU A 1 651 ? -3.241 -16.532 -11.256 1.00 92.88 651 LEU A O 1
ATOM 5404 N N . ASN A 1 652 ? -3.441 -14.689 -12.497 1.00 92.81 652 ASN A N 1
ATOM 5405 C CA . ASN A 1 652 ? -2.529 -15.082 -13.572 1.00 92.81 652 ASN A CA 1
ATOM 5406 C C . ASN A 1 652 ? -3.050 -16.289 -14.360 1.00 92.81 652 ASN A C 1
ATOM 5408 O O . ASN A 1 652 ? -2.557 -17.406 -14.225 1.00 92.81 652 ASN A O 1
ATOM 5412 N N . LEU A 1 653 ? -4.008 -16.015 -15.245 1.00 92.19 653 LEU A N 1
ATOM 5413 C CA . LEU A 1 653 ? -4.621 -16.933 -16.213 1.00 92.19 653 LEU A CA 1
ATOM 5414 C C . LEU A 1 653 ? -3.676 -18.017 -16.779 1.00 92.19 653 LEU A C 1
ATOM 5416 O O . LEU A 1 653 ? -4.030 -19.190 -16.795 1.00 92.19 653 LEU A O 1
ATOM 5420 N N . ASP A 1 654 ? -2.452 -17.659 -17.175 1.00 91.81 654 ASP A N 1
ATOM 5421 C CA . ASP A 1 654 ? -1.454 -18.587 -17.740 1.00 91.81 654 ASP A CA 1
ATOM 5422 C C . ASP A 1 654 ? -1.067 -19.728 -16.792 1.00 91.81 654 ASP A C 1
ATOM 5424 O O . ASP A 1 654 ? -0.622 -20.781 -17.233 1.00 91.81 654 ASP A O 1
ATOM 5428 N N . LYS A 1 655 ? -1.181 -19.506 -15.481 1.00 94.06 655 LYS A N 1
ATOM 5429 C CA . LYS A 1 655 ? -0.886 -20.497 -14.442 1.00 94.06 655 LYS A CA 1
ATOM 5430 C C . LYS A 1 655 ? -2.089 -21.377 -14.113 1.00 94.06 655 LYS A C 1
ATOM 5432 O O . LYS A 1 655 ? -1.901 -22.437 -13.522 1.00 94.06 655 LYS A O 1
ATOM 5437 N N . LEU A 1 656 ? -3.295 -20.941 -14.472 1.00 95.88 656 LEU A N 1
ATOM 5438 C CA . LEU A 1 656 ? -4.550 -21.662 -14.253 1.00 95.88 656 LEU A CA 1
ATOM 5439 C C . LEU A 1 656 ? -4.944 -22.539 -15.448 1.00 95.88 656 LEU A C 1
ATOM 5441 O O . LEU A 1 656 ? -5.629 -23.542 -15.268 1.00 95.88 656 LEU A O 1
ATOM 5445 N N . LEU A 1 657 ? -4.512 -22.165 -16.653 1.00 95.94 657 LEU A N 1
ATOM 5446 C CA . LEU A 1 657 ? -4.732 -22.948 -17.864 1.00 95.94 657 LEU A CA 1
ATOM 5447 C C . LEU A 1 657 ? -3.946 -24.279 -17.852 1.00 95.94 657 LEU A C 1
ATOM 5449 O O . LEU A 1 657 ? -2.855 -24.340 -17.270 1.00 95.94 657 LEU A O 1
ATOM 5453 N N . PRO A 1 658 ? -4.469 -25.315 -18.539 1.00 96.38 658 PRO A N 1
ATOM 5454 C CA . PRO A 1 658 ? -5.775 -25.354 -19.218 1.00 96.38 658 PRO A CA 1
ATOM 5455 C C . PRO A 1 658 ? -6.972 -25.696 -18.307 1.00 96.38 658 PRO A C 1
ATOM 5457 O O . PRO A 1 658 ? -8.113 -25.516 -18.712 1.00 96.38 658 PRO A O 1
ATOM 5460 N N . GLU A 1 659 ? -6.757 -26.169 -17.083 1.00 97.00 659 GLU A N 1
ATOM 5461 C CA . GLU A 1 659 ? -7.790 -26.821 -16.266 1.00 97.00 659 GLU A CA 1
ATOM 5462 C C . GLU A 1 659 ? -8.940 -25.889 -15.875 1.00 97.00 659 GLU A C 1
ATOM 5464 O O . GLU A 1 659 ? -10.067 -26.347 -15.689 1.00 97.00 659 GLU A O 1
ATOM 5469 N N . ILE A 1 660 ? -8.690 -24.580 -15.780 1.00 97.06 660 ILE A N 1
ATOM 5470 C CA . ILE A 1 660 ? -9.731 -23.590 -15.467 1.00 97.06 660 ILE A CA 1
ATOM 5471 C C . ILE A 1 660 ? -10.823 -23.490 -16.544 1.00 97.06 660 ILE A C 1
ATOM 5473 O O . ILE A 1 660 ? -11.917 -23.003 -16.264 1.00 97.06 660 ILE A O 1
ATOM 5477 N N . LEU A 1 661 ? -10.558 -23.975 -17.765 1.00 97.19 661 LEU A N 1
ATOM 5478 C CA . LEU A 1 661 ? -11.535 -23.984 -18.859 1.00 97.19 661 LEU A CA 1
ATOM 5479 C C . LEU A 1 661 ? -12.803 -24.768 -18.495 1.00 97.19 661 LEU A C 1
ATOM 5481 O O . LEU A 1 661 ? -13.878 -24.418 -18.968 1.00 97.19 661 LEU A O 1
ATOM 5485 N N . LEU A 1 662 ? -12.706 -25.776 -17.620 1.00 97.06 662 LEU A N 1
ATOM 5486 C CA . LEU A 1 662 ? -13.858 -26.568 -17.177 1.00 97.06 662 LEU A CA 1
ATOM 5487 C C . LEU A 1 662 ? -14.935 -25.688 -16.523 1.00 97.06 662 LEU A C 1
ATOM 5489 O O . LEU A 1 662 ? -16.092 -25.720 -16.939 1.00 97.06 662 LEU A O 1
ATOM 5493 N N . SER A 1 663 ? -14.549 -24.847 -15.557 1.00 97.00 663 SER A N 1
ATOM 5494 C CA . SER A 1 663 ? -15.502 -23.953 -14.887 1.00 97.00 663 SER A CA 1
ATOM 5495 C C . SER A 1 663 ? -15.981 -22.812 -15.778 1.00 97.00 663 SER A C 1
ATOM 5497 O O . SER A 1 663 ? -17.138 -22.407 -15.684 1.00 97.00 663 SER A O 1
ATOM 5499 N N . VAL A 1 664 ? -15.127 -22.313 -16.677 1.00 96.94 664 VAL A N 1
ATOM 5500 C CA . VAL A 1 664 ? -15.520 -21.299 -17.668 1.00 96.94 664 VAL A CA 1
ATOM 5501 C C . VAL A 1 664 ? -16.603 -21.851 -18.594 1.00 96.94 664 VAL A C 1
ATOM 5503 O O . VAL A 1 664 ? -17.629 -21.194 -18.769 1.00 96.94 664 VAL A O 1
ATOM 5506 N N . ARG A 1 665 ? -16.417 -23.069 -19.125 1.00 95.50 665 ARG A N 1
ATOM 5507 C CA . ARG A 1 665 ? -17.429 -23.775 -19.923 1.00 95.50 665 ARG A CA 1
ATOM 5508 C C . ARG A 1 665 ? -18.733 -23.892 -19.142 1.00 95.50 665 ARG A C 1
ATOM 5510 O O . ARG A 1 665 ? -19.775 -23.495 -19.656 1.00 95.50 665 ARG A O 1
ATOM 5517 N N . ASP A 1 666 ? -18.680 -24.410 -17.915 1.00 94.19 666 ASP A N 1
ATOM 5518 C CA . ASP A 1 666 ? -19.884 -24.652 -17.109 1.00 94.19 666 ASP A CA 1
ATOM 5519 C C . ASP A 1 666 ? -20.690 -23.369 -16.901 1.00 94.19 666 ASP A C 1
ATOM 5521 O O . ASP A 1 666 ? -21.907 -23.350 -17.088 1.00 94.19 666 ASP A O 1
ATOM 5525 N N . VAL A 1 667 ? -20.011 -22.268 -16.586 1.00 93.81 667 VAL A N 1
ATOM 5526 C CA . VAL A 1 667 ? -20.655 -20.967 -16.405 1.00 93.81 667 VAL A CA 1
ATOM 5527 C C . VAL A 1 667 ? -21.228 -20.435 -17.720 1.00 93.81 667 VAL A C 1
ATOM 5529 O O . VAL A 1 667 ? -22.382 -20.011 -17.740 1.00 93.81 667 VAL A O 1
ATOM 5532 N N . PHE A 1 668 ? -20.480 -20.487 -18.826 1.00 93.50 668 PHE A N 1
ATOM 5533 C CA . PHE A 1 668 ? -20.951 -19.998 -20.130 1.00 93.50 668 PHE A CA 1
ATOM 5534 C C . PHE A 1 668 ? -22.188 -20.770 -20.598 1.00 93.50 668 PHE A C 1
ATOM 5536 O O . PHE A 1 668 ? -23.179 -20.175 -21.029 1.00 93.50 668 PHE A O 1
ATOM 5543 N N . LYS A 1 669 ? -22.167 -22.096 -20.451 1.00 89.81 669 LYS A N 1
ATOM 5544 C CA . LYS A 1 669 ? -23.275 -22.986 -20.803 1.00 89.81 669 LYS A CA 1
ATOM 5545 C C . LYS A 1 669 ? -24.509 -22.730 -19.941 1.00 89.81 669 LYS A C 1
ATOM 5547 O O . LYS A 1 669 ? -25.610 -22.599 -20.465 1.00 89.81 669 LYS A O 1
ATOM 5552 N N . ASN A 1 670 ? -24.333 -22.599 -18.628 1.00 87.56 670 ASN A N 1
ATOM 5553 C CA . ASN A 1 670 ? -25.450 -22.364 -17.715 1.00 87.56 670 ASN A CA 1
ATOM 5554 C C . ASN A 1 670 ? -26.129 -21.012 -17.974 1.00 87.56 670 ASN A C 1
ATOM 5556 O O . ASN A 1 670 ? -27.357 -20.931 -17.964 1.00 87.56 670 ASN A O 1
ATOM 5560 N N . ILE A 1 671 ? -25.354 -19.955 -18.240 1.00 84.06 671 ILE A N 1
ATOM 5561 C CA . ILE A 1 671 ? -25.928 -18.633 -18.515 1.00 84.06 671 ILE A CA 1
ATOM 5562 C C . ILE A 1 671 ? -26.623 -18.622 -19.883 1.00 84.06 671 ILE A C 1
ATOM 5564 O O . ILE A 1 671 ? -27.775 -18.201 -19.951 1.00 84.06 671 ILE A O 1
ATOM 5568 N N . SER A 1 672 ? -25.981 -19.145 -20.936 1.00 73.31 672 SER A N 1
ATOM 5569 C CA . SER A 1 672 ? -26.531 -19.165 -22.309 1.00 73.31 672 SER A CA 1
ATOM 5570 C C . SER A 1 672 ? -27.825 -19.978 -22.457 1.00 73.31 672 SER A C 1
ATOM 5572 O O . SER A 1 672 ? -28.661 -19.684 -23.314 1.00 73.31 672 SER A O 1
ATOM 5574 N N . GLN A 1 673 ? -28.024 -20.986 -21.601 1.00 72.88 673 GLN A N 1
ATOM 5575 C CA . GLN A 1 673 ? -29.242 -21.802 -21.550 1.00 72.88 673 GLN A CA 1
ATOM 5576 C C . GLN A 1 673 ? -30.373 -21.173 -20.716 1.00 72.88 673 GLN A C 1
ATOM 5578 O O . GLN A 1 673 ? -31.467 -21.740 -20.625 1.00 72.88 673 GLN A O 1
ATOM 5583 N N . THR A 1 674 ? -30.136 -20.011 -20.101 1.00 71.12 674 THR A N 1
ATOM 5584 C CA . THR A 1 674 ? -31.137 -19.287 -19.307 1.00 71.12 674 THR A CA 1
ATOM 5585 C C . THR A 1 674 ? -32.045 -18.439 -20.219 1.00 71.12 674 THR A C 1
ATOM 5587 O O . THR A 1 674 ? -31.912 -18.412 -21.440 1.00 71.12 674 THR A O 1
ATOM 5590 N N . ASN A 1 675 ? -33.067 -17.788 -19.656 1.00 65.06 675 ASN A N 1
ATOM 5591 C CA . ASN A 1 675 ? -34.000 -16.954 -20.417 1.00 65.06 675 ASN A CA 1
ATOM 5592 C C . ASN A 1 675 ? -33.295 -15.822 -21.209 1.00 65.06 675 ASN A C 1
ATOM 5594 O O . ASN A 1 675 ? -32.175 -15.419 -20.903 1.00 65.06 675 ASN A O 1
ATOM 5598 N N . LYS A 1 676 ? -34.006 -15.247 -22.191 1.00 70.00 676 LYS A N 1
ATOM 5599 C CA . LYS A 1 676 ? -33.473 -14.226 -23.113 1.00 70.00 676 LYS A CA 1
ATOM 5600 C C . LYS A 1 676 ? -32.793 -13.026 -22.425 1.00 70.00 676 LYS A C 1
ATOM 5602 O O . LYS A 1 676 ? -31.810 -12.524 -22.948 1.00 70.00 676 LYS A O 1
ATOM 5607 N N . LEU A 1 677 ? -33.280 -12.591 -21.259 1.00 64.38 677 LEU A N 1
ATOM 5608 C CA . LEU A 1 677 ? -32.707 -11.452 -20.529 1.00 64.38 677 LEU A CA 1
ATOM 5609 C C . LEU A 1 677 ? -31.290 -11.752 -20.010 1.00 64.38 677 LEU A C 1
ATOM 5611 O O . LEU A 1 677 ? -30.427 -10.882 -20.050 1.00 64.38 677 LEU A O 1
ATOM 5615 N N . TYR A 1 678 ? -31.045 -12.973 -19.528 1.00 68.56 678 TYR A N 1
ATOM 5616 C CA . TYR A 1 678 ? -29.713 -13.385 -19.073 1.00 68.56 678 TYR A CA 1
ATOM 5617 C C . TYR A 1 678 ? -28.734 -13.554 -20.238 1.00 68.56 678 TYR A C 1
ATOM 5619 O O . TYR A 1 678 ? -27.552 -13.269 -20.062 1.00 68.56 678 TYR A O 1
ATOM 5627 N N . ASN A 1 679 ? -29.223 -13.921 -21.426 1.00 73.44 679 ASN A N 1
ATOM 5628 C CA . ASN A 1 679 ? -28.397 -13.972 -22.634 1.00 73.44 679 ASN A CA 1
ATOM 5629 C C . ASN A 1 679 ? -27.931 -12.574 -23.063 1.00 73.44 679 ASN A C 1
ATOM 5631 O O . ASN A 1 679 ? -26.754 -12.404 -23.359 1.00 73.44 679 ASN A O 1
ATOM 5635 N N . ASP A 1 680 ? -28.792 -11.553 -22.993 1.00 78.62 680 ASP A N 1
ATOM 5636 C CA . ASP A 1 680 ? -28.383 -10.171 -23.289 1.00 78.62 680 ASP A CA 1
ATOM 5637 C C . ASP A 1 680 ? -27.292 -9.681 -22.301 1.00 78.62 680 ASP A C 1
ATOM 5639 O O . ASP A 1 680 ? -26.294 -9.081 -22.705 1.00 78.62 680 ASP A O 1
ATOM 5643 N N . ILE A 1 681 ? -27.438 -9.993 -21.002 1.00 80.44 681 ILE A N 1
ATOM 5644 C CA . ILE A 1 681 ? -26.446 -9.661 -19.955 1.00 80.44 681 ILE A CA 1
ATOM 5645 C C . ILE A 1 681 ? -25.128 -10.423 -20.169 1.00 80.44 681 ILE A C 1
ATOM 5647 O O . ILE A 1 681 ? -24.042 -9.878 -19.945 1.00 80.44 681 ILE A O 1
ATOM 5651 N N . PHE A 1 682 ? -25.209 -11.683 -20.599 1.00 86.12 682 PHE A N 1
ATOM 5652 C CA . PHE A 1 682 ? -24.053 -12.502 -20.948 1.00 86.12 682 PHE A CA 1
ATOM 5653 C C . PHE A 1 682 ? -23.267 -11.882 -22.101 1.00 86.12 682 PHE A C 1
ATOM 5655 O O . PHE A 1 682 ? -22.068 -11.636 -21.958 1.00 86.12 682 PHE A O 1
ATOM 5662 N N . GLU A 1 683 ? -23.944 -11.555 -23.204 1.00 86.44 683 GLU A N 1
ATOM 5663 C CA . GLU A 1 683 ? -23.323 -10.924 -24.368 1.00 86.44 683 GLU A CA 1
ATOM 5664 C C . GLU A 1 683 ? -22.659 -9.589 -24.017 1.00 86.44 683 GLU A C 1
ATOM 5666 O O . GLU A 1 683 ? -21.509 -9.346 -24.400 1.00 86.44 683 GLU A O 1
ATOM 5671 N N . GLU A 1 684 ? -23.335 -8.746 -23.231 1.00 89.44 684 GLU A N 1
ATOM 5672 C CA . GLU A 1 684 ? -22.776 -7.478 -22.754 1.00 89.44 684 GLU A CA 1
ATOM 5673 C C . GLU A 1 684 ? -21.513 -7.698 -21.908 1.00 89.44 684 GLU A C 1
ATOM 5675 O O . GLU A 1 684 ? -20.492 -7.041 -22.131 1.00 89.44 684 GLU A O 1
ATOM 5680 N N . THR A 1 685 ? -21.543 -8.671 -20.993 1.00 89.56 685 THR A N 1
ATOM 5681 C CA . THR A 1 685 ? -20.409 -8.986 -20.112 1.00 89.56 685 THR A CA 1
ATOM 5682 C C . THR A 1 685 ? -19.205 -9.507 -20.897 1.00 89.56 685 THR A C 1
ATOM 5684 O O . THR A 1 685 ? -18.077 -9.053 -20.685 1.00 89.56 685 THR A O 1
ATOM 5687 N N . ILE A 1 686 ? -19.413 -10.433 -21.838 1.00 92.06 686 ILE A N 1
ATOM 5688 C CA . ILE A 1 686 ? -18.342 -10.973 -22.690 1.00 92.06 686 ILE A CA 1
ATOM 5689 C C . ILE A 1 686 ? -17.771 -9.886 -23.608 1.00 92.06 686 ILE A C 1
ATOM 5691 O O . ILE A 1 686 ? -16.561 -9.850 -23.847 1.00 92.06 686 ILE A O 1
ATOM 5695 N N . LYS A 1 687 ? -18.600 -8.946 -24.075 1.00 91.12 687 LYS A N 1
ATOM 5696 C CA . LYS A 1 687 ? -18.147 -7.778 -24.838 1.00 91.12 687 LYS A CA 1
ATOM 5697 C C . LYS A 1 687 ? -17.297 -6.835 -23.990 1.00 91.12 687 LYS A C 1
ATOM 5699 O O . LYS A 1 687 ? -16.214 -6.447 -24.432 1.00 91.12 687 LYS A O 1
ATOM 5704 N N . GLU A 1 688 ? -17.738 -6.509 -22.774 1.00 92.12 688 GLU A N 1
ATOM 5705 C CA . GLU A 1 688 ? -16.973 -5.700 -21.813 1.00 92.12 688 GLU A CA 1
ATOM 5706 C C . GLU A 1 688 ? -15.615 -6.355 -21.508 1.00 92.12 688 GLU A C 1
ATOM 5708 O O . GLU A 1 688 ? -14.574 -5.694 -21.489 1.00 92.12 688 GLU A O 1
ATOM 5713 N N . LYS A 1 689 ? -15.608 -7.681 -21.338 1.00 93.06 689 LYS A N 1
ATOM 5714 C CA . LYS A 1 689 ? -14.421 -8.475 -20.996 1.00 93.06 689 LYS A CA 1
ATOM 5715 C C . LYS A 1 689 ? -13.746 -9.139 -22.199 1.00 93.06 689 LYS A C 1
ATOM 5717 O O . LYS A 1 689 ? -12.919 -10.034 -22.002 1.00 93.06 689 LYS A O 1
ATOM 5722 N N . LYS A 1 690 ? -13.986 -8.652 -23.430 1.00 92.94 690 LYS A N 1
ATOM 5723 C CA . LYS A 1 690 ? -13.455 -9.230 -24.688 1.00 92.94 690 LYS A CA 1
ATOM 5724 C C . LYS A 1 690 ? -11.959 -9.528 -24.602 1.00 92.94 690 LYS A C 1
ATOM 5726 O O . LYS A 1 690 ? -11.514 -10.602 -24.993 1.00 92.94 690 LYS A O 1
ATOM 5731 N N . ARG A 1 691 ? -11.172 -8.602 -24.045 1.00 93.25 691 ARG A N 1
ATOM 5732 C CA . ARG A 1 691 ? -9.718 -8.769 -23.900 1.00 93.25 691 ARG A CA 1
ATOM 5733 C C . ARG A 1 691 ? -9.343 -9.996 -23.062 1.00 93.25 691 ARG A C 1
ATOM 5735 O O . ARG A 1 691 ? -8.420 -10.708 -23.450 1.00 93.25 691 ARG A O 1
ATOM 5742 N N . ILE A 1 692 ? -10.011 -10.232 -21.932 1.00 93.44 692 ILE A N 1
ATOM 5743 C CA . ILE A 1 692 ? -9.714 -11.366 -21.043 1.00 93.44 692 ILE A CA 1
ATOM 5744 C C . ILE A 1 692 ? -10.084 -12.672 -21.746 1.00 93.44 692 ILE A C 1
ATOM 5746 O O . ILE A 1 692 ? -9.251 -13.572 -21.830 1.00 93.44 692 ILE A O 1
ATOM 5750 N N . VAL A 1 693 ? -11.290 -12.732 -22.317 1.00 95.19 693 VAL A N 1
ATOM 5751 C CA . VAL A 1 693 ? -11.810 -13.916 -23.016 1.00 95.19 693 VAL A CA 1
ATOM 5752 C C . VAL A 1 693 ? -10.923 -14.295 -24.203 1.00 95.19 693 VAL A C 1
ATOM 5754 O O . VAL A 1 693 ? -10.477 -15.436 -24.292 1.00 95.19 693 VAL A O 1
ATOM 5757 N N . LEU A 1 694 ? -10.568 -13.330 -25.059 1.00 94.12 694 LEU A N 1
ATOM 5758 C CA . LEU A 1 694 ? -9.663 -13.577 -26.183 1.00 94.12 694 LEU A CA 1
ATOM 5759 C C . LEU A 1 694 ? -8.270 -14.013 -25.731 1.00 94.12 694 LEU A C 1
ATOM 5761 O O . LEU A 1 694 ? -7.692 -14.926 -26.317 1.00 94.12 694 LEU A O 1
ATOM 5765 N N . THR A 1 695 ? -7.728 -13.390 -24.680 1.00 95.06 695 THR A N 1
ATOM 5766 C CA . THR A 1 695 ? -6.425 -13.791 -24.128 1.00 95.06 695 THR A CA 1
ATOM 5767 C C . THR A 1 695 ? -6.465 -15.240 -23.642 1.00 95.06 695 THR A C 1
ATOM 5769 O O . THR A 1 695 ? -5.521 -15.986 -23.885 1.00 95.06 695 THR A O 1
ATOM 5772 N N . MET A 1 696 ? -7.559 -15.648 -22.998 1.00 96.56 696 MET A N 1
ATOM 5773 C CA . MET A 1 696 ? -7.771 -17.009 -22.509 1.00 96.56 696 MET A CA 1
ATOM 5774 C C . MET A 1 696 ? -7.808 -18.030 -23.634 1.00 96.56 696 MET A C 1
ATOM 5776 O O . MET A 1 696 ? -6.990 -18.948 -23.610 1.00 96.56 696 MET A O 1
ATOM 5780 N N . ILE A 1 697 ? -8.665 -17.849 -24.642 1.00 96.75 697 ILE A N 1
ATOM 5781 C CA . ILE A 1 697 ? -8.754 -18.822 -25.740 1.00 96.75 697 ILE A CA 1
ATOM 5782 C C . ILE A 1 697 ? -7.470 -18.866 -26.576 1.00 96.75 697 ILE A C 1
ATOM 5784 O O . ILE A 1 697 ? -7.005 -19.942 -26.942 1.00 96.75 697 ILE A O 1
ATOM 5788 N N . THR A 1 698 ? -6.833 -17.712 -26.798 1.00 95.62 698 THR A N 1
ATOM 5789 C CA . THR A 1 698 ? -5.597 -17.632 -27.586 1.00 95.62 698 THR A CA 1
ATOM 5790 C C . THR A 1 698 ? -4.452 -18.335 -26.868 1.00 95.62 698 THR A C 1
ATOM 5792 O O . THR A 1 698 ? -3.706 -19.088 -27.485 1.00 95.62 698 THR A O 1
ATOM 5795 N N . LYS A 1 699 ? -4.297 -18.125 -25.555 1.00 95.12 699 LYS A N 1
ATOM 5796 C CA . LYS A 1 699 ? -3.234 -18.789 -24.791 1.00 95.12 699 LYS A CA 1
ATOM 5797 C C . LYS A 1 699 ? -3.510 -20.268 -24.566 1.00 95.12 699 LYS A C 1
ATOM 5799 O O . LYS A 1 699 ? -2.561 -21.043 -24.625 1.00 95.12 699 LYS A O 1
ATOM 5804 N N . ALA A 1 700 ? -4.766 -20.655 -24.336 1.00 95.56 700 ALA A N 1
ATOM 5805 C CA . ALA A 1 700 ? -5.166 -22.059 -24.276 1.00 95.56 700 ALA A CA 1
ATOM 5806 C C . ALA A 1 700 ? -4.746 -22.794 -25.557 1.00 95.56 700 ALA A C 1
ATOM 5808 O O . ALA A 1 700 ? -4.066 -23.814 -25.484 1.00 95.56 700 ALA A O 1
ATOM 5809 N N . PHE A 1 701 ? -5.038 -22.207 -26.719 1.00 95.81 701 PHE A N 1
ATOM 5810 C CA . PHE A 1 701 ? -4.630 -22.751 -28.008 1.00 95.81 701 PHE A CA 1
ATOM 5811 C C . PHE A 1 701 ? -3.104 -22.762 -28.191 1.00 95.81 701 PHE A C 1
ATOM 5813 O O . PHE A 1 701 ? -2.509 -23.824 -28.349 1.00 95.81 701 PHE A O 1
ATOM 5820 N N . LEU A 1 702 ? -2.443 -21.601 -28.126 1.00 94.31 702 LEU A N 1
ATOM 5821 C CA . LEU A 1 702 ? -1.023 -21.486 -28.485 1.00 94.31 702 LEU A CA 1
ATOM 5822 C C . LEU A 1 702 ? -0.083 -22.238 -27.537 1.00 94.31 702 LEU A C 1
ATOM 5824 O O . LEU A 1 702 ? 0.941 -22.750 -27.981 1.00 94.31 702 LEU A O 1
ATOM 5828 N N . ASN A 1 703 ? -0.402 -22.282 -26.240 1.00 94.81 703 ASN A N 1
ATOM 5829 C CA . ASN A 1 703 ? 0.518 -22.801 -25.226 1.00 94.81 703 ASN A CA 1
ATOM 5830 C C . ASN A 1 703 ? 0.099 -24.162 -24.656 1.00 94.81 703 ASN A C 1
ATOM 5832 O O . ASN A 1 703 ? 0.936 -24.825 -24.046 1.00 94.81 703 ASN A O 1
ATOM 5836 N N . PHE A 1 704 ? -1.170 -24.564 -24.799 1.00 94.81 704 PHE A N 1
ATOM 5837 C CA . PHE A 1 704 ? -1.715 -25.741 -24.111 1.00 94.81 704 PHE A CA 1
ATOM 5838 C C . PHE A 1 704 ? -2.490 -26.712 -25.015 1.00 94.81 704 PHE A C 1
ATOM 5840 O O . PHE A 1 704 ? -3.034 -27.676 -24.486 1.00 94.81 704 PHE A O 1
ATOM 5847 N N . SER A 1 705 ? -2.520 -26.525 -26.342 1.00 93.38 705 SER A N 1
ATOM 5848 C CA . SER A 1 705 ? -3.262 -27.401 -27.274 1.00 93.38 705 SER A CA 1
ATOM 5849 C C . SER A 1 705 ? -2.930 -28.890 -27.094 1.00 93.38 705 SER A C 1
ATOM 5851 O O . SER A 1 705 ? -3.841 -29.701 -26.930 1.00 93.38 705 SER A O 1
ATOM 5853 N N . ASP A 1 706 ? -1.643 -29.246 -27.004 1.00 92.62 706 ASP A N 1
ATOM 5854 C CA . ASP A 1 706 ? -1.212 -30.637 -26.791 1.00 92.62 706 ASP A CA 1
ATOM 5855 C C . ASP A 1 706 ? -1.714 -31.209 -25.459 1.00 92.62 706 ASP A C 1
ATOM 5857 O O . ASP A 1 706 ? -2.128 -32.365 -25.394 1.00 92.62 706 ASP A O 1
ATOM 5861 N N . THR A 1 707 ? -1.691 -30.402 -24.394 1.00 93.56 707 THR A N 1
ATOM 5862 C CA . THR A 1 707 ? -2.179 -30.797 -23.067 1.00 93.56 707 THR A CA 1
ATOM 5863 C C . THR A 1 707 ? -3.694 -30.970 -23.071 1.00 93.56 707 THR A C 1
ATOM 5865 O O . THR A 1 707 ? -4.195 -31.941 -22.516 1.00 93.56 707 THR A O 1
ATOM 5868 N N . ILE A 1 708 ? -4.427 -30.059 -23.720 1.00 95.56 708 ILE A N 1
ATOM 5869 C CA . ILE A 1 708 ? -5.887 -30.136 -23.854 1.00 95.56 708 ILE A CA 1
ATOM 5870 C C . ILE A 1 708 ? -6.262 -31.425 -24.590 1.00 95.56 708 ILE A C 1
ATOM 5872 O O . ILE A 1 708 ? -7.109 -32.166 -24.113 1.00 95.56 708 ILE A O 1
ATOM 5876 N N . LYS A 1 709 ? -5.582 -31.757 -25.693 1.00 93.44 709 LYS A N 1
ATOM 5877 C CA . LYS A 1 709 ? -5.869 -32.956 -26.503 1.00 93.44 709 LYS A CA 1
ATOM 5878 C C . LYS A 1 709 ? -5.598 -34.292 -25.817 1.00 93.44 709 LYS A C 1
ATOM 5880 O O . LYS A 1 709 ? -6.017 -35.333 -26.320 1.00 93.44 709 LYS A O 1
ATOM 5885 N N . GLN A 1 710 ? -4.892 -34.286 -24.691 1.00 94.00 710 GLN A N 1
ATOM 5886 C CA . GLN A 1 710 ? -4.665 -35.489 -23.891 1.00 94.00 710 GLN A CA 1
ATOM 5887 C C . GLN A 1 710 ? -5.838 -35.805 -22.951 1.00 94.00 710 GLN A C 1
ATOM 5889 O O . GLN A 1 710 ? -5.879 -36.908 -22.406 1.00 94.00 710 GLN A O 1
ATOM 5894 N N . ASP A 1 711 ? -6.789 -34.882 -22.778 1.00 94.88 711 ASP A N 1
ATOM 5895 C CA . ASP A 1 711 ? -7.904 -35.001 -21.839 1.00 94.88 711 ASP A CA 1
ATOM 5896 C C . ASP A 1 711 ? -9.244 -34.684 -22.526 1.00 94.88 711 ASP A C 1
ATOM 5898 O O . ASP A 1 711 ? -9.480 -33.581 -23.018 1.00 94.88 711 ASP A O 1
ATOM 5902 N N . TYR A 1 712 ? -10.149 -35.665 -22.543 1.00 94.19 712 TYR A N 1
ATOM 5903 C CA . TYR A 1 712 ? -11.451 -35.548 -23.204 1.00 94.19 712 TYR A CA 1
ATOM 5904 C C . TYR A 1 712 ? -12.325 -34.428 -22.623 1.00 94.19 712 TYR A C 1
ATOM 5906 O O . TYR A 1 712 ? -13.033 -33.749 -23.369 1.00 94.19 712 TYR A O 1
ATOM 5914 N N . ASP A 1 713 ? -12.267 -34.196 -21.311 1.00 94.88 713 ASP A N 1
ATOM 5915 C CA . ASP A 1 713 ? -13.075 -33.163 -20.666 1.00 94.88 713 ASP A CA 1
ATOM 5916 C C . ASP A 1 713 ? -12.556 -31.764 -21.012 1.00 94.88 713 ASP A C 1
ATOM 5918 O O . ASP A 1 713 ? -13.356 -30.841 -21.192 1.00 94.88 713 ASP A O 1
ATOM 5922 N N . LEU A 1 714 ? -11.234 -31.610 -21.167 1.00 96.31 714 LEU A N 1
ATOM 5923 C CA . LEU A 1 714 ? -10.622 -30.357 -21.615 1.00 96.31 714 LEU A CA 1
ATOM 5924 C C . LEU A 1 714 ? -10.887 -30.074 -23.093 1.00 96.31 714 LEU A C 1
ATOM 5926 O O . LEU A 1 714 ? -11.158 -28.919 -23.422 1.00 96.31 714 LEU A O 1
ATOM 5930 N N . ILE A 1 715 ? -10.856 -31.093 -23.962 1.00 96.31 715 ILE A N 1
ATOM 5931 C CA . ILE A 1 715 ? -11.256 -30.950 -25.373 1.00 96.31 715 ILE A CA 1
ATOM 5932 C C . ILE A 1 715 ? -12.679 -30.402 -25.440 1.00 96.31 715 ILE A C 1
ATOM 5934 O O . ILE A 1 715 ? -12.899 -29.341 -26.020 1.00 96.31 715 ILE A O 1
ATOM 5938 N N . ASN A 1 716 ? -13.627 -31.078 -24.784 1.00 95.88 716 ASN A N 1
ATOM 5939 C CA . ASN A 1 716 ? -15.028 -30.663 -24.810 1.00 95.88 716 ASN A CA 1
ATOM 5940 C C . ASN A 1 716 ? -15.216 -29.265 -24.223 1.00 95.88 716 ASN A C 1
ATOM 5942 O O . ASN A 1 716 ? -15.951 -28.460 -24.780 1.00 95.88 716 ASN A O 1
ATOM 5946 N N . ALA A 1 717 ? -14.556 -28.954 -23.103 1.00 96.56 717 ALA A N 1
ATOM 5947 C CA . ALA A 1 717 ? -14.652 -27.625 -22.515 1.00 96.56 717 ALA A CA 1
ATOM 5948 C C . ALA A 1 717 ? -14.120 -26.539 -23.441 1.00 96.56 717 ALA A C 1
ATOM 5950 O O . ALA A 1 717 ? -14.759 -25.500 -23.578 1.00 96.56 717 ALA A O 1
ATOM 5951 N N . PHE A 1 718 ? -12.980 -26.769 -24.088 1.00 97.69 718 PHE A N 1
ATOM 5952 C CA . PHE A 1 718 ? -12.407 -25.778 -24.981 1.00 97.69 718 PHE A CA 1
ATOM 5953 C C . PHE A 1 718 ? -13.261 -25.576 -26.236 1.00 97.69 718 PHE A C 1
ATOM 5955 O O . PHE A 1 718 ? -13.546 -24.431 -26.585 1.00 97.69 718 PHE A O 1
ATOM 5962 N N . GLU A 1 719 ? -13.727 -26.658 -26.864 1.00 96.75 719 GLU A N 1
ATOM 5963 C CA . GLU A 1 719 ? -14.609 -26.571 -28.031 1.00 96.75 719 GLU A CA 1
ATOM 5964 C C . GLU A 1 719 ? -15.937 -25.886 -27.704 1.00 96.75 719 GLU A C 1
ATOM 5966 O O . GLU A 1 719 ? -16.306 -24.943 -28.398 1.00 96.75 719 GLU A O 1
ATOM 5971 N N . GLU A 1 720 ? -16.619 -26.276 -26.622 1.00 96.38 720 GLU A N 1
ATOM 5972 C CA . GLU A 1 720 ? -17.906 -25.675 -26.246 1.00 96.38 720 GLU A CA 1
ATOM 5973 C C . GLU A 1 720 ? -17.772 -24.168 -25.950 1.00 96.38 720 GLU A C 1
ATOM 5975 O O . GLU A 1 720 ? -18.637 -23.383 -26.335 1.00 96.38 720 GLU A O 1
ATOM 5980 N N . ILE A 1 721 ? -16.682 -23.725 -25.304 1.00 96.69 721 ILE A N 1
ATO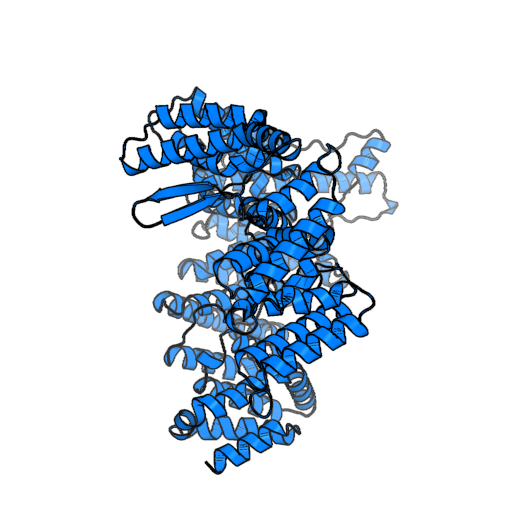M 5981 C CA . ILE A 1 721 ? -16.424 -22.285 -25.101 1.00 96.69 721 ILE A CA 1
ATOM 5982 C C . ILE A 1 721 ? -16.288 -21.581 -26.454 1.00 96.69 721 ILE A C 1
ATOM 5984 O O . ILE A 1 721 ? -16.874 -20.515 -26.648 1.00 96.69 721 ILE A O 1
ATOM 5988 N N . LEU A 1 722 ? -15.508 -22.142 -27.382 1.00 97.00 722 LEU A N 1
ATOM 5989 C CA . LEU A 1 722 ? -15.306 -21.541 -28.700 1.00 97.00 722 LEU A CA 1
ATOM 5990 C C . LEU A 1 722 ? -16.612 -21.490 -29.496 1.00 97.00 722 LEU A C 1
ATOM 5992 O O . LEU A 1 722 ? -16.910 -20.447 -30.066 1.00 97.00 722 LEU A O 1
ATOM 5996 N N . GLU A 1 723 ? -17.412 -22.555 -29.485 1.00 95.50 723 GLU A N 1
ATOM 5997 C CA . GLU A 1 723 ? -18.718 -22.611 -30.152 1.00 95.50 723 GLU A CA 1
ATOM 5998 C C . GLU A 1 723 ? -19.664 -21.519 -29.641 1.00 95.50 723 GLU A C 1
ATOM 6000 O O . GLU A 1 723 ? -20.207 -20.760 -30.445 1.00 95.50 723 GLU A O 1
ATOM 6005 N N . ILE A 1 724 ? -19.770 -21.348 -28.317 1.00 93.50 724 ILE A N 1
ATOM 6006 C CA . ILE A 1 724 ? -20.565 -20.268 -27.709 1.00 93.50 724 ILE A CA 1
ATOM 6007 C C . ILE A 1 724 ? -20.075 -18.892 -28.190 1.00 93.50 724 ILE A C 1
ATOM 6009 O O . ILE A 1 724 ? -20.872 -18.017 -28.522 1.00 93.50 724 ILE A O 1
ATOM 6013 N N . LEU A 1 725 ? -18.759 -18.679 -28.272 1.00 93.62 725 LEU A N 1
ATOM 6014 C CA . LEU A 1 725 ? -18.199 -17.411 -28.752 1.00 93.62 725 LEU A CA 1
ATOM 6015 C C . LEU A 1 725 ? -18.420 -17.193 -30.259 1.00 93.62 725 LEU A C 1
ATOM 6017 O O . LEU A 1 725 ? -18.596 -16.050 -30.692 1.00 93.62 725 LEU A O 1
ATOM 6021 N N . VAL A 1 726 ? -18.442 -18.258 -31.063 1.00 93.44 726 VAL A N 1
ATOM 6022 C CA . VAL A 1 726 ? -18.772 -18.199 -32.496 1.00 93.44 726 VAL A CA 1
ATOM 6023 C C . VAL A 1 726 ? -20.227 -17.790 -32.700 1.00 93.44 726 VAL A C 1
ATOM 6025 O O . VAL A 1 726 ? -20.494 -16.923 -33.532 1.00 93.44 726 VAL A O 1
ATOM 6028 N N . GLU A 1 727 ? -21.155 -18.329 -31.906 1.00 90.31 727 GLU A N 1
ATOM 6029 C CA . GLU A 1 727 ? -22.565 -17.910 -31.920 1.00 90.31 727 GLU A CA 1
ATOM 6030 C C . GLU A 1 727 ? -22.724 -16.411 -31.603 1.00 90.31 727 GLU A C 1
ATOM 6032 O O . GLU A 1 727 ? -23.609 -15.742 -32.139 1.00 90.31 727 GLU A O 1
ATOM 6037 N N . MET A 1 728 ? -21.801 -15.853 -30.816 1.00 87.38 728 MET A N 1
ATOM 6038 C CA . MET A 1 728 ? -21.717 -14.426 -30.491 1.00 87.38 728 MET A CA 1
ATOM 6039 C C . MET A 1 728 ? -20.948 -13.581 -31.529 1.00 87.38 728 MET A C 1
ATOM 6041 O O . MET A 1 728 ? -20.706 -12.395 -31.298 1.00 87.38 728 MET A O 1
ATOM 6045 N N . ASN A 1 729 ? -20.579 -14.152 -32.681 1.00 89.44 729 ASN A N 1
ATOM 6046 C CA . ASN A 1 729 ? -19.830 -13.515 -33.775 1.00 89.44 729 ASN A CA 1
ATOM 6047 C C . ASN A 1 729 ? -18.384 -13.096 -33.429 1.00 89.44 729 ASN A C 1
ATOM 6049 O O . ASN A 1 729 ? -17.897 -12.068 -33.910 1.00 89.44 729 ASN A O 1
ATOM 6053 N N . TYR A 1 730 ? -17.671 -13.880 -32.615 1.00 90.81 730 TYR A N 1
ATOM 6054 C CA . TYR A 1 730 ? -16.229 -13.694 -32.404 1.00 90.81 730 TYR A CA 1
ATOM 6055 C C . TYR A 1 730 ? -15.419 -14.463 -33.460 1.00 90.81 730 TYR A C 1
ATOM 6057 O O . TYR A 1 730 ? -15.174 -15.662 -33.328 1.00 90.81 730 TYR A O 1
ATOM 6065 N N . GLU A 1 731 ? -14.968 -13.758 -34.501 1.00 91.69 731 GLU A N 1
ATOM 6066 C CA . GLU A 1 731 ? -14.184 -14.320 -35.618 1.00 91.69 731 GLU A CA 1
ATOM 6067 C C . GLU A 1 731 ? -12.889 -15.011 -35.155 1.00 91.69 731 GLU A C 1
ATOM 6069 O O . GLU A 1 731 ? -12.480 -16.037 -35.710 1.00 91.69 731 GLU A O 1
ATOM 6074 N N . GLU A 1 732 ? -12.252 -14.480 -34.105 1.00 92.44 732 GLU A N 1
ATOM 6075 C CA . GLU A 1 732 ? -11.035 -15.058 -33.538 1.00 92.44 732 GLU A CA 1
ATOM 6076 C C . GLU A 1 732 ? -11.294 -16.466 -32.964 1.00 92.44 732 GLU A C 1
ATOM 6078 O O . GLU A 1 732 ? -10.452 -17.351 -33.106 1.00 92.44 732 GLU A O 1
ATOM 6083 N N . ALA A 1 733 ? -12.470 -16.696 -32.365 1.00 94.00 733 ALA A N 1
ATOM 6084 C CA . ALA A 1 733 ? -12.855 -18.001 -31.829 1.00 94.00 733 ALA A CA 1
ATOM 6085 C C . ALA A 1 733 ? -13.148 -19.019 -32.941 1.00 94.00 733 ALA A C 1
ATOM 6087 O O . ALA A 1 733 ? -12.723 -20.164 -32.821 1.00 94.00 733 ALA A O 1
ATOM 6088 N N . ALA A 1 734 ? -13.793 -18.599 -34.038 1.00 93.25 734 ALA A N 1
ATOM 6089 C CA . ALA A 1 734 ? -14.035 -19.466 -35.198 1.00 93.25 734 ALA A CA 1
ATOM 6090 C C . ALA A 1 734 ? -12.716 -19.972 -35.796 1.00 93.25 734 ALA A C 1
ATOM 6092 O O . ALA A 1 734 ? -12.546 -21.166 -36.023 1.00 93.25 734 ALA A O 1
ATOM 6093 N N . THR A 1 735 ? -11.753 -19.058 -35.962 1.00 94.12 735 THR A N 1
ATOM 6094 C CA . THR A 1 735 ? -10.418 -19.388 -36.481 1.00 94.12 735 THR A CA 1
ATOM 6095 C C . THR A 1 735 ? -9.705 -20.391 -35.573 1.00 94.12 735 THR A C 1
ATOM 6097 O O . THR A 1 735 ? -9.158 -21.380 -36.049 1.00 94.12 735 THR A O 1
ATOM 6100 N N . ILE A 1 736 ? -9.729 -20.162 -34.254 1.00 95.00 736 ILE A N 1
ATOM 6101 C CA . ILE A 1 736 ? -9.095 -21.065 -33.284 1.00 95.00 736 ILE A CA 1
ATOM 6102 C C . ILE A 1 736 ? -9.780 -22.438 -33.265 1.00 95.00 736 ILE A C 1
ATOM 6104 O O . ILE A 1 736 ? -9.085 -23.444 -33.160 1.00 95.00 736 ILE A O 1
ATOM 6108 N N . LEU A 1 737 ? -11.111 -22.497 -33.364 1.00 95.38 737 LEU A N 1
ATOM 6109 C CA . LEU A 1 737 ? -11.872 -23.750 -33.353 1.00 95.38 737 LEU A CA 1
ATOM 6110 C C . LEU A 1 737 ? -11.531 -24.638 -34.552 1.00 95.38 737 LEU A C 1
ATOM 6112 O O . LEU A 1 737 ? -11.276 -25.829 -34.372 1.00 95.38 737 LEU A O 1
ATOM 6116 N N . ASP A 1 738 ? -11.486 -24.057 -35.752 1.00 93.12 738 ASP A N 1
ATOM 6117 C CA . ASP A 1 738 ? -11.120 -24.782 -36.971 1.00 93.12 738 ASP A CA 1
ATOM 6118 C C . ASP A 1 738 ? -9.683 -25.317 -36.879 1.00 93.12 738 ASP A C 1
ATOM 6120 O O . ASP A 1 738 ? -9.446 -26.509 -37.084 1.00 93.12 738 ASP A O 1
ATOM 6124 N N . GLU A 1 739 ? -8.730 -24.464 -36.494 1.00 91.88 739 GLU A N 1
ATOM 6125 C CA . GLU A 1 739 ? -7.321 -24.846 -36.337 1.00 91.88 739 GLU A CA 1
ATOM 6126 C C . GLU A 1 739 ? -7.122 -25.914 -35.248 1.00 91.88 739 GLU A C 1
ATOM 6128 O O . GLU A 1 739 ? -6.337 -26.845 -35.427 1.00 91.88 739 GLU A O 1
ATOM 6133 N N . PHE A 1 740 ? -7.847 -25.821 -34.128 1.00 92.75 740 PHE A N 1
ATOM 6134 C CA . PHE A 1 740 ? -7.758 -26.773 -33.015 1.00 92.75 740 PHE A CA 1
ATOM 6135 C C . PHE A 1 740 ? -8.339 -28.154 -33.338 1.00 92.75 740 PHE A C 1
ATOM 6137 O O . PHE A 1 740 ? -7.867 -29.138 -32.773 1.00 92.75 740 PHE A O 1
ATOM 6144 N N . ARG A 1 741 ? -9.346 -28.230 -34.218 1.00 90.56 741 ARG A N 1
ATOM 6145 C CA . ARG A 1 741 ? -9.948 -29.493 -34.684 1.00 90.56 741 ARG A CA 1
ATOM 6146 C C . ARG A 1 741 ? -9.126 -30.183 -35.769 1.00 90.56 741 ARG A C 1
ATOM 6148 O O . ARG A 1 741 ? -9.184 -31.405 -35.898 1.00 90.56 741 ARG A O 1
ATOM 6155 N N . VAL A 1 742 ? -8.435 -29.401 -36.599 1.00 86.81 742 VAL A N 1
ATOM 6156 C CA . VAL A 1 742 ? -7.644 -29.899 -37.735 1.00 86.81 742 VAL A CA 1
ATOM 6157 C C . VAL A 1 742 ? -6.291 -30.434 -37.279 1.00 86.81 742 VAL A C 1
ATOM 6159 O O . VAL A 1 742 ? -5.879 -31.522 -37.693 1.00 86.81 742 VAL A O 1
ATOM 6162 N N . HIS A 1 743 ? -5.584 -29.637 -36.484 1.00 72.56 743 HIS A N 1
ATOM 6163 C CA . HIS A 1 743 ? -4.322 -30.011 -35.852 1.00 72.56 743 HIS A CA 1
ATOM 6164 C C . HIS A 1 743 ? -4.596 -30.709 -34.541 1.00 72.56 743 HIS A C 1
ATOM 6166 O O . HIS A 1 743 ? -3.669 -31.325 -33.965 1.00 72.56 743 HIS A O 1
#